Protein AF-A0A1I7VPT2-F1 (afdb_monomer)

Sequence (405 aa):
MDDSMTADGEKNAGNGTNDSLNLETFRFKEILGEDGARKVAFVLLDVNDCNDQAVLIVERTHFPLNEQDWNTIILQSSLKTLSTNDIYSNHILFPPEKFTGIKTTLINPCTEKHIAKYRNQKRYVIHETPDDYKSITLPYLEKHQFTLKWIFNLLEYKAEVDRLIFDDADPQNGFVLAPDIKWDGKNLANLYVLAIIRRKGIKSIRDLTASDLPLLENISQKSYMAIKEKYGIGKHQIRAYFHYQPTFYHLHVHFIHVSYDAPASGVAMAYLLEDVINNIKLVPDYYQRSTLTFTKYMLLFCPECGSSLQVEEGSNCYQFTCHNCPYVQPITKLIKSRYYPKLKDLDEVLGGPGAWENAQITDERCPRCAGDRAYFMQLQTRSADEPMTVFYRCANSECAHRWKE

Solvent-accessible surface area (backbone atoms only — not comparable to full-atom values): 24054 Å² total; per-residue (Å²): 142,74,87,82,90,84,86,84,86,78,80,90,70,87,74,86,72,86,73,76,80,74,65,86,55,50,41,89,69,48,76,36,28,73,37,83,89,74,47,32,39,28,33,36,28,35,40,59,99,48,99,45,33,26,40,40,36,42,30,62,57,81,80,82,91,52,68,70,60,50,53,50,39,68,77,59,38,50,75,46,80,76,49,78,54,94,93,46,72,44,64,50,76,48,59,44,75,91,72,64,58,64,46,70,48,78,39,76,80,43,48,75,61,57,51,40,55,49,31,66,70,70,72,42,84,43,76,41,38,42,63,49,36,65,73,48,49,49,59,48,44,78,73,65,64,74,85,60,61,69,57,51,30,40,78,69,66,73,39,76,62,90,57,51,71,42,78,42,87,46,63,73,49,16,33,38,29,32,66,36,91,90,38,88,86,73,61,65,63,53,35,41,34,35,37,40,54,56,42,80,90,42,40,43,67,60,66,48,36,52,89,44,45,66,29,54,53,43,50,55,56,52,49,42,51,43,45,27,72,77,70,69,47,55,62,92,47,46,47,47,25,30,51,42,83,54,98,57,74,53,43,52,37,41,38,29,23,68,81,36,89,52,88,68,66,45,83,44,24,40,44,46,47,68,57,54,54,50,45,26,74,76,34,46,54,38,46,57,64,42,66,49,55,23,64,45,67,66,87,60,36,30,91,88,72,48,27,57,46,41,83,42,84,46,99,87,42,45,17,35,34,29,91,89,49,94,52,70,45,74,56,85,64,93,86,76,88,82,85,75,84,76,73,77,56,68,55,78,75,60,44,62,90,70,58,56,79,83,43,51,77,43,82,43,65,29,93,87,80,67,41,62,39,17,29,42,48,77,43,79,84,65,61,90,93,51,83,60,38,38,36,36,29,32,61,50,81,91,68,53,50,70,52,74,95

Radius of gyration: 31.32 Å; Cα contacts (8 Å, |Δi|>4): 613; chains: 1; bounding box: 82×102×67 Å

Structure (mmCIF, N/CA/C/O backbone):
data_AF-A0A1I7VPT2-F1
#
_entry.id   AF-A0A1I7VPT2-F1
#
loop_
_atom_site.group_PDB
_atom_site.id
_atom_site.type_symbol
_atom_site.label_atom_id
_atom_site.label_alt_id
_atom_site.label_comp_id
_atom_site.label_asym_id
_atom_site.label_entity_id
_atom_site.label_seq_id
_atom_site.pdbx_PDB_ins_code
_atom_site.Cartn_x
_atom_site.Cartn_y
_atom_site.Cartn_z
_atom_site.occupancy
_atom_site.B_iso_or_equiv
_atom_site.auth_seq_id
_atom_site.auth_comp_id
_atom_site.auth_asym_id
_atom_site.auth_atom_id
_atom_site.pdbx_PDB_model_num
ATOM 1 N N . MET A 1 1 ? -26.424 -59.508 13.218 1.00 33.59 1 MET A N 1
ATOM 2 C CA . MET A 1 1 ? -25.076 -59.524 12.629 1.00 33.59 1 MET A CA 1
ATOM 3 C C . MET A 1 1 ? -24.790 -58.169 12.021 1.00 33.59 1 MET A C 1
ATOM 5 O O . MET A 1 1 ? -25.151 -57.933 10.881 1.00 33.59 1 MET A O 1
ATOM 9 N N . ASP A 1 2 ? -24.162 -57.226 12.680 1.00 25.92 2 ASP A N 1
ATOM 10 C CA . ASP A 1 2 ? -23.924 -56.953 14.091 1.00 25.92 2 ASP A CA 1
ATOM 11 C C . ASP A 1 2 ? -23.267 -55.576 14.074 1.00 25.92 2 ASP A C 1
ATOM 13 O O . ASP A 1 2 ? -22.418 -55.304 13.230 1.00 25.92 2 ASP A O 1
ATOM 17 N N . ASP A 1 3 ? -23.738 -54.743 14.987 1.00 25.55 3 ASP A N 1
ATOM 18 C CA . ASP A 1 3 ? -22.987 -53.756 15.748 1.00 25.55 3 ASP A CA 1
ATOM 19 C C . ASP A 1 3 ? -22.195 -52.614 15.083 1.00 25.55 3 ASP A C 1
ATOM 21 O O . ASP A 1 3 ? -21.145 -52.769 14.465 1.00 25.55 3 ASP A O 1
ATOM 25 N N . SER A 1 4 ? -22.634 -51.425 15.524 1.00 26.91 4 SER A N 1
ATOM 26 C CA . SER A 1 4 ? -21.841 -50.325 1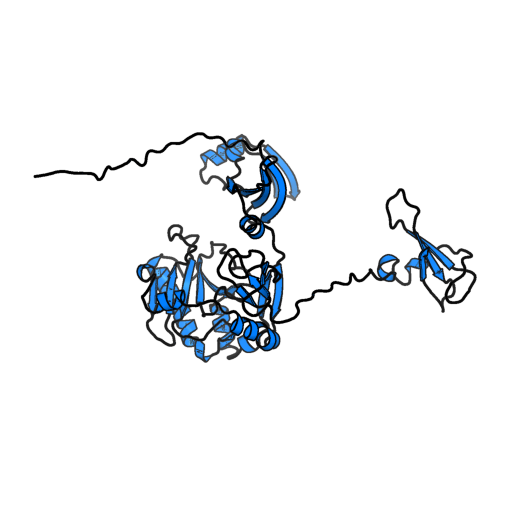6.105 1.00 26.91 4 SER A CA 1
ATOM 27 C C . SER A 1 4 ? -21.516 -49.149 15.172 1.00 26.91 4 SER A C 1
ATOM 29 O O . SER A 1 4 ? -20.881 -49.302 14.139 1.00 26.91 4 SER A O 1
ATOM 31 N N . MET A 1 5 ? -22.170 -47.996 15.400 1.00 27.80 5 MET A N 1
ATOM 32 C CA . MET A 1 5 ? -21.719 -46.847 16.230 1.00 27.80 5 MET A CA 1
ATOM 33 C C . MET A 1 5 ? -20.826 -45.902 15.404 1.00 27.80 5 MET A C 1
ATOM 35 O O . MET A 1 5 ? -19.936 -46.366 14.714 1.00 27.80 5 MET A O 1
ATOM 39 N N . THR A 1 6 ? -20.918 -44.575 15.376 1.00 27.02 6 THR A N 1
ATOM 40 C CA . THR A 1 6 ? -21.721 -43.505 15.998 1.00 27.02 6 THR A CA 1
ATOM 41 C C . THR A 1 6 ? -21.311 -42.245 15.217 1.00 27.02 6 THR A C 1
ATOM 43 O O . THR A 1 6 ? -20.117 -42.040 15.005 1.00 27.02 6 THR A O 1
ATOM 46 N N . ALA A 1 7 ? -22.244 -41.391 14.801 1.00 28.17 7 ALA A N 1
ATOM 47 C CA . ALA A 1 7 ? -21.933 -40.025 14.369 1.00 28.17 7 ALA A CA 1
ATOM 48 C C . ALA A 1 7 ? -22.925 -39.093 15.066 1.00 28.17 7 ALA A C 1
ATOM 50 O O . ALA A 1 7 ? -23.952 -38.712 14.505 1.00 28.17 7 ALA A O 1
ATOM 51 N N . ASP A 1 8 ? -22.639 -38.833 16.341 1.00 26.05 8 ASP A N 1
ATOM 52 C CA . ASP A 1 8 ? -23.383 -37.886 17.155 1.00 26.05 8 ASP A CA 1
ATOM 53 C C . ASP A 1 8 ? -23.165 -36.471 16.625 1.00 26.05 8 ASP A C 1
ATOM 55 O O . ASP A 1 8 ? -22.042 -35.995 16.449 1.00 26.05 8 ASP A O 1
ATOM 59 N N . GLY A 1 9 ? -24.286 -35.804 16.364 1.00 30.78 9 GLY A N 1
ATOM 60 C CA . GLY A 1 9 ? -24.331 -34.367 16.207 1.00 30.78 9 GLY A CA 1
ATOM 61 C C . GLY A 1 9 ? -24.240 -33.702 17.575 1.00 30.78 9 GLY A C 1
ATOM 62 O O . GLY A 1 9 ? -25.118 -33.875 18.417 1.00 30.78 9 GLY A O 1
ATOM 63 N N . GLU A 1 10 ? -23.229 -32.863 17.759 1.00 27.72 10 GLU A N 1
ATOM 64 C CA . GLU A 1 10 ? -23.181 -31.881 18.840 1.00 27.72 10 GLU A CA 1
ATOM 65 C C . GLU A 1 10 ? -23.189 -30.486 18.208 1.00 27.72 10 GLU A C 1
ATOM 67 O O . GLU A 1 10 ? -22.284 -30.079 17.487 1.00 27.72 10 GLU A O 1
ATOM 72 N N . LYS A 1 11 ? -24.351 -29.827 18.222 1.00 29.28 11 LYS A N 1
ATOM 73 C CA . LYS A 1 11 ? -24.686 -28.766 19.186 1.00 29.28 11 LYS A CA 1
ATOM 74 C C . LYS A 1 11 ? -23.630 -27.660 19.225 1.00 29.28 11 LYS A C 1
ATOM 76 O O . LYS A 1 11 ? -22.826 -27.574 20.144 1.00 29.28 11 LYS A O 1
ATOM 81 N N . ASN A 1 12 ? -23.742 -26.726 18.283 1.00 30.12 12 ASN A N 1
ATOM 82 C CA . ASN A 1 12 ? -23.179 -25.389 18.439 1.00 30.12 12 ASN A CA 1
ATOM 83 C C . ASN A 1 12 ? -24.073 -24.612 19.427 1.00 30.12 12 ASN A C 1
ATOM 85 O O . ASN A 1 12 ? -24.933 -23.819 19.045 1.00 30.12 12 ASN A O 1
ATOM 89 N N . ALA A 1 13 ? -23.959 -24.962 20.709 1.00 32.50 13 ALA A N 1
ATOM 90 C CA . ALA A 1 13 ? -24.597 -24.255 21.803 1.00 32.50 13 ALA A CA 1
ATOM 91 C C . ALA A 1 13 ? -23.758 -23.015 22.118 1.00 32.50 13 ALA A C 1
ATOM 93 O O . ALA A 1 13 ? -22.604 -23.116 22.532 1.00 32.50 13 ALA A O 1
ATOM 94 N N . GLY A 1 14 ? -24.353 -21.841 21.915 1.00 39.38 14 GLY A N 1
ATOM 95 C CA . GLY A 1 14 ? -23.837 -20.608 22.481 1.00 39.38 14 GLY A CA 1
ATOM 96 C C . GLY A 1 14 ? -23.774 -20.736 23.999 1.00 39.38 14 GLY A C 1
ATOM 97 O O . GLY A 1 14 ? -24.807 -20.798 24.658 1.00 39.38 14 GLY A O 1
ATOM 98 N N . ASN A 1 15 ? -22.560 -20.748 24.536 1.00 30.67 15 ASN A N 1
ATOM 99 C CA . ASN A 1 15 ? -22.297 -20.447 25.932 1.00 30.67 15 ASN A CA 1
ATOM 100 C C . ASN A 1 15 ? -21.626 -19.077 25.975 1.00 30.67 15 ASN A C 1
ATOM 102 O O . ASN A 1 15 ? -20.415 -18.949 25.824 1.00 30.67 15 ASN A O 1
ATOM 106 N N . GLY A 1 16 ? -22.447 -18.042 26.153 1.00 35.53 16 GLY A N 1
ATOM 107 C CA . GLY A 1 16 ? -21.978 -16.770 26.677 1.00 35.53 16 GLY A CA 1
ATOM 108 C C . GLY A 1 16 ? -21.632 -16.964 28.147 1.00 35.53 16 GLY A C 1
ATOM 109 O O . GLY A 1 16 ? -22.485 -16.778 29.011 1.00 35.53 16 GLY A O 1
ATOM 110 N N . THR A 1 17 ? -20.397 -17.371 28.434 1.00 36.84 17 THR A N 1
ATOM 111 C CA . THR A 1 17 ? -19.821 -17.155 29.757 1.00 36.84 17 THR A CA 1
ATOM 112 C C . THR A 1 17 ? -19.476 -15.676 29.849 1.00 36.84 17 THR A C 1
ATOM 114 O O . THR A 1 17 ? -18.666 -15.145 29.091 1.00 36.84 17 THR A O 1
ATOM 117 N N . ASN A 1 18 ? -20.153 -14.982 30.758 1.00 43.72 18 ASN A N 1
ATOM 118 C CA . ASN A 1 18 ? -19.864 -13.601 31.120 1.00 43.72 18 ASN A CA 1
ATOM 119 C C . ASN A 1 18 ? -18.606 -13.582 32.015 1.00 43.72 18 ASN A C 1
ATOM 121 O O . ASN A 1 18 ? -18.649 -13.114 33.149 1.00 43.72 18 ASN A O 1
ATOM 125 N N . ASP A 1 19 ? -17.505 -14.166 31.533 1.00 49.22 19 ASP A N 1
ATOM 126 C CA . ASP A 1 19 ? -16.205 -14.108 32.197 1.00 49.22 19 ASP A CA 1
ATOM 127 C C . ASP A 1 19 ? -15.631 -12.715 31.945 1.00 49.22 19 ASP A C 1
ATOM 129 O O . ASP A 1 19 ? -14.931 -12.457 30.963 1.00 49.22 19 ASP A O 1
ATOM 133 N N . SER A 1 20 ? -15.986 -11.768 32.813 1.00 66.81 20 SER A N 1
ATOM 134 C CA . SER A 1 20 ? -15.356 -10.455 32.819 1.00 66.81 20 SER A CA 1
ATOM 135 C C . SER A 1 20 ? -13.883 -10.633 33.182 1.00 66.81 20 SER A C 1
ATOM 137 O O . SER A 1 20 ? -13.544 -10.903 34.336 1.00 66.81 20 SER A O 1
ATOM 139 N N . LEU A 1 21 ? -13.003 -10.499 32.194 1.00 79.12 21 LEU A N 1
ATOM 140 C CA . LEU A 1 21 ? -11.565 -10.502 32.413 1.00 79.12 21 LEU A CA 1
ATOM 141 C C . LEU A 1 21 ? -11.184 -9.343 33.353 1.00 79.12 21 LEU A C 1
ATOM 143 O O . LEU A 1 21 ? -11.421 -8.179 33.030 1.00 79.12 21 LEU A O 1
ATOM 147 N N . ASN A 1 22 ? -10.573 -9.658 34.497 1.00 82.69 22 ASN A N 1
ATOM 148 C CA . ASN A 1 22 ? -10.093 -8.652 35.443 1.00 82.69 22 ASN A CA 1
ATOM 149 C C . ASN A 1 22 ? -8.709 -8.127 35.013 1.00 82.69 22 ASN A C 1
ATOM 151 O O . ASN A 1 22 ? -7.766 -8.902 34.863 1.00 82.69 22 ASN A O 1
ATOM 155 N N . LEU A 1 23 ? -8.580 -6.809 34.823 1.00 83.69 23 LEU A N 1
ATOM 156 C CA . LEU A 1 23 ? -7.318 -6.163 34.445 1.00 83.69 23 LEU A CA 1
ATOM 157 C C . LEU A 1 23 ? -6.379 -5.880 35.634 1.00 83.69 23 LEU A C 1
ATOM 159 O O . LEU A 1 23 ? -5.237 -5.481 35.417 1.00 83.69 23 LEU A O 1
ATOM 163 N N . GLU A 1 24 ? -6.808 -6.100 36.880 1.00 86.56 24 GLU A N 1
ATOM 164 C CA . GLU A 1 24 ? -6.000 -5.843 38.085 1.00 86.56 24 GLU A CA 1
ATOM 165 C C . GLU A 1 24 ? -4.700 -6.661 38.141 1.00 86.56 24 GLU A C 1
ATOM 167 O O . GLU A 1 24 ? -3.724 -6.218 38.755 1.00 86.56 24 GLU A O 1
ATOM 172 N N . THR A 1 25 ? -4.671 -7.816 37.467 1.00 88.00 25 THR A N 1
ATOM 173 C CA . THR A 1 25 ? -3.512 -8.718 37.344 1.00 88.00 25 THR A CA 1
ATOM 174 C C . THR A 1 25 ? -2.462 -8.235 36.343 1.00 88.00 25 THR A C 1
ATOM 176 O O . THR A 1 25 ? -1.400 -8.840 36.217 1.00 88.00 25 THR A O 1
ATOM 179 N N . PHE A 1 26 ? -2.740 -7.159 35.605 1.00 92.50 26 PHE A N 1
ATOM 180 C CA . PHE A 1 26 ? -1.826 -6.611 34.612 1.00 92.50 26 PHE A CA 1
ATOM 181 C C . PHE A 1 26 ? -1.141 -5.350 35.140 1.00 92.50 26 PHE A C 1
ATOM 183 O O . PHE A 1 26 ? -1.711 -4.549 35.893 1.00 92.50 26 PHE A O 1
ATOM 190 N N . ARG A 1 27 ? 0.106 -5.146 34.724 1.00 92.94 27 ARG A N 1
ATOM 191 C CA . ARG A 1 27 ? 0.864 -3.921 34.985 1.00 92.94 27 ARG A CA 1
ATOM 192 C C . ARG A 1 27 ? 1.349 -3.339 33.673 1.00 92.94 27 ARG A C 1
ATOM 194 O O . ARG A 1 27 ? 1.806 -4.058 32.794 1.00 92.94 27 ARG A O 1
ATOM 201 N N . PHE A 1 28 ? 1.215 -2.027 33.525 1.00 94.50 28 PHE A N 1
ATOM 202 C CA . PHE A 1 28 ? 1.749 -1.328 32.364 1.00 94.50 28 PHE A CA 1
ATOM 203 C C . PHE A 1 28 ? 3.268 -1.508 32.300 1.00 94.50 28 PHE A C 1
ATOM 205 O O . PHE A 1 28 ? 3.948 -1.254 33.293 1.00 94.50 28 PHE A O 1
ATOM 212 N N . LYS A 1 29 ? 3.783 -1.880 31.124 1.00 93.38 29 LYS A N 1
ATOM 213 C CA . LYS A 1 29 ? 5.222 -1.946 30.865 1.00 93.38 29 LYS A CA 1
ATOM 214 C C . LYS A 1 29 ? 5.681 -0.837 29.930 1.00 93.38 29 LYS A C 1
ATOM 216 O O . LYS A 1 29 ? 6.579 -0.071 30.264 1.00 93.38 29 LYS A O 1
ATOM 221 N N . GLU A 1 30 ? 5.074 -0.746 28.749 1.00 93.94 30 GLU A N 1
ATOM 222 C CA . GLU A 1 30 ? 5.439 0.252 27.739 1.00 93.94 30 GLU A CA 1
ATOM 223 C C . GLU A 1 30 ? 4.334 0.459 26.695 1.00 93.94 30 GLU A C 1
ATOM 225 O O . GLU A 1 30 ? 3.465 -0.388 26.487 1.00 93.94 30 GLU A O 1
ATOM 230 N N . ILE A 1 31 ? 4.406 1.580 25.977 1.00 94.56 31 ILE A N 1
ATOM 231 C CA . ILE A 1 31 ? 3.627 1.794 24.755 1.00 94.56 31 ILE A CA 1
ATOM 232 C C . ILE A 1 31 ? 4.448 1.251 23.587 1.00 94.56 31 ILE A C 1
ATOM 234 O O . ILE A 1 31 ? 5.534 1.752 23.294 1.00 94.56 31 ILE A O 1
ATOM 238 N N . LEU A 1 32 ? 3.920 0.238 22.903 1.00 88.25 32 LEU A N 1
ATOM 239 C CA . LEU A 1 32 ? 4.542 -0.320 21.708 1.00 88.25 32 LEU A CA 1
ATOM 240 C C . LEU A 1 32 ? 4.403 0.647 20.537 1.00 88.25 32 LEU A C 1
ATOM 242 O O . LEU A 1 32 ? 5.387 0.918 19.853 1.00 88.25 32 LEU A O 1
ATOM 246 N N . GLY A 1 33 ? 3.221 1.221 20.333 1.00 88.00 33 GLY A N 1
ATOM 247 C CA . GLY A 1 33 ? 2.988 2.179 19.261 1.00 88.00 33 GLY A CA 1
ATOM 248 C C . GLY A 1 33 ? 1.594 2.783 19.283 1.00 88.00 33 GLY A C 1
ATOM 249 O O . GLY A 1 33 ? 0.738 2.386 20.072 1.00 88.00 33 GLY A O 1
ATOM 250 N N . GLU A 1 34 ? 1.373 3.738 18.387 1.00 89.38 34 GLU A N 1
ATOM 251 C CA . GLU A 1 34 ? 0.098 4.422 18.196 1.00 89.38 34 GLU A CA 1
ATOM 252 C C . GLU A 1 34 ? -0.095 4.725 16.705 1.00 89.38 34 GLU A C 1
ATOM 254 O O . GLU A 1 34 ? 0.866 5.011 15.987 1.00 89.38 34 GLU A O 1
ATOM 259 N N . ASP A 1 35 ? -1.334 4.585 16.242 1.00 81.00 35 ASP A N 1
ATOM 260 C CA . ASP A 1 35 ? -1.792 5.001 14.923 1.00 81.00 35 ASP A CA 1
ATOM 261 C C . ASP A 1 35 ? -2.887 6.053 15.111 1.00 81.00 35 ASP A C 1
ATOM 263 O O . ASP A 1 35 ? -4.076 5.741 15.255 1.00 81.00 35 ASP A O 1
ATOM 267 N N . GLY A 1 36 ? -2.473 7.320 15.111 1.00 79.88 36 GLY A N 1
ATOM 268 C CA . GLY A 1 36 ? -3.374 8.451 15.300 1.00 79.88 36 GLY A CA 1
ATOM 269 C C . GLY A 1 36 ? -4.377 8.666 14.172 1.00 79.88 36 GLY A C 1
ATOM 270 O O . GLY A 1 36 ? -5.372 9.362 14.388 1.00 79.88 36 GLY A O 1
ATOM 271 N N . ALA A 1 37 ? -4.183 8.070 12.991 1.00 75.25 37 ALA A N 1
ATOM 272 C CA . ALA A 1 37 ? -5.178 8.113 11.922 1.00 75.25 37 ALA A CA 1
ATOM 273 C C . ALA A 1 37 ? -6.315 7.127 12.212 1.00 75.25 37 ALA A C 1
ATOM 275 O O . ALA A 1 37 ? -7.487 7.499 12.153 1.00 75.25 37 ALA A O 1
ATOM 276 N N . ARG A 1 38 ? -5.970 5.899 12.617 1.00 78.88 38 ARG A N 1
ATOM 277 C CA . ARG A 1 38 ? -6.940 4.850 12.976 1.00 78.88 38 ARG A CA 1
ATOM 278 C C . ARG A 1 38 ? -7.456 4.950 14.410 1.00 78.88 38 ARG A C 1
ATOM 280 O O . ARG A 1 38 ? -8.393 4.245 14.763 1.00 78.88 38 ARG A O 1
ATOM 287 N N . LYS A 1 39 ? -6.875 5.837 15.225 1.00 88.38 39 LYS A N 1
ATOM 288 C CA . LYS A 1 39 ? -7.183 5.998 16.655 1.00 88.38 39 LYS A CA 1
ATOM 289 C C . LYS A 1 39 ? -6.966 4.690 17.429 1.00 88.38 39 LYS A C 1
ATOM 291 O O . LYS A 1 39 ? -7.814 4.290 18.231 1.00 88.38 39 LYS A O 1
ATOM 296 N N . VAL A 1 40 ? -5.833 4.035 17.165 1.00 90.06 40 VAL A N 1
ATOM 297 C CA . VAL A 1 40 ? -5.434 2.762 17.785 1.00 90.06 40 VAL A CA 1
ATOM 298 C C . VAL A 1 40 ? -4.146 2.944 18.577 1.00 90.06 40 VAL A C 1
ATOM 300 O O . VAL A 1 40 ? -3.217 3.582 18.089 1.00 90.06 40 VAL A O 1
ATOM 303 N N . ALA A 1 41 ? -4.055 2.340 19.760 1.00 94.38 41 ALA A N 1
ATOM 304 C CA . ALA A 1 41 ? -2.807 2.219 20.508 1.00 94.38 41 ALA A CA 1
ATOM 305 C C . ALA A 1 41 ? -2.488 0.755 20.830 1.00 94.38 41 ALA A C 1
ATOM 307 O O . ALA A 1 41 ? -3.380 -0.078 21.004 1.00 94.38 41 ALA A O 1
ATOM 308 N N . PHE A 1 42 ? -1.194 0.460 20.918 1.00 93.81 42 PHE A N 1
ATOM 309 C CA . PHE A 1 42 ? -0.654 -0.851 21.247 1.00 93.81 42 PHE A CA 1
ATOM 310 C C . PHE A 1 42 ? 0.172 -0.730 22.524 1.00 93.81 42 PHE A C 1
ATOM 312 O O . PHE A 1 42 ? 1.146 0.024 22.570 1.00 93.81 42 PHE A O 1
ATOM 319 N N . VAL A 1 43 ? -0.209 -1.464 23.561 1.00 96.50 43 VAL A N 1
ATOM 320 C CA . VAL A 1 43 ? 0.377 -1.370 24.899 1.00 96.50 43 VAL A CA 1
ATOM 321 C C . VAL A 1 43 ? 0.890 -2.741 25.312 1.00 96.50 43 VAL A C 1
ATOM 323 O O . VAL A 1 43 ? 0.196 -3.740 25.143 1.00 96.50 43 VAL A O 1
ATOM 326 N N . LEU A 1 44 ? 2.106 -2.794 25.844 1.00 95.81 44 LEU A N 1
ATOM 327 C CA . LEU A 1 44 ? 2.662 -3.992 26.456 1.00 95.81 44 LEU A CA 1
ATOM 328 C C . LEU A 1 44 ? 2.402 -3.961 27.958 1.00 95.81 44 LEU A C 1
ATOM 330 O O . LEU A 1 44 ? 2.633 -2.947 28.626 1.00 95.81 44 LEU A O 1
ATOM 334 N N . LEU A 1 45 ? 1.942 -5.091 28.469 1.00 95.62 45 LEU A N 1
ATOM 335 C CA . LEU A 1 45 ? 1.625 -5.323 29.865 1.00 95.62 45 LEU A CA 1
ATOM 336 C C . LEU A 1 45 ? 2.479 -6.478 30.394 1.00 95.62 45 LEU A C 1
ATOM 338 O O . LEU A 1 45 ? 2.720 -7.442 29.669 1.00 95.62 45 LEU A O 1
ATOM 342 N N . ASP A 1 46 ? 2.891 -6.396 31.652 1.00 92.50 46 ASP A N 1
ATOM 343 C CA . ASP A 1 46 ? 3.379 -7.539 32.425 1.00 92.50 46 ASP A CA 1
ATOM 344 C C . ASP A 1 46 ? 2.184 -8.223 33.117 1.00 92.50 46 ASP A C 1
ATOM 346 O O . ASP A 1 46 ? 1.238 -7.546 33.543 1.00 92.50 46 ASP A O 1
ATOM 350 N N . VAL A 1 47 ? 2.194 -9.557 33.177 1.00 90.31 47 VAL A N 1
ATOM 351 C CA . VAL A 1 47 ? 1.099 -10.387 33.709 1.00 90.31 47 VAL A CA 1
ATOM 352 C C . VAL A 1 47 ? 1.541 -11.017 35.033 1.00 90.31 47 VAL A C 1
ATOM 354 O O . VAL A 1 47 ? 2.262 -12.010 35.034 1.00 90.31 47 VAL A O 1
ATOM 357 N N . ASN A 1 48 ? 1.064 -10.482 36.164 1.00 79.38 48 ASN A N 1
ATOM 358 C CA . ASN A 1 48 ? 1.495 -10.860 37.523 1.00 79.38 48 ASN A CA 1
ATOM 359 C C . ASN A 1 48 ? 3.029 -10.763 37.748 1.00 79.38 48 ASN A C 1
ATOM 361 O O . ASN A 1 48 ? 3.760 -10.225 36.925 1.00 79.38 48 ASN A O 1
ATOM 365 N N . ASP A 1 4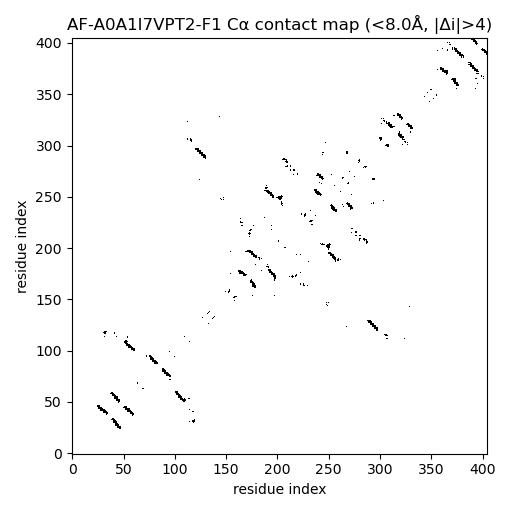9 ? 3.522 -11.296 38.876 1.00 66.12 49 ASP A N 1
ATOM 366 C CA . ASP A 1 49 ? 4.960 -11.497 39.162 1.00 66.12 49 ASP A CA 1
ATOM 367 C C . ASP A 1 49 ? 5.576 -12.660 38.349 1.00 66.12 49 ASP A C 1
ATOM 369 O O . ASP A 1 49 ? 6.718 -13.073 38.563 1.00 66.12 49 ASP A O 1
ATOM 373 N N . CYS A 1 50 ? 4.798 -13.244 37.438 1.00 60.22 50 CYS A N 1
ATOM 374 C CA . CYS A 1 50 ? 5.251 -14.243 36.489 1.00 60.22 50 CYS A CA 1
ATOM 375 C C . CYS A 1 50 ? 5.876 -13.486 35.311 1.00 60.22 50 CYS A C 1
ATOM 377 O O . CYS A 1 50 ? 5.328 -12.487 34.867 1.00 60.22 50 CYS A O 1
ATOM 379 N N . ASN A 1 51 ? 7.008 -13.939 34.774 1.00 70.75 51 ASN A N 1
ATOM 380 C CA . ASN A 1 51 ? 7.722 -13.286 33.659 1.00 70.75 51 ASN A CA 1
ATOM 381 C C . ASN A 1 51 ? 6.934 -13.236 32.319 1.00 70.75 51 ASN A C 1
ATOM 383 O O . ASN A 1 51 ? 7.526 -13.022 31.259 1.00 70.75 51 ASN A O 1
ATOM 387 N N . ASP A 1 52 ? 5.621 -13.457 32.349 1.00 87.75 52 ASP A N 1
ATOM 388 C CA . ASP A 1 52 ? 4.731 -13.458 31.202 1.00 87.75 52 ASP A CA 1
ATOM 389 C C . ASP A 1 52 ? 4.275 -12.037 30.858 1.00 87.75 52 ASP A C 1
ATOM 391 O O . ASP A 1 52 ? 4.139 -11.152 31.706 1.00 87.75 52 ASP A O 1
ATOM 395 N N . GLN A 1 53 ? 4.016 -11.814 29.574 1.00 93.00 53 GLN A N 1
ATOM 396 C CA . GLN A 1 53 ? 3.640 -10.507 29.045 1.00 93.00 53 GLN A CA 1
ATOM 397 C C . GLN A 1 53 ? 2.372 -10.606 28.210 1.00 93.00 53 GLN A C 1
ATOM 399 O O . GLN A 1 53 ? 2.089 -11.653 27.631 1.00 93.00 53 GLN A O 1
ATOM 404 N N . ALA A 1 54 ? 1.652 -9.501 28.053 1.00 94.69 54 ALA A N 1
ATOM 405 C CA . ALA A 1 54 ? 0.485 -9.415 27.186 1.00 94.69 54 ALA A CA 1
ATOM 406 C C . ALA A 1 54 ? 0.496 -8.143 26.332 1.00 94.69 54 ALA A C 1
ATOM 408 O O . ALA A 1 54 ? 0.911 -7.081 26.787 1.00 94.69 54 ALA A O 1
ATOM 409 N N . VAL A 1 55 ? -0.009 -8.228 25.100 1.00 94.25 55 VAL A N 1
ATOM 410 C CA . VAL A 1 55 ? -0.232 -7.044 24.255 1.00 94.25 55 VAL A CA 1
ATOM 411 C C . VAL A 1 55 ? -1.704 -6.670 24.305 1.00 94.25 55 VAL A C 1
ATOM 413 O O . VAL A 1 55 ? -2.565 -7.463 23.924 1.00 94.25 55 VAL A O 1
ATOM 416 N N . LEU A 1 56 ? -1.979 -5.446 24.737 1.00 95.75 56 LEU A N 1
ATOM 417 C CA . LEU A 1 56 ? -3.292 -4.824 24.729 1.00 95.75 56 LEU A CA 1
ATOM 418 C C . LEU A 1 56 ? -3.393 -3.872 23.535 1.00 95.75 56 LEU A C 1
ATOM 420 O O . LEU A 1 56 ? -2.632 -2.913 23.415 1.00 95.75 56 LEU A O 1
ATOM 424 N N . ILE A 1 57 ? -4.344 -4.136 22.650 1.00 94.00 57 ILE A N 1
ATOM 425 C CA . ILE A 1 57 ? -4.650 -3.299 21.491 1.00 94.00 57 ILE A CA 1
ATOM 426 C C . ILE A 1 57 ? -5.962 -2.589 21.782 1.00 94.00 57 ILE A C 1
ATOM 428 O O . ILE A 1 57 ? -6.977 -3.252 21.992 1.00 94.00 57 ILE A O 1
ATOM 432 N N . VAL A 1 58 ? -5.949 -1.261 21.780 1.00 93.38 58 VAL A N 1
ATOM 433 C CA . VAL A 1 58 ? -7.127 -0.435 22.064 1.00 93.38 58 VAL A CA 1
ATOM 434 C C . VAL A 1 58 ? -7.461 0.432 20.859 1.00 93.38 58 VAL A C 1
ATOM 436 O O . VAL A 1 58 ? -6.613 1.163 20.358 1.00 93.38 58 VAL A O 1
ATOM 439 N N . GLU A 1 59 ? -8.695 0.337 20.380 1.00 91.25 59 GLU A N 1
ATOM 440 C CA . GLU A 1 59 ? -9.199 0.980 19.166 1.00 91.25 59 GLU A CA 1
ATOM 441 C C . GLU A 1 59 ? -10.500 1.726 19.483 1.00 91.25 59 GLU A C 1
ATOM 443 O O . GLU A 1 59 ? -11.414 1.181 20.111 1.00 91.25 59 GLU A O 1
ATOM 448 N N . ARG A 1 60 ? -10.608 2.988 19.053 1.00 89.69 60 ARG A N 1
ATOM 449 C CA . ARG A 1 60 ? -11.870 3.733 19.177 1.00 89.69 60 ARG A CA 1
ATOM 450 C C . ARG A 1 60 ? -12.967 3.053 18.358 1.00 89.69 60 ARG A C 1
ATOM 452 O O . ARG A 1 60 ? -12.759 2.694 17.204 1.00 89.69 60 ARG A O 1
ATOM 459 N N . THR A 1 61 ? -14.152 2.908 18.943 1.00 87.69 61 THR A N 1
ATOM 460 C CA . THR A 1 61 ? -15.313 2.364 18.233 1.00 87.69 61 THR A CA 1
ATOM 461 C C . THR A 1 61 ? -15.831 3.341 17.181 1.00 87.69 61 THR A C 1
ATOM 463 O O . THR A 1 61 ? -15.711 4.559 17.325 1.00 87.69 61 THR A O 1
ATOM 466 N N . HIS A 1 62 ? -16.449 2.804 16.128 1.00 86.31 62 HIS A N 1
ATOM 467 C CA . HIS A 1 62 ? -17.128 3.613 15.118 1.00 86.31 62 HIS A CA 1
ATOM 468 C C . HIS A 1 62 ? -18.332 4.353 15.712 1.00 86.31 62 HIS A C 1
ATOM 470 O O . HIS A 1 62 ? -18.976 3.868 16.644 1.00 86.31 62 HIS A O 1
ATOM 476 N N . PHE A 1 63 ? -18.655 5.514 15.141 1.00 89.81 63 PHE A N 1
ATOM 477 C CA . PHE A 1 63 ? -19.878 6.232 15.483 1.00 89.81 63 PHE A CA 1
ATOM 478 C C . PHE A 1 63 ? -21.124 5.477 14.994 1.00 89.81 63 PHE A C 1
ATOM 480 O O . PHE A 1 63 ? -21.067 4.808 13.956 1.00 89.81 63 PHE A O 1
ATOM 487 N N . PRO A 1 64 ? -22.258 5.597 15.709 1.00 91.25 64 PRO A N 1
ATOM 488 C CA . PRO A 1 64 ? -23.520 5.029 15.261 1.00 91.25 64 PRO A CA 1
ATOM 489 C C . PRO A 1 64 ? -23.996 5.709 13.972 1.00 91.25 64 PRO A C 1
ATOM 491 O O . PRO A 1 64 ? -23.756 6.895 13.743 1.00 91.25 64 PRO A O 1
ATOM 494 N N . LEU A 1 65 ? -24.702 4.946 13.135 1.00 91.06 65 LEU A N 1
ATOM 495 C CA . LEU A 1 65 ? -25.250 5.424 11.858 1.00 91.06 65 LEU A CA 1
ATOM 496 C C . LEU A 1 65 ? -26.756 5.730 11.916 1.00 91.06 65 L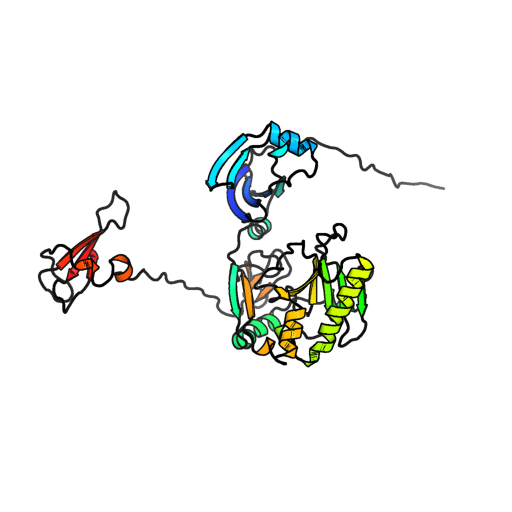EU A C 1
ATOM 498 O O . LEU A 1 65 ? -27.328 6.137 10.910 1.00 91.06 65 LEU A O 1
ATOM 502 N N . ASN A 1 66 ? -27.410 5.516 13.062 1.00 94.56 66 ASN A N 1
ATOM 503 C CA . ASN A 1 66 ? -28.849 5.730 13.221 1.00 94.56 66 ASN A CA 1
ATOM 504 C C . ASN A 1 66 ? -29.157 7.030 13.977 1.00 94.56 66 ASN A C 1
ATOM 506 O O . ASN A 1 66 ? -28.394 7.476 14.833 1.00 94.56 66 ASN A O 1
ATOM 510 N N . GLU A 1 67 ? -30.311 7.615 13.666 1.00 96.00 67 GLU A N 1
ATOM 511 C CA . GLU A 1 67 ? -30.762 8.898 14.212 1.00 96.00 67 GLU A CA 1
ATOM 512 C C . GLU A 1 67 ? -31.015 8.852 15.728 1.00 96.00 67 GLU A C 1
ATOM 514 O O . GLU A 1 67 ? -30.714 9.802 16.445 1.00 96.00 67 GLU A O 1
ATOM 519 N N . GLN A 1 68 ? -31.537 7.736 16.237 1.00 95.50 68 GLN A N 1
ATOM 520 C CA . GLN A 1 68 ? -31.934 7.585 17.641 1.00 95.50 68 GLN A CA 1
ATOM 521 C C . GLN A 1 68 ? -30.731 7.681 18.589 1.00 95.50 68 GLN A C 1
ATOM 523 O O . GLN A 1 68 ? -30.790 8.364 19.617 1.00 95.50 68 GLN A O 1
ATOM 528 N N . ASP A 1 69 ? -29.619 7.044 18.223 1.00 95.12 69 ASP A N 1
ATOM 529 C CA . ASP A 1 69 ? -28.372 7.144 18.972 1.00 95.12 69 ASP A CA 1
ATOM 530 C C . ASP A 1 69 ? -27.806 8.573 18.920 1.00 95.12 69 ASP A C 1
ATOM 532 O O . ASP A 1 69 ? -27.372 9.085 19.950 1.00 95.12 69 ASP A O 1
ATOM 536 N N . TRP A 1 70 ? -27.874 9.262 17.774 1.00 96.19 70 TRP A N 1
ATOM 537 C CA . TRP A 1 70 ? -27.426 10.659 17.672 1.00 96.19 70 TRP A CA 1
ATOM 538 C C . TRP A 1 70 ? -28.285 11.626 18.485 1.00 96.19 70 TRP A C 1
ATOM 540 O O . TRP A 1 70 ? -27.732 12.492 19.159 1.00 96.19 70 TRP A O 1
ATOM 550 N N . ASN A 1 71 ? -29.606 11.444 18.510 1.00 96.12 71 ASN A N 1
ATOM 551 C CA . ASN A 1 71 ? -30.491 12.210 19.392 1.00 96.12 71 ASN A CA 1
ATOM 552 C C . ASN A 1 71 ? -30.103 12.022 20.865 1.00 96.12 71 ASN A C 1
ATOM 554 O O . ASN A 1 71 ? -30.041 12.988 21.625 1.00 96.12 71 ASN A O 1
ATOM 558 N N . THR A 1 72 ? -29.766 10.792 21.257 1.00 95.25 72 THR A N 1
ATOM 559 C CA . THR A 1 72 ? -29.290 10.495 22.615 1.00 95.25 72 THR A CA 1
ATOM 560 C C . THR A 1 72 ? -27.960 11.193 22.906 1.00 95.25 72 THR A C 1
ATOM 562 O O . THR A 1 72 ? -27.827 11.845 23.940 1.00 95.25 72 THR A O 1
ATOM 565 N N . ILE A 1 73 ? -26.990 11.110 21.988 1.00 95.38 73 ILE A N 1
ATOM 566 C CA . ILE A 1 73 ? -25.686 11.776 22.121 1.00 95.38 73 ILE A CA 1
ATOM 567 C C . ILE A 1 73 ? -25.879 13.287 22.266 1.00 95.38 73 ILE A C 1
ATOM 569 O O . ILE A 1 73 ? -25.344 13.871 23.200 1.00 95.38 73 ILE A O 1
ATOM 573 N N . ILE A 1 74 ? -26.660 13.931 21.400 1.00 95.06 74 ILE A N 1
ATOM 574 C CA . ILE A 1 74 ? -26.836 15.390 21.414 1.00 95.06 74 ILE A CA 1
ATOM 575 C C . ILE A 1 74 ? -27.471 15.868 22.726 1.00 95.06 74 ILE A C 1
ATOM 577 O O . ILE A 1 74 ? -27.015 16.855 23.297 1.00 95.06 74 ILE A O 1
ATOM 581 N N . LEU A 1 75 ? -28.494 15.166 23.222 1.00 95.31 75 LEU A N 1
ATOM 582 C CA . LEU A 1 75 ? -29.234 15.579 24.419 1.00 95.31 75 LEU A CA 1
ATOM 583 C C . LEU A 1 75 ? -28.478 15.336 25.729 1.00 95.31 75 LEU A C 1
ATOM 585 O O . LEU A 1 75 ? -28.748 16.011 26.719 1.00 95.31 75 LEU A O 1
ATOM 589 N N . GLN A 1 76 ? -27.579 14.352 25.754 1.00 95.69 76 GLN A N 1
ATOM 590 C CA . GLN A 1 76 ? -26.955 13.868 26.989 1.00 95.69 76 GLN A CA 1
ATOM 591 C C . GLN A 1 76 ? -25.432 14.062 27.028 1.00 95.69 76 GLN A C 1
ATOM 593 O O . GLN A 1 76 ? -24.786 13.618 27.976 1.00 95.69 76 GLN A O 1
ATOM 598 N N . SER A 1 77 ? -24.839 14.704 26.018 1.00 95.56 77 SER A N 1
ATOM 599 C CA . SER A 1 77 ? -23.407 15.021 26.012 1.00 95.56 77 SER A CA 1
ATOM 600 C C . SER A 1 77 ? -23.115 16.386 26.624 1.00 95.56 77 SER A C 1
ATOM 602 O O . SER A 1 77 ? -23.966 17.270 26.687 1.00 95.56 77 SER A O 1
ATOM 604 N N . SER A 1 78 ? -21.853 16.589 26.992 1.00 95.19 78 SER A N 1
ATOM 605 C CA . SER A 1 78 ? -21.306 17.917 27.279 1.00 95.19 78 SER A CA 1
ATOM 606 C C . SER A 1 78 ? -20.180 18.263 26.307 1.00 95.19 78 SER A C 1
ATOM 608 O O . SER A 1 78 ? -19.510 17.378 25.767 1.00 95.19 78 SER A O 1
ATOM 610 N N . LEU A 1 79 ? -19.981 19.561 26.072 1.00 96.19 79 LEU A N 1
ATOM 611 C CA . LEU A 1 79 ? -18.918 20.087 25.220 1.00 96.19 79 LEU A CA 1
ATOM 612 C C . LEU A 1 79 ? -17.931 20.898 26.057 1.00 96.19 79 LEU A C 1
ATOM 614 O O . LEU A 1 79 ? -18.327 21.755 26.846 1.00 96.19 79 LEU A O 1
ATOM 618 N N . LYS A 1 80 ? -16.636 20.664 25.840 1.00 96.75 80 LYS A N 1
ATOM 619 C CA . LYS A 1 80 ? -15.564 21.552 26.295 1.00 96.75 80 LYS A CA 1
ATOM 620 C C . LYS A 1 80 ? -14.957 22.261 25.093 1.00 96.75 80 LYS A C 1
ATOM 622 O O . LYS A 1 80 ? -14.279 21.625 24.285 1.00 96.75 80 LYS A O 1
ATOM 627 N N . THR A 1 81 ? -15.158 23.569 25.009 1.00 96.19 81 THR A N 1
ATOM 628 C CA . THR A 1 81 ? -14.593 24.406 23.948 1.00 96.19 81 THR A CA 1
ATOM 629 C C . THR A 1 81 ? -13.067 24.414 23.994 1.00 96.19 81 THR A C 1
ATOM 631 O O . THR A 1 81 ? -12.468 24.634 25.046 1.00 96.19 81 THR A O 1
ATOM 634 N N . LEU A 1 82 ? -12.444 24.182 22.840 1.00 95.62 82 LEU A N 1
ATOM 635 C CA . LEU A 1 82 ? -11.000 24.281 22.622 1.00 95.62 82 LEU A CA 1
ATOM 636 C C . LEU A 1 82 ? -10.628 25.598 21.946 1.00 95.62 82 LEU A C 1
ATOM 638 O O . LEU A 1 82 ? -9.698 26.273 22.376 1.00 95.62 82 LEU A O 1
ATOM 642 N N . SER A 1 83 ? -11.343 25.958 20.882 1.00 95.06 83 SER A N 1
ATOM 643 C CA . SER A 1 83 ? -11.124 27.205 20.154 1.00 95.06 83 SER A CA 1
ATOM 644 C C . SER A 1 83 ? -12.372 27.625 19.391 1.00 95.06 83 SER A C 1
ATOM 646 O O . SER A 1 83 ? -13.239 26.808 19.082 1.00 95.06 83 SER A O 1
ATOM 648 N N . THR A 1 84 ? -12.455 28.913 19.081 1.00 94.44 84 THR A N 1
ATOM 649 C CA . THR A 1 84 ? -13.559 29.522 18.337 1.00 94.44 84 THR A CA 1
ATOM 650 C C . THR A 1 84 ? -12.997 30.542 17.358 1.00 94.44 84 THR A C 1
ATOM 652 O O . THR A 1 84 ? -12.091 31.294 17.716 1.00 94.44 84 THR A O 1
ATOM 655 N N . ASN A 1 85 ? -13.534 30.579 16.146 1.00 92.06 85 ASN A N 1
ATOM 656 C CA . ASN A 1 85 ? -13.203 31.545 15.111 1.00 92.06 85 ASN A CA 1
ATOM 657 C C . ASN A 1 85 ? -14.433 31.805 14.232 1.00 92.06 85 ASN A C 1
ATOM 659 O O . ASN A 1 85 ? -14.819 30.931 13.457 1.00 92.06 85 ASN A O 1
ATOM 663 N N . ASP A 1 86 ? -15.006 33.005 14.339 1.00 93.94 86 ASP A N 1
ATOM 664 C CA . ASP A 1 86 ? -16.235 33.406 13.645 1.00 93.94 86 ASP A CA 1
ATOM 665 C C . ASP A 1 86 ? -17.352 32.355 13.815 1.00 93.94 86 ASP A C 1
ATOM 667 O O . ASP A 1 86 ? -17.814 32.131 14.935 1.00 93.94 86 ASP A O 1
ATOM 671 N N . ILE A 1 87 ? -17.733 31.649 12.746 1.00 94.00 87 ILE A N 1
ATOM 672 C CA . ILE A 1 87 ? -18.754 30.590 12.776 1.00 94.00 87 ILE A CA 1
ATOM 673 C C . ILE A 1 87 ? -18.211 29.196 13.141 1.00 94.00 87 ILE A C 1
ATOM 675 O O . ILE A 1 87 ? -18.986 28.256 13.315 1.00 94.00 87 ILE A O 1
ATOM 679 N N . TYR A 1 88 ? -16.892 29.027 13.253 1.00 94.31 88 TYR A N 1
ATOM 680 C CA . TYR A 1 88 ? -16.252 27.745 13.547 1.00 94.31 88 TYR A CA 1
ATOM 681 C C . TYR A 1 88 ? -15.906 27.634 15.029 1.00 94.31 88 TYR A C 1
ATOM 683 O O . TYR A 1 88 ? -15.287 28.520 15.611 1.00 94.31 88 TYR A O 1
ATOM 691 N N . SER A 1 89 ? -16.243 26.508 15.652 1.00 95.25 89 SER A N 1
ATOM 692 C CA . SER A 1 89 ? -15.819 26.208 17.019 1.00 95.25 89 SER A CA 1
ATOM 693 C C . SER A 1 89 ? -15.402 24.747 17.148 1.00 95.25 89 SER A C 1
ATOM 695 O O . SER A 1 89 ? -16.072 23.847 16.648 1.00 95.25 89 SER A O 1
ATOM 697 N N . ASN A 1 90 ? -14.256 24.521 17.787 1.00 95.81 90 ASN A N 1
ATOM 698 C CA . ASN A 1 90 ? -13.693 23.202 18.039 1.00 95.81 90 ASN A CA 1
ATOM 699 C C . ASN A 1 90 ? -13.962 22.831 19.493 1.00 95.81 90 ASN A C 1
ATOM 701 O O . ASN A 1 90 ? -13.640 23.604 20.396 1.00 95.81 90 ASN A O 1
ATOM 705 N N . HIS A 1 91 ? -14.507 21.640 19.723 1.00 96.50 91 HIS A N 1
ATOM 706 C CA . HIS A 1 91 ? -14.909 21.164 21.047 1.00 96.50 91 HIS A CA 1
ATOM 707 C C . HIS A 1 91 ? -14.429 19.735 21.284 1.00 96.50 91 HIS A C 1
ATOM 709 O O . HIS A 1 91 ? -14.285 18.959 20.342 1.00 96.50 91 HIS A O 1
ATOM 715 N N . ILE A 1 92 ? -14.247 19.368 22.550 1.00 95.62 92 ILE A N 1
ATOM 716 C CA . ILE A 1 92 ? -14.218 17.968 22.982 1.00 95.62 92 ILE A CA 1
ATOM 717 C C . ILE A 1 92 ? -15.628 17.598 23.431 1.00 95.62 92 ILE A C 1
ATOM 719 O O . ILE A 1 92 ? -16.167 18.235 24.336 1.00 95.62 92 ILE A O 1
ATOM 723 N N . LEU A 1 93 ? -16.206 16.573 22.805 1.00 95.06 93 LEU A N 1
ATOM 724 C CA . LEU A 1 93 ? -17.504 16.015 23.173 1.00 95.06 93 LEU A CA 1
ATOM 725 C C . LEU A 1 93 ? -17.319 14.865 24.167 1.00 95.06 93 LEU A C 1
ATOM 727 O O . LEU A 1 93 ? -16.544 13.943 23.912 1.00 95.06 93 LEU A O 1
ATOM 731 N N . PHE A 1 94 ? -18.045 14.918 25.283 1.00 95.56 94 PHE A N 1
ATOM 732 C CA . PHE A 1 94 ? -18.110 13.856 26.288 1.00 95.56 94 PHE A CA 1
ATOM 733 C C . PHE A 1 94 ? -19.479 13.175 26.192 1.00 95.56 94 PHE A C 1
ATOM 735 O O . PHE A 1 94 ? -20.458 13.757 26.669 1.00 95.56 94 PHE A O 1
ATOM 742 N N . PRO A 1 95 ? -19.571 12.000 25.539 1.00 94.50 95 PRO A N 1
ATOM 743 C CA . PRO A 1 95 ? -20.843 11.334 25.316 1.00 94.50 95 PRO A CA 1
ATOM 744 C C . PRO A 1 95 ? -21.275 10.492 26.526 1.00 94.50 95 PRO A C 1
ATOM 746 O O . PRO A 1 95 ? -20.454 10.212 27.403 1.00 94.50 95 PRO A O 1
ATOM 749 N N . PRO A 1 96 ? -22.541 10.035 26.560 1.00 93.94 96 PRO A N 1
ATOM 750 C CA . PRO A 1 96 ? -23.011 9.060 27.543 1.00 93.94 96 PRO A CA 1
ATOM 751 C C . PRO A 1 96 ? -22.180 7.772 27.540 1.00 93.94 96 PRO A C 1
ATOM 753 O O . PRO A 1 96 ? -21.682 7.358 26.492 1.00 93.94 96 PRO A O 1
ATOM 756 N N . GLU A 1 97 ? -22.116 7.089 28.688 1.00 92.62 97 GLU A N 1
ATOM 757 C CA . GLU A 1 97 ? -21.290 5.889 28.925 1.00 92.62 97 GLU A CA 1
ATOM 758 C C . GLU A 1 97 ? -21.483 4.783 27.869 1.00 92.62 97 GLU A C 1
ATOM 760 O O . GLU A 1 97 ? -20.527 4.142 27.433 1.00 92.62 97 GLU A O 1
ATOM 765 N N . LYS A 1 98 ? -22.711 4.626 27.358 1.00 90.25 98 LYS A N 1
ATOM 766 C CA . LYS A 1 98 ? -23.036 3.694 26.262 1.00 90.25 98 LYS A CA 1
ATOM 767 C C . LYS A 1 98 ? -22.121 3.866 25.037 1.00 90.25 98 LYS A C 1
ATOM 769 O O . LYS A 1 98 ? -21.844 2.894 24.340 1.00 90.25 98 LYS A O 1
ATOM 774 N N . PHE A 1 99 ? -21.663 5.086 24.761 1.00 90.94 99 PHE A N 1
ATOM 775 C CA . PHE A 1 99 ? -20.875 5.437 23.577 1.00 90.94 99 PHE A CA 1
ATOM 776 C C . PHE A 1 99 ? -19.390 5.681 23.883 1.00 90.94 99 PHE A C 1
ATOM 778 O O . PHE A 1 99 ? -18.629 6.016 22.976 1.00 90.94 99 PHE A O 1
ATOM 785 N N . THR A 1 100 ? -18.953 5.522 25.137 1.00 91.25 100 THR A N 1
ATOM 786 C CA . THR A 1 100 ? -17.543 5.701 25.531 1.00 91.25 100 THR A CA 1
ATOM 787 C C . THR A 1 100 ? -16.712 4.423 25.416 1.00 91.25 100 THR A C 1
ATOM 789 O O . THR A 1 100 ? -15.523 4.443 25.733 1.00 91.25 100 THR A O 1
ATOM 792 N N . GLY A 1 101 ? -17.315 3.317 24.971 1.00 90.56 101 GLY A N 1
ATOM 793 C CA . GLY A 1 101 ? -16.640 2.033 24.804 1.00 90.56 101 GLY A CA 1
ATOM 794 C C . GLY A 1 101 ? -15.405 2.121 23.903 1.00 90.56 101 GLY A C 1
ATOM 795 O O . GLY A 1 101 ? -15.390 2.812 22.886 1.00 90.56 101 GLY A O 1
ATOM 796 N N . ILE A 1 102 ? -14.354 1.393 24.275 1.00 92.69 102 ILE A N 1
ATOM 797 C CA . ILE A 1 102 ? -13.135 1.245 23.477 1.00 92.69 102 ILE A CA 1
ATOM 798 C C . ILE A 1 102 ? -13.004 -0.230 23.127 1.00 92.69 102 ILE A C 1
ATOM 800 O O . ILE A 1 102 ? -12.961 -1.094 24.008 1.00 92.69 102 ILE A O 1
ATOM 804 N N . LYS A 1 103 ? -12.942 -0.530 21.830 1.00 92.19 103 LYS A N 1
ATOM 805 C CA . LYS A 1 103 ? -12.744 -1.895 21.360 1.00 92.19 103 LYS A CA 1
ATOM 806 C C . LYS A 1 103 ? -11.347 -2.336 21.773 1.00 92.19 103 LYS A C 1
ATOM 808 O O . LYS A 1 103 ? -10.360 -1.685 21.441 1.00 92.19 103 LYS A O 1
ATOM 813 N N . THR A 1 104 ? -11.276 -3.450 22.486 1.00 92.31 104 THR A N 1
ATOM 814 C CA . THR A 1 104 ? -10.030 -3.943 23.068 1.00 92.31 104 THR A CA 1
ATOM 815 C C . THR A 1 104 ? -9.757 -5.362 22.588 1.00 92.31 104 THR A C 1
ATOM 817 O O . THR A 1 104 ? -10.649 -6.204 22.596 1.00 92.31 104 THR A O 1
ATOM 820 N N . THR A 1 105 ? -8.530 -5.632 22.149 1.00 92.62 105 THR A N 1
ATOM 821 C CA . THR A 1 105 ? -8.029 -6.983 21.860 1.00 92.62 105 THR A CA 1
ATOM 822 C C . THR A 1 105 ? -6.854 -7.265 22.782 1.00 92.62 105 THR A C 1
ATOM 824 O O . THR A 1 105 ? -5.910 -6.479 22.823 1.00 92.62 105 THR A O 1
ATOM 827 N N . LEU A 1 106 ? -6.900 -8.381 23.506 1.00 93.69 106 LEU A N 1
ATOM 828 C CA . LEU A 1 106 ? -5.819 -8.814 24.385 1.00 93.69 106 LEU A CA 1
ATOM 829 C C . LEU A 1 106 ? -5.148 -10.064 23.814 1.00 93.69 106 LEU A C 1
ATOM 831 O O . LEU A 1 106 ? -5.814 -11.055 23.525 1.00 93.69 106 LEU A O 1
ATOM 835 N N . ILE A 1 107 ? -3.826 -10.020 23.684 1.00 90.38 107 ILE A N 1
ATOM 836 C CA . ILE A 1 107 ? -2.990 -11.170 23.340 1.00 90.38 107 ILE A CA 1
ATOM 837 C C . ILE A 1 107 ? -2.248 -11.576 24.612 1.00 90.38 107 ILE A C 1
ATOM 839 O O . ILE A 1 107 ? -1.312 -10.882 25.006 1.00 90.38 107 ILE A O 1
ATOM 843 N N . ASN A 1 108 ? -2.675 -12.664 25.255 1.00 89.94 108 ASN A N 1
ATOM 844 C CA . ASN A 1 108 ? -2.119 -13.149 26.518 1.00 89.94 108 ASN A CA 1
ATOM 845 C C . ASN A 1 108 ? -2.057 -14.698 26.543 1.00 89.94 108 ASN A C 1
ATOM 847 O O . ASN A 1 108 ? -3.113 -15.317 26.404 1.00 89.94 108 ASN A O 1
ATOM 851 N N . PRO A 1 109 ? -0.875 -15.322 26.725 1.00 89.38 109 PRO A N 1
ATOM 852 C CA . PRO A 1 109 ? 0.441 -14.685 26.755 1.00 89.38 109 PRO A CA 1
ATOM 853 C C . PRO A 1 109 ? 0.834 -14.170 25.365 1.00 89.38 109 PRO A C 1
ATOM 855 O O . PRO A 1 109 ? 0.498 -14.745 24.326 1.00 89.38 109 PRO A O 1
ATOM 858 N N . CYS A 1 110 ? 1.552 -13.056 25.331 1.00 84.75 110 CYS A N 1
ATOM 859 C CA . CYS A 1 110 ? 2.192 -12.560 24.126 1.00 84.75 110 CYS A CA 1
ATOM 860 C C . CYS A 1 110 ? 3.628 -13.090 24.028 1.00 84.75 110 CYS A C 1
ATOM 862 O O . CYS A 1 110 ? 4.221 -13.556 24.993 1.00 84.75 110 CYS A O 1
ATOM 864 N N . THR A 1 111 ? 4.182 -13.040 22.823 1.00 83.25 111 THR A N 1
ATOM 865 C CA . THR A 1 111 ? 5.558 -13.456 22.546 1.00 83.25 111 THR A CA 1
ATOM 866 C C . THR A 1 111 ? 6.319 -12.234 22.054 1.00 83.25 111 THR A C 1
ATOM 868 O O . THR A 1 111 ? 5.699 -11.290 21.555 1.00 83.25 111 THR A O 1
ATOM 871 N N . GLU A 1 112 ? 7.650 -12.271 22.068 1.00 79.06 112 GLU A N 1
ATOM 872 C CA . GLU A 1 112 ? 8.491 -11.221 21.459 1.00 79.06 112 GLU A CA 1
ATOM 873 C C . GLU A 1 112 ? 8.092 -10.896 20.010 1.00 79.06 112 GLU A C 1
ATOM 875 O O . GLU A 1 112 ? 8.182 -9.764 19.536 1.00 79.06 112 GLU A O 1
ATOM 880 N N . LYS A 1 113 ? 7.545 -11.891 19.309 1.00 61.22 113 LYS A N 1
ATOM 881 C CA . LYS A 1 113 ? 6.980 -11.760 17.967 1.00 61.22 113 LYS A CA 1
ATOM 882 C C . LYS A 1 113 ? 5.796 -10.797 17.912 1.00 61.22 113 LYS A C 1
ATOM 884 O O . LYS A 1 113 ? 5.717 -9.964 17.009 1.00 61.22 113 LYS A O 1
ATOM 889 N N . HIS A 1 114 ? 4.863 -10.939 18.853 1.00 80.62 114 HIS A N 1
ATOM 890 C CA . HIS A 1 114 ? 3.709 -10.056 18.987 1.00 80.62 114 HIS A CA 1
ATOM 891 C C . HIS A 1 114 ? 4.171 -8.643 19.355 1.00 80.62 114 HIS A C 1
ATOM 893 O O . HIS A 1 114 ? 3.748 -7.684 18.716 1.00 80.62 114 HIS A O 1
ATOM 899 N N . ILE A 1 115 ? 5.102 -8.527 20.303 1.00 82.44 115 ILE A N 1
ATOM 900 C CA . ILE A 1 115 ? 5.682 -7.251 20.741 1.00 82.44 115 ILE A CA 1
ATOM 901 C C . ILE A 1 115 ? 6.300 -6.504 19.554 1.00 82.44 115 ILE A C 1
ATOM 903 O O . ILE A 1 115 ? 5.913 -5.375 19.258 1.00 82.44 115 ILE A O 1
ATOM 907 N N . ALA A 1 116 ? 7.204 -7.150 18.813 1.00 73.62 116 ALA A N 1
ATOM 908 C CA . ALA A 1 116 ? 7.879 -6.546 17.666 1.00 73.62 116 ALA A CA 1
ATOM 909 C C . ALA A 1 116 ? 6.914 -6.142 16.537 1.00 73.62 116 ALA A C 1
ATOM 911 O O . ALA A 1 116 ? 7.135 -5.122 15.885 1.00 73.62 116 ALA A O 1
ATOM 912 N N . LYS A 1 117 ? 5.838 -6.914 16.317 1.00 73.00 117 LYS A N 1
ATOM 913 C CA . LYS A 1 117 ? 4.808 -6.621 15.304 1.00 73.00 117 LYS A CA 1
ATOM 914 C C . LYS A 1 117 ? 4.068 -5.312 15.588 1.00 73.00 117 LYS A C 1
ATOM 916 O O . LYS A 1 117 ? 3.761 -4.581 14.650 1.00 73.00 117 LYS A O 1
ATOM 921 N N . TYR A 1 118 ? 3.743 -5.048 16.852 1.00 80.44 118 TYR A N 1
ATOM 922 C CA . TYR A 1 118 ? 2.964 -3.872 17.253 1.00 80.44 118 TYR A CA 1
ATOM 923 C C . TYR A 1 118 ? 3.828 -2.692 17.710 1.00 80.44 118 TYR A C 1
ATOM 925 O O . TYR A 1 118 ? 3.318 -1.583 17.880 1.00 80.44 118 TYR A O 1
ATOM 933 N N . ARG A 1 119 ? 5.137 -2.904 17.888 1.00 85.81 119 ARG A N 1
ATOM 934 C CA . ARG A 1 119 ? 6.080 -1.833 18.197 1.00 85.81 119 ARG A CA 1
ATOM 935 C C . ARG A 1 119 ? 6.234 -0.891 17.008 1.00 85.81 119 ARG A C 1
ATOM 937 O O . ARG A 1 119 ? 6.456 -1.326 15.881 1.00 85.81 119 ARG A O 1
ATOM 944 N N . ASN A 1 120 ? 6.158 0.408 17.273 1.00 78.06 120 ASN A N 1
ATOM 945 C CA . ASN A 1 120 ? 6.307 1.445 16.272 1.00 78.06 120 ASN A CA 1
ATOM 946 C C . ASN A 1 120 ? 7.702 1.369 15.644 1.00 78.06 120 ASN A C 1
ATOM 948 O O . ASN A 1 120 ? 8.722 1.339 16.336 1.00 78.06 120 ASN A O 1
ATOM 952 N N . GLN A 1 121 ? 7.739 1.350 14.317 1.00 68.44 121 GLN A N 1
ATOM 953 C CA . GLN A 1 121 ? 8.969 1.205 13.554 1.00 68.44 121 GLN A CA 1
ATOM 954 C C . GLN A 1 121 ? 9.267 2.519 12.843 1.00 68.44 121 GLN A C 1
ATOM 956 O O . GLN A 1 121 ? 8.426 3.051 12.116 1.00 68.44 121 GLN A O 1
ATOM 961 N N . LYS A 1 122 ? 10.488 3.037 13.014 1.00 70.44 122 LYS A N 1
ATOM 962 C CA . LYS A 1 122 ? 10.925 4.228 12.279 1.00 70.44 122 LYS A CA 1
ATOM 963 C C . LYS A 1 122 ? 10.934 3.920 10.782 1.00 70.44 122 LYS A C 1
ATOM 965 O O . LYS A 1 122 ? 11.586 2.971 10.340 1.00 70.44 122 LYS A O 1
ATOM 970 N N . ARG A 1 123 ? 10.207 4.734 10.019 1.00 70.75 123 ARG A N 1
ATOM 971 C CA . ARG A 1 123 ? 10.167 4.691 8.557 1.00 70.75 123 ARG A CA 1
ATOM 972 C C . ARG A 1 123 ? 11.062 5.785 7.998 1.00 70.75 123 ARG A C 1
ATOM 974 O O . ARG A 1 123 ? 11.063 6.903 8.505 1.00 70.75 123 ARG A O 1
ATOM 981 N N . TYR A 1 124 ? 11.790 5.452 6.944 1.00 75.81 124 TYR A N 1
ATOM 982 C CA . TYR A 1 124 ? 12.655 6.376 6.226 1.00 75.81 124 TYR A CA 1
ATOM 983 C C . TYR A 1 124 ? 12.171 6.501 4.790 1.00 75.81 124 TYR A C 1
ATOM 985 O O . TYR A 1 124 ? 11.766 5.505 4.189 1.00 75.81 124 TYR A O 1
ATOM 993 N N . VAL A 1 125 ? 12.226 7.717 4.255 1.00 82.69 125 VAL A N 1
ATOM 994 C CA . VAL A 1 125 ? 12.065 7.966 2.822 1.00 82.69 125 VAL A CA 1
ATOM 995 C C . VAL A 1 125 ? 13.421 7.742 2.165 1.00 82.69 125 VAL A C 1
ATOM 997 O O . VAL A 1 125 ? 14.432 8.271 2.622 1.00 82.69 125 VAL A O 1
ATOM 1000 N N . ILE A 1 126 ? 13.436 6.931 1.115 1.00 85.88 126 ILE A N 1
ATOM 1001 C CA . ILE A 1 126 ? 14.620 6.600 0.331 1.00 85.88 126 ILE A CA 1
ATOM 1002 C C . ILE A 1 126 ? 14.380 7.086 -1.092 1.00 85.88 126 ILE A C 1
ATOM 1004 O O . ILE A 1 126 ? 13.314 6.846 -1.658 1.00 85.88 126 ILE A O 1
ATOM 1008 N N . HIS A 1 127 ? 15.385 7.743 -1.665 1.00 92.19 127 HIS A N 1
ATOM 1009 C CA . HIS A 1 127 ? 15.413 8.162 -3.062 1.00 92.19 127 HIS A CA 1
ATOM 1010 C C . HIS A 1 127 ? 16.464 7.323 -3.784 1.00 92.19 127 HIS A C 1
ATOM 1012 O O . HIS A 1 127 ? 17.650 7.626 -3.726 1.00 92.19 127 HIS A O 1
ATOM 1018 N N . GLU A 1 128 ? 16.037 6.232 -4.408 1.00 93.19 128 GLU A N 1
ATOM 1019 C CA . GLU A 1 128 ? 16.940 5.283 -5.049 1.00 93.19 128 GLU A CA 1
ATOM 1020 C C . GLU A 1 128 ? 17.195 5.692 -6.500 1.00 93.19 128 GLU A C 1
ATOM 1022 O O . GLU A 1 128 ? 16.291 5.675 -7.347 1.00 93.19 128 GLU A O 1
ATOM 1027 N N . THR A 1 129 ? 18.439 6.056 -6.798 1.00 96.81 129 THR A N 1
ATOM 1028 C CA . THR A 1 129 ? 18.871 6.354 -8.165 1.00 96.81 129 THR A CA 1
ATOM 1029 C C . THR A 1 129 ? 18.958 5.070 -9.004 1.00 96.81 129 THR A C 1
ATOM 1031 O O . THR A 1 129 ? 18.987 3.961 -8.461 1.00 96.81 129 THR A O 1
ATOM 1034 N N . PRO A 1 130 ? 19.014 5.169 -10.342 1.00 96.00 130 PRO A N 1
ATOM 1035 C CA . PRO A 1 130 ? 19.307 4.012 -11.187 1.00 96.00 130 PRO A CA 1
ATOM 1036 C C . PRO A 1 130 ? 20.589 3.266 -10.804 1.00 96.00 130 PRO A C 1
ATOM 1038 O O . PRO A 1 130 ? 20.634 2.038 -10.886 1.00 96.00 130 PRO A O 1
ATOM 1041 N N . ASP A 1 131 ? 21.618 3.997 -10.375 1.00 95.31 131 ASP A N 1
ATOM 1042 C CA . ASP A 1 131 ? 22.900 3.413 -9.989 1.00 95.31 131 ASP A CA 1
ATOM 1043 C C . ASP A 1 131 ? 22.799 2.701 -8.639 1.00 95.31 131 ASP A C 1
ATOM 1045 O O . ASP A 1 131 ? 23.317 1.591 -8.504 1.00 95.31 131 ASP A O 1
ATOM 1049 N N . ASP A 1 132 ? 22.055 3.256 -7.675 1.00 91.25 132 ASP A N 1
ATOM 1050 C CA . ASP A 1 132 ? 21.747 2.570 -6.412 1.00 91.25 132 ASP A CA 1
ATOM 1051 C C . ASP A 1 132 ? 20.976 1.274 -6.671 1.00 91.25 132 ASP A C 1
ATOM 1053 O O . ASP A 1 132 ? 21.303 0.226 -6.111 1.00 91.25 132 ASP A O 1
ATOM 1057 N N . TYR A 1 133 ? 19.986 1.309 -7.571 1.00 93.62 133 TYR A N 1
ATOM 1058 C CA . TYR A 1 133 ? 19.245 0.108 -7.940 1.00 93.62 133 TYR A CA 1
ATOM 1059 C C . TYR A 1 133 ? 20.181 -0.967 -8.499 1.00 93.62 133 TYR A C 1
ATOM 1061 O O . TYR A 1 133 ? 20.163 -2.100 -8.027 1.00 93.62 133 TYR A O 1
ATOM 1069 N N . LYS A 1 134 ? 21.037 -0.621 -9.466 1.00 94.00 134 LYS A N 1
ATOM 1070 C CA . LYS A 1 134 ? 21.948 -1.578 -10.114 1.00 94.00 134 LYS A CA 1
ATOM 1071 C C . LYS A 1 134 ? 23.039 -2.099 -9.180 1.00 94.00 134 LYS A C 1
ATOM 1073 O O . LYS A 1 134 ? 23.404 -3.266 -9.269 1.00 94.00 134 LYS A O 1
ATOM 1078 N N . SER A 1 135 ? 23.585 -1.245 -8.317 1.00 91.44 135 SER A N 1
ATOM 1079 C CA . SER A 1 135 ? 24.751 -1.579 -7.487 1.00 91.44 135 SER A CA 1
ATOM 1080 C C . SER A 1 135 ? 24.394 -2.135 -6.106 1.00 91.44 135 SER A C 1
ATOM 1082 O O . SER A 1 135 ? 25.203 -2.855 -5.517 1.00 91.44 135 SER A O 1
ATOM 1084 N N . ILE A 1 136 ? 23.195 -1.841 -5.592 1.00 88.81 136 ILE A N 1
ATOM 1085 C CA . ILE A 1 136 ? 22.769 -2.203 -4.233 1.00 88.81 136 ILE A CA 1
ATOM 1086 C C . ILE A 1 136 ? 21.521 -3.079 -4.272 1.00 88.81 136 ILE A C 1
ATOM 1088 O O . ILE A 1 136 ? 21.557 -4.222 -3.809 1.00 88.81 136 ILE A O 1
ATOM 1092 N N . THR A 1 137 ? 20.418 -2.557 -4.809 1.00 86.88 137 THR A N 1
ATOM 1093 C CA . THR A 1 137 ? 19.107 -3.205 -4.684 1.00 86.88 137 THR A CA 1
ATOM 1094 C C . THR A 1 137 ? 19.031 -4.480 -5.510 1.00 86.88 137 THR A C 1
ATOM 1096 O O . THR A 1 137 ? 18.775 -5.539 -4.953 1.00 86.88 137 THR A O 1
ATOM 1099 N N . LEU A 1 138 ? 19.301 -4.425 -6.812 1.00 88.25 138 LEU A N 1
ATOM 1100 C CA . LEU A 1 138 ? 19.211 -5.576 -7.709 1.00 88.25 138 LEU A CA 1
ATOM 1101 C C . LEU A 1 138 ? 20.091 -6.756 -7.244 1.00 88.25 138 LEU A C 1
ATOM 1103 O O . LEU A 1 138 ? 19.536 -7.845 -7.092 1.00 88.25 138 LEU A O 1
ATOM 1107 N N . PRO A 1 139 ? 21.381 -6.575 -6.882 1.00 87.25 139 PRO A N 1
ATOM 1108 C CA . PRO A 1 139 ? 22.188 -7.665 -6.326 1.00 87.25 139 PRO A CA 1
ATOM 1109 C C . PRO A 1 139 ? 21.620 -8.235 -5.021 1.00 87.25 139 PRO A C 1
ATOM 1111 O O . PRO A 1 139 ? 21.704 -9.437 -4.761 1.00 87.25 139 PRO A O 1
ATOM 1114 N N . TYR A 1 140 ? 21.033 -7.383 -4.172 1.00 81.50 140 TYR A N 1
ATOM 1115 C CA . TYR A 1 140 ? 20.361 -7.837 -2.959 1.00 81.50 140 TYR A CA 1
ATOM 1116 C C . TYR A 1 140 ? 19.125 -8.681 -3.290 1.00 81.50 140 TYR A C 1
ATOM 1118 O O . TYR A 1 140 ? 18.923 -9.719 -2.661 1.00 81.50 140 TYR A O 1
ATOM 1126 N N . LEU A 1 141 ? 18.329 -8.264 -4.276 1.00 80.50 141 LEU A N 1
ATOM 1127 C CA . LEU A 1 141 ? 17.130 -8.975 -4.710 1.00 80.50 141 LEU A CA 1
ATOM 1128 C C . LEU A 1 141 ? 17.465 -10.337 -5.299 1.00 80.50 141 LEU A C 1
ATOM 1130 O O . LEU A 1 141 ? 16.891 -11.327 -4.867 1.00 80.50 141 LEU A O 1
ATOM 1134 N N . GLU A 1 142 ? 18.429 -10.406 -6.212 1.00 79.81 142 GLU A N 1
ATOM 1135 C CA . GLU A 1 142 ? 18.851 -11.665 -6.837 1.00 79.81 142 GLU A CA 1
ATOM 1136 C C . GLU A 1 142 ? 19.337 -12.689 -5.804 1.00 79.81 142 GLU A C 1
ATOM 1138 O O . GLU A 1 142 ? 19.126 -13.889 -5.968 1.00 79.81 142 GLU A O 1
ATOM 1143 N N . LYS A 1 143 ? 19.933 -12.219 -4.703 1.00 77.69 143 LYS A N 1
ATOM 1144 C CA . LYS A 1 143 ? 20.408 -13.081 -3.618 1.00 77.69 143 LYS A CA 1
ATOM 1145 C C . LYS A 1 143 ? 19.314 -13.497 -2.623 1.00 77.69 143 LYS A C 1
ATOM 1147 O O . LYS A 1 143 ? 19.427 -14.569 -2.035 1.00 77.69 143 LYS A O 1
ATOM 1152 N N . HIS A 1 144 ? 18.297 -12.666 -2.390 1.00 71.44 144 HIS A N 1
ATOM 1153 C CA . HIS A 1 144 ? 17.323 -12.859 -1.299 1.00 71.44 144 HIS A CA 1
ATOM 1154 C C . HIS A 1 144 ? 15.868 -12.932 -1.781 1.00 71.44 144 HIS A C 1
ATOM 1156 O O . HIS A 1 144 ? 14.945 -12.684 -1.006 1.00 71.44 144 HIS A O 1
ATOM 1162 N N . GLN A 1 145 ? 15.640 -13.248 -3.057 1.00 66.31 145 GLN A N 1
ATOM 1163 C CA . GLN A 1 145 ? 14.294 -13.354 -3.604 1.00 66.31 145 GLN A CA 1
ATOM 1164 C C . GLN A 1 145 ? 13.533 -14.526 -2.972 1.00 66.31 145 GLN A C 1
ATOM 1166 O O . GLN A 1 145 ? 13.972 -15.676 -3.006 1.00 66.31 145 GLN A O 1
ATOM 1171 N N . PHE A 1 146 ? 12.353 -14.231 -2.430 1.00 67.31 146 PHE A N 1
ATOM 1172 C CA . PHE A 1 146 ? 11.433 -15.247 -1.932 1.00 67.31 146 PHE A CA 1
ATOM 1173 C C . PHE A 1 146 ? 10.908 -16.144 -3.046 1.00 67.31 146 PHE A C 1
ATOM 1175 O O . PHE A 1 146 ? 10.834 -15.764 -4.217 1.00 67.31 146 PHE A O 1
ATOM 1182 N N . THR A 1 147 ? 10.477 -17.343 -2.661 1.00 77.38 147 THR A N 1
ATOM 1183 C CA . THR A 1 147 ? 9.869 -18.275 -3.603 1.00 77.38 147 THR A CA 1
ATOM 1184 C C . THR A 1 147 ? 8.583 -17.703 -4.203 1.00 77.38 147 THR A C 1
ATOM 1186 O O . THR A 1 147 ? 7.647 -17.328 -3.501 1.00 77.38 147 THR A O 1
ATOM 1189 N N . LEU A 1 148 ? 8.516 -17.695 -5.534 1.00 84.69 148 LEU A N 1
ATOM 1190 C CA . LEU A 1 148 ? 7.325 -17.312 -6.297 1.00 84.69 148 LEU A CA 1
ATOM 1191 C C . LEU A 1 148 ? 6.418 -18.520 -6.593 1.00 84.69 148 LEU A C 1
ATOM 1193 O O . LEU A 1 148 ? 5.568 -18.465 -7.477 1.00 84.69 148 LEU A O 1
ATOM 1197 N N . LYS A 1 149 ? 6.601 -19.643 -5.881 1.00 85.56 149 LYS A N 1
ATOM 1198 C CA . LYS A 1 149 ? 5.891 -20.903 -6.155 1.00 85.56 149 LYS A CA 1
ATOM 1199 C C . LYS A 1 149 ? 4.371 -20.743 -6.120 1.00 85.56 149 LYS A C 1
ATOM 1201 O O . LYS A 1 149 ? 3.691 -21.314 -6.963 1.00 85.56 149 LYS A O 1
ATOM 1206 N N . TRP A 1 150 ? 3.845 -19.967 -5.174 1.00 82.94 150 TRP A N 1
ATOM 1207 C CA . TRP A 1 150 ? 2.404 -19.732 -5.064 1.00 82.94 150 TRP A CA 1
ATOM 1208 C C . TRP A 1 150 ? 1.845 -19.006 -6.302 1.00 82.94 150 TRP A C 1
ATOM 1210 O O . TRP A 1 150 ? 0.787 -19.382 -6.794 1.00 82.94 150 TRP A O 1
ATOM 1220 N N . ILE A 1 151 ? 2.603 -18.058 -6.869 1.00 86.12 151 ILE A N 1
ATOM 1221 C CA . ILE A 1 151 ? 2.239 -17.341 -8.100 1.00 86.12 151 ILE A CA 1
ATOM 1222 C C . ILE A 1 151 ? 2.159 -18.316 -9.265 1.00 86.12 151 ILE A C 1
ATOM 1224 O O . ILE A 1 151 ? 1.176 -18.339 -9.996 1.00 86.12 151 ILE A O 1
ATOM 1228 N N . PHE A 1 152 ? 3.183 -19.152 -9.435 1.00 87.94 152 PHE A N 1
ATOM 1229 C CA . PHE A 1 152 ? 3.186 -20.119 -10.529 1.00 87.94 152 PHE A CA 1
ATOM 1230 C C . PHE A 1 152 ? 2.111 -21.189 -10.351 1.00 87.94 152 PHE A C 1
ATOM 1232 O O . PHE A 1 152 ? 1.504 -21.585 -11.336 1.00 87.94 152 PHE A O 1
ATOM 1239 N N . ASN A 1 153 ? 1.794 -21.590 -9.117 1.00 88.88 153 ASN A N 1
ATOM 1240 C CA . ASN A 1 153 ? 0.660 -22.474 -8.862 1.00 88.88 153 ASN A CA 1
ATOM 1241 C C . ASN A 1 153 ? -0.669 -21.844 -9.305 1.00 88.88 153 ASN A C 1
ATOM 1243 O O . ASN A 1 153 ? -1.476 -22.543 -9.908 1.00 88.88 153 ASN A O 1
ATOM 1247 N N . LEU A 1 154 ? -0.887 -20.551 -9.049 1.00 87.19 154 LEU A N 1
ATOM 1248 C CA . LEU A 1 154 ? -2.067 -19.833 -9.539 1.00 87.19 154 LEU A CA 1
ATOM 1249 C C . LEU A 1 154 ? -2.091 -19.789 -11.076 1.00 87.19 154 LEU A C 1
ATOM 1251 O O . LEU A 1 154 ? -3.072 -20.191 -11.695 1.00 87.19 154 LEU A O 1
ATOM 1255 N N . LEU A 1 155 ? -0.991 -19.355 -11.701 1.00 88.94 155 LEU A N 1
ATOM 1256 C CA . LEU A 1 155 ? -0.896 -19.191 -13.159 1.00 88.94 155 LEU A CA 1
ATOM 1257 C C . LEU A 1 155 ? -0.988 -20.517 -13.940 1.00 88.94 155 LEU A C 1
ATOM 1259 O O . LEU A 1 155 ? -1.377 -20.506 -15.109 1.00 88.94 155 LEU A O 1
ATOM 1263 N N . GLU A 1 156 ? -0.614 -21.635 -13.310 1.00 89.94 156 GLU A N 1
ATOM 1264 C CA . GLU A 1 156 ? -0.674 -23.004 -13.847 1.00 89.94 156 GLU A CA 1
ATOM 1265 C C . GLU A 1 156 ? -1.941 -23.766 -13.417 1.00 89.94 156 GLU A C 1
ATOM 1267 O O . GLU A 1 156 ? -2.018 -24.980 -13.606 1.00 89.94 156 GLU A O 1
ATOM 1272 N N . TYR A 1 157 ? -2.928 -23.079 -12.834 1.00 90.06 157 TYR A N 1
ATOM 1273 C CA . TYR A 1 157 ? -4.211 -23.649 -12.404 1.00 90.06 157 TYR A CA 1
ATOM 1274 C C . TYR A 1 157 ? -4.120 -24.746 -11.331 1.00 90.06 157 TYR A C 1
ATOM 1276 O O . TYR A 1 157 ? -4.990 -25.607 -11.219 1.00 90.06 157 TYR A O 1
ATOM 1284 N N . LYS A 1 158 ? -3.062 -24.727 -10.520 1.00 85.62 158 LYS A N 1
ATOM 1285 C CA . LYS A 1 158 ? -2.835 -25.685 -9.427 1.00 85.62 158 LYS A CA 1
ATOM 1286 C C . LYS A 1 158 ? -3.433 -25.230 -8.095 1.00 85.62 158 LYS A C 1
ATOM 1288 O O . LYS A 1 158 ? -3.577 -26.056 -7.199 1.00 85.62 158 LYS A O 1
ATOM 1293 N N . ALA A 1 159 ? -3.730 -23.940 -7.934 1.00 79.69 159 ALA A N 1
ATOM 1294 C CA . ALA A 1 159 ? -4.296 -23.372 -6.711 1.00 79.69 159 ALA A CA 1
ATOM 1295 C C . ALA A 1 159 ? -5.132 -22.115 -7.004 1.00 79.69 159 ALA A C 1
ATOM 1297 O O . ALA A 1 159 ? -4.841 -21.402 -7.958 1.00 79.69 159 ALA A O 1
ATOM 1298 N N . GLU A 1 160 ? -6.135 -21.844 -6.159 1.00 79.88 160 GLU A N 1
ATOM 1299 C CA . GLU A 1 160 ? -6.933 -20.597 -6.130 1.00 79.88 160 GLU A CA 1
ATOM 1300 C C . GLU A 1 160 ? -7.661 -20.227 -7.441 1.00 79.88 160 GLU A C 1
ATOM 1302 O O . GLU A 1 160 ? -8.020 -19.072 -7.672 1.00 79.88 160 GLU A O 1
ATOM 1307 N N . VAL A 1 161 ? -7.912 -21.216 -8.301 1.00 81.69 161 VAL A N 1
ATOM 1308 C CA . VAL A 1 161 ? -8.542 -21.031 -9.621 1.00 81.69 161 VAL A CA 1
ATOM 1309 C C . VAL A 1 161 ? -10.000 -20.585 -9.506 1.00 81.69 161 VAL A C 1
ATOM 1311 O O . VAL A 1 161 ? -10.484 -19.793 -10.308 1.00 81.69 161 VAL A O 1
ATOM 1314 N N . ASP A 1 162 ? -10.694 -21.053 -8.474 1.00 87.44 162 ASP A N 1
ATOM 1315 C CA . ASP A 1 162 ? -12.081 -20.713 -8.152 1.00 87.44 162 ASP A CA 1
ATOM 1316 C C . ASP A 1 162 ? -12.273 -19.229 -7.803 1.00 87.44 162 ASP A C 1
ATOM 1318 O O . ASP A 1 162 ? -13.372 -18.687 -7.932 1.00 87.44 162 ASP A O 1
ATOM 1322 N N . ARG A 1 163 ? -11.195 -18.547 -7.399 1.00 87.19 163 ARG A N 1
ATOM 1323 C CA . ARG A 1 163 ? -11.223 -17.135 -7.004 1.00 87.19 163 ARG A CA 1
ATOM 1324 C C . ARG A 1 163 ? -11.049 -16.181 -8.184 1.00 87.19 163 ARG A C 1
ATOM 1326 O O . ARG A 1 163 ? -11.260 -14.978 -8.011 1.00 87.19 163 ARG A O 1
ATOM 1333 N N . LEU A 1 164 ? -10.677 -16.676 -9.366 1.00 92.81 164 LEU A N 1
ATOM 1334 C CA . LEU A 1 164 ? -10.396 -15.834 -10.527 1.00 92.81 164 LEU A CA 1
ATOM 1335 C C . LEU A 1 164 ? -11.620 -14.990 -10.927 1.00 92.81 164 LEU A C 1
ATOM 1337 O O . LEU A 1 164 ? -12.776 -15.415 -10.910 1.00 92.81 164 LEU A O 1
ATOM 1341 N N . ILE A 1 165 ? -11.354 -13.730 -11.250 1.00 95.88 165 ILE A N 1
ATOM 1342 C CA . ILE A 1 165 ? -12.327 -12.768 -11.780 1.00 95.88 165 ILE A CA 1
ATOM 1343 C C . ILE A 1 165 ? -12.217 -12.723 -13.298 1.00 95.88 165 ILE A C 1
ATOM 1345 O O . ILE A 1 165 ? -13.227 -12.647 -13.987 1.00 95.88 165 ILE A O 1
ATOM 1349 N N . PHE A 1 166 ? -10.986 -12.751 -13.799 1.00 97.44 166 PHE A N 1
ATOM 1350 C CA . PHE A 1 166 ? -10.676 -12.688 -15.213 1.00 97.44 166 PHE A CA 1
ATOM 1351 C C . PHE A 1 166 ? -9.368 -13.430 -15.481 1.00 97.44 166 PHE A C 1
ATOM 1353 O O . PHE A 1 166 ? -8.478 -13.457 -14.626 1.00 97.44 166 PHE A O 1
ATOM 1360 N N . ASP A 1 167 ? -9.262 -14.015 -16.669 1.00 96.62 167 ASP A N 1
ATOM 1361 C CA . ASP A 1 167 ? -8.092 -14.761 -17.098 1.00 96.62 167 ASP A CA 1
ATOM 1362 C C . ASP A 1 167 ? -7.814 -14.548 -18.594 1.00 96.62 167 ASP A C 1
ATOM 1364 O O . ASP A 1 167 ? -8.627 -14.894 -19.452 1.00 96.62 167 ASP A O 1
ATOM 1368 N N . ASP A 1 168 ? -6.649 -13.974 -18.895 1.00 97.25 168 ASP A N 1
ATOM 1369 C CA . ASP A 1 168 ? -6.086 -13.884 -20.236 1.00 97.25 168 ASP A CA 1
ATOM 1370 C C . ASP A 1 168 ? -4.898 -14.839 -20.362 1.00 97.25 168 ASP A C 1
ATOM 1372 O O . ASP A 1 168 ? -3.850 -14.627 -19.746 1.00 97.25 168 ASP A O 1
ATOM 1376 N N . ALA A 1 169 ? -5.064 -15.886 -21.173 1.00 95.44 169 ALA A N 1
ATOM 1377 C CA . ALA A 1 169 ? -4.093 -16.960 -21.350 1.00 95.44 169 ALA A CA 1
ATOM 1378 C C . ALA A 1 169 ? -2.854 -16.576 -22.186 1.00 95.44 169 ALA A C 1
ATOM 1380 O O . ALA A 1 169 ? -1.941 -17.397 -22.303 1.00 95.44 169 ALA A O 1
ATOM 1381 N N . ASP A 1 170 ? -2.790 -15.368 -22.763 1.00 97.44 170 ASP A N 1
ATOM 1382 C CA . ASP A 1 170 ? -1.644 -14.957 -23.577 1.00 97.44 170 ASP A CA 1
ATOM 1383 C C . ASP A 1 170 ? -0.328 -14.976 -22.758 1.00 97.44 170 ASP A C 1
ATOM 1385 O O . ASP A 1 170 ? -0.244 -14.383 -21.678 1.00 97.44 170 ASP A O 1
ATOM 1389 N N . PRO A 1 171 ? 0.735 -15.652 -23.230 1.00 95.00 171 PRO A N 1
ATOM 1390 C CA . PRO A 1 171 ? 1.956 -15.830 -22.445 1.00 95.00 171 PRO A CA 1
ATOM 1391 C C . PRO A 1 171 ? 2.810 -14.559 -22.307 1.00 95.00 171 PRO A C 1
ATOM 1393 O O . PRO A 1 171 ? 3.686 -14.522 -21.441 1.00 95.00 171 PRO A O 1
ATOM 1396 N N . GLN A 1 172 ? 2.602 -13.542 -23.149 1.00 96.00 172 GLN A N 1
ATOM 1397 C CA . GLN A 1 172 ? 3.416 -12.321 -23.185 1.00 96.00 172 GLN A CA 1
ATOM 1398 C C . GLN A 1 172 ? 2.691 -11.111 -22.595 1.00 96.00 172 GLN A C 1
ATOM 1400 O O . GLN A 1 172 ? 3.264 -10.376 -21.792 1.00 96.00 172 GLN A O 1
ATOM 1405 N N . ASN A 1 173 ? 1.435 -10.922 -22.982 1.00 97.81 173 ASN A N 1
ATOM 1406 C CA . ASN A 1 173 ? 0.595 -9.784 -22.635 1.00 97.81 173 ASN A CA 1
ATOM 1407 C C . ASN A 1 173 ? -0.613 -10.182 -21.774 1.00 97.81 173 ASN A C 1
ATOM 1409 O O . ASN A 1 173 ? -1.381 -9.308 -21.378 1.00 97.81 173 ASN A O 1
ATOM 1413 N N . GLY A 1 174 ? -0.792 -11.473 -21.479 1.00 97.88 174 GLY A N 1
ATOM 1414 C CA . GLY A 1 174 ? -1.870 -11.977 -20.633 1.00 97.88 174 GLY A CA 1
ATOM 1415 C C . GLY A 1 174 ? -1.562 -11.902 -19.137 1.00 97.88 174 GLY A C 1
ATOM 1416 O O . GLY A 1 174 ? -0.414 -11.775 -18.690 1.00 97.88 174 GLY A O 1
ATOM 1417 N N . PHE A 1 175 ? -2.625 -11.972 -18.344 1.00 98.44 175 PHE A N 1
ATOM 1418 C CA . PHE A 1 175 ? -2.606 -11.849 -16.893 1.00 98.44 175 PHE A CA 1
ATOM 1419 C C . PHE A 1 175 ? -3.845 -12.518 -16.289 1.00 98.44 175 PHE A C 1
ATOM 1421 O O . PHE A 1 175 ? -4.850 -12.725 -16.968 1.00 98.44 175 PHE A O 1
ATOM 1428 N N . VAL A 1 176 ? -3.780 -12.812 -14.995 1.00 97.94 176 VAL A N 1
ATOM 1429 C CA . VAL A 1 176 ? -4.932 -13.242 -14.194 1.00 97.94 176 VAL A CA 1
ATOM 1430 C C . VAL A 1 176 ? -5.356 -12.117 -13.261 1.00 97.94 176 VAL A C 1
ATOM 1432 O O . VAL A 1 176 ? -4.509 -11.382 -12.756 1.00 97.94 176 VAL A O 1
ATOM 1435 N N . LEU A 1 177 ? -6.655 -11.989 -13.013 1.00 98.06 177 LEU A N 1
ATOM 1436 C CA . LEU A 1 177 ? -7.229 -11.037 -12.066 1.00 98.06 177 LEU A CA 1
ATOM 1437 C C . LEU A 1 177 ? -7.920 -11.807 -10.940 1.00 98.06 177 LEU A C 1
ATOM 1439 O O . LEU A 1 177 ? -8.810 -12.613 -11.213 1.00 98.06 177 LEU A O 1
ATOM 1443 N N . ALA A 1 178 ? -7.552 -11.553 -9.685 1.00 95.00 178 ALA A N 1
ATOM 1444 C CA . ALA A 1 178 ? -8.090 -12.273 -8.529 1.00 95.00 178 ALA A CA 1
ATOM 1445 C C . ALA A 1 178 ? -8.241 -11.364 -7.295 1.00 95.00 178 ALA A C 1
ATOM 1447 O O . ALA A 1 178 ? -7.478 -10.408 -7.151 1.00 95.00 178 ALA A O 1
ATOM 1448 N N . PRO A 1 179 ? -9.192 -11.634 -6.382 1.00 92.12 179 PRO A N 1
ATOM 1449 C CA . PRO A 1 179 ? -9.286 -10.939 -5.100 1.00 92.12 179 PRO A CA 1
ATOM 1450 C C . PRO A 1 179 ? -7.998 -11.083 -4.278 1.00 92.12 179 PRO A C 1
ATOM 1452 O O . PRO A 1 179 ? -7.446 -12.181 -4.184 1.00 92.12 179 PRO A O 1
ATOM 1455 N N . ASP A 1 180 ? -7.555 -10.005 -3.626 1.00 89.06 180 ASP A N 1
ATOM 1456 C CA . ASP A 1 180 ? -6.463 -10.090 -2.648 1.00 89.06 180 ASP A CA 1
ATOM 1457 C C . ASP A 1 180 ? -6.879 -10.980 -1.465 1.00 89.06 180 ASP A C 1
ATOM 1459 O O . ASP A 1 180 ? -8.049 -11.042 -1.085 1.00 89.06 180 ASP A O 1
ATOM 1463 N N . ILE A 1 181 ? -5.922 -11.666 -0.840 1.00 78.62 181 ILE A N 1
ATOM 1464 C CA . ILE A 1 181 ? -6.179 -12.494 0.348 1.00 78.62 181 ILE A CA 1
ATOM 1465 C C . ILE A 1 181 ? -6.667 -11.680 1.559 1.00 78.62 181 ILE A C 1
ATOM 1467 O O . ILE A 1 181 ? -7.317 -12.219 2.449 1.00 78.62 181 ILE A O 1
ATOM 1471 N N . LYS A 1 182 ? -6.371 -10.377 1.603 1.00 75.44 182 LYS A N 1
ATOM 1472 C CA . LYS A 1 182 ? -6.795 -9.463 2.669 1.00 75.44 182 LYS A CA 1
ATOM 1473 C C . LYS A 1 182 ? -8.260 -9.044 2.552 1.00 75.44 182 LYS A C 1
ATOM 1475 O O . LYS A 1 182 ? -8.774 -8.446 3.495 1.00 75.44 182 LYS A O 1
ATOM 1480 N N . TRP A 1 183 ? -8.917 -9.304 1.422 1.00 82.44 183 TRP A N 1
ATOM 1481 C CA . TRP A 1 183 ? -10.305 -8.914 1.206 1.00 82.44 183 TRP A CA 1
ATOM 1482 C C . TRP A 1 183 ? -11.248 -10.109 1.342 1.00 82.44 183 TRP A C 1
ATOM 1484 O O . TRP A 1 183 ? -11.057 -11.152 0.723 1.00 82.44 183 TRP A O 1
ATOM 1494 N N . ASP A 1 184 ? -12.296 -9.937 2.149 1.00 79.50 184 ASP A N 1
ATOM 1495 C CA . ASP A 1 184 ? -13.291 -10.974 2.444 1.00 79.50 184 ASP A CA 1
ATOM 1496 C C . ASP A 1 184 ? -14.344 -11.157 1.337 1.00 79.50 184 ASP A C 1
ATOM 1498 O O . ASP A 1 184 ? -15.186 -12.051 1.426 1.00 79.50 184 ASP A O 1
ATOM 1502 N N . GLY A 1 185 ? -14.320 -10.300 0.311 1.00 85.75 185 GLY A N 1
ATOM 1503 C CA . GLY A 1 185 ? -15.263 -10.323 -0.804 1.00 85.75 185 GLY A CA 1
ATOM 1504 C C . GLY A 1 185 ? -16.669 -9.818 -0.467 1.00 85.75 185 GLY A C 1
ATOM 1505 O O . GLY A 1 185 ? -17.548 -9.912 -1.320 1.00 85.75 185 GLY A O 1
ATOM 1506 N N . LYS A 1 186 ? -16.912 -9.297 0.745 1.00 85.44 186 LYS A N 1
ATOM 1507 C CA . LYS A 1 186 ? -18.254 -8.891 1.199 1.00 85.44 186 LYS A CA 1
ATOM 1508 C C . LYS A 1 186 ? -18.485 -7.398 1.037 1.00 85.44 186 LYS A C 1
ATOM 1510 O O . LYS A 1 186 ? -19.447 -6.982 0.397 1.00 85.44 186 LYS A O 1
ATOM 1515 N N . ASN A 1 187 ? -17.613 -6.580 1.622 1.00 88.44 187 ASN A N 1
ATOM 1516 C CA . ASN A 1 187 ? -17.771 -5.130 1.573 1.00 88.44 187 ASN A CA 1
ATOM 1517 C C . ASN A 1 187 ? -17.072 -4.550 0.338 1.00 88.44 187 ASN A C 1
ATOM 1519 O O . ASN A 1 187 ? -15.842 -4.466 0.295 1.00 88.44 187 ASN A O 1
ATOM 1523 N N . LEU A 1 188 ? -17.861 -4.104 -0.642 1.00 91.88 188 LEU A N 1
ATOM 1524 C CA . LEU A 1 188 ? -17.362 -3.475 -1.869 1.00 91.88 188 LEU A CA 1
ATOM 1525 C C . LEU A 1 188 ? -16.650 -2.138 -1.621 1.00 91.88 188 LEU A C 1
ATOM 1527 O O . LEU A 1 188 ? -15.773 -1.769 -2.399 1.00 91.88 188 LEU A O 1
ATOM 1531 N N . ALA A 1 189 ? -16.955 -1.438 -0.521 1.00 89.12 189 ALA A N 1
ATOM 1532 C CA . ALA A 1 189 ? -16.230 -0.221 -0.152 1.00 89.12 189 ALA A CA 1
ATOM 1533 C C . ALA A 1 189 ? -14.752 -0.497 0.172 1.00 89.12 189 ALA A C 1
ATOM 1535 O O . ALA A 1 189 ? -13.943 0.421 0.076 1.00 89.12 189 ALA A O 1
ATOM 1536 N N . ASN A 1 190 ? -14.419 -1.757 0.490 1.00 89.88 190 ASN A N 1
ATOM 1537 C CA . ASN A 1 190 ? -13.070 -2.256 0.748 1.00 89.88 190 ASN A CA 1
ATOM 1538 C C . ASN A 1 190 ? -12.562 -3.172 -0.381 1.00 89.88 190 ASN A C 1
ATOM 1540 O O . ASN A 1 190 ? -11.677 -3.990 -0.134 1.00 89.88 190 ASN A O 1
ATOM 1544 N N . LEU A 1 191 ? -13.142 -3.088 -1.590 1.00 94.88 191 LEU A N 1
ATOM 1545 C CA . LEU A 1 191 ? -12.733 -3.932 -2.715 1.00 94.88 191 LEU A CA 1
ATOM 1546 C C . LEU A 1 191 ? -11.220 -3.857 -2.919 1.00 94.88 191 LEU A C 1
ATOM 1548 O O . LEU A 1 191 ? -10.657 -2.762 -2.994 1.00 94.88 191 LEU A O 1
ATOM 1552 N N . TYR A 1 192 ? -10.597 -5.032 -3.038 1.00 94.94 192 TYR A N 1
ATOM 1553 C CA . TYR A 1 192 ? -9.172 -5.186 -3.297 1.00 94.94 192 TYR A CA 1
ATOM 1554 C C . TYR A 1 192 ? -8.929 -6.395 -4.209 1.00 94.94 192 TYR A C 1
ATOM 1556 O O . TYR A 1 192 ? -9.162 -7.547 -3.838 1.00 94.94 192 TYR A O 1
ATOM 1564 N N . VAL A 1 193 ? -8.466 -6.116 -5.423 1.00 96.25 193 VAL A N 1
ATOM 1565 C CA . VAL A 1 193 ? -8.204 -7.089 -6.483 1.00 96.25 193 VAL A CA 1
ATOM 1566 C C . VAL A 1 193 ? -6.782 -6.896 -7.019 1.00 96.25 193 VAL A C 1
ATOM 1568 O O . VAL A 1 193 ? -6.301 -5.768 -7.105 1.00 96.25 193 VAL A O 1
ATOM 1571 N N . LEU A 1 194 ? -6.100 -7.983 -7.384 1.00 96.19 194 LEU A N 1
ATOM 1572 C CA . LEU A 1 194 ? -4.765 -7.974 -7.982 1.00 96.19 194 LEU A CA 1
ATOM 1573 C C . LEU A 1 194 ? -4.789 -8.542 -9.401 1.00 96.19 194 LEU A C 1
ATOM 1575 O O . LEU A 1 194 ? -5.354 -9.609 -9.636 1.00 96.19 194 LEU A O 1
ATOM 1579 N N . ALA A 1 195 ? -4.105 -7.862 -10.321 1.00 98.25 195 ALA A N 1
ATOM 1580 C CA . ALA A 1 195 ? -3.717 -8.406 -11.618 1.00 98.25 195 ALA A CA 1
ATOM 1581 C C . ALA A 1 195 ? -2.282 -8.940 -11.547 1.00 98.25 195 ALA A C 1
ATOM 1583 O O . ALA A 1 195 ? -1.380 -8.206 -11.146 1.00 98.25 195 ALA A O 1
ATOM 1584 N N . ILE A 1 196 ? -2.057 -10.189 -11.951 1.00 97.44 196 ILE A N 1
ATOM 1585 C CA . ILE A 1 196 ? -0.745 -10.851 -11.933 1.00 97.44 196 ILE A CA 1
ATOM 1586 C C . ILE A 1 196 ? -0.411 -11.321 -13.348 1.00 97.44 196 ILE A C 1
ATOM 1588 O O . ILE A 1 196 ? -1.168 -12.080 -13.953 1.00 97.44 196 ILE A O 1
ATOM 1592 N N . ILE A 1 197 ? 0.723 -10.869 -13.886 1.00 97.81 197 ILE A N 1
ATOM 1593 C CA . ILE A 1 197 ? 1.088 -11.132 -15.286 1.00 97.81 197 ILE A CA 1
ATOM 1594 C C . ILE A 1 197 ? 1.508 -12.588 -15.507 1.00 97.81 197 ILE A C 1
ATOM 1596 O O . ILE A 1 197 ? 2.059 -13.223 -14.607 1.00 97.81 197 ILE A O 1
ATOM 1600 N N . ARG A 1 198 ? 1.317 -13.114 -16.721 1.00 95.81 198 ARG A N 1
ATOM 1601 C CA . ARG A 1 198 ? 1.821 -14.449 -17.098 1.00 95.81 198 ARG A CA 1
ATOM 1602 C C . ARG A 1 198 ? 3.300 -14.437 -17.459 1.00 95.81 198 ARG A C 1
ATOM 1604 O O . ARG A 1 198 ? 4.031 -15.375 -17.126 1.00 95.81 198 ARG A O 1
ATOM 1611 N N . ARG A 1 199 ? 3.740 -13.367 -18.123 1.00 96.12 199 ARG A N 1
ATOM 1612 C CA . ARG A 1 199 ? 5.125 -13.193 -18.559 1.00 96.12 199 ARG A CA 1
ATOM 1613 C C . ARG A 1 199 ? 6.070 -13.230 -17.358 1.00 96.12 199 ARG A C 1
ATOM 1615 O O . ARG A 1 199 ? 5.892 -12.520 -16.373 1.00 96.12 199 ARG A O 1
ATOM 1622 N N . LYS A 1 200 ? 7.090 -14.083 -17.435 1.00 93.25 200 LYS A N 1
ATOM 1623 C CA . LYS A 1 200 ? 8.092 -14.252 -16.374 1.00 93.25 200 LYS A CA 1
ATOM 1624 C C . LYS A 1 200 ? 9.216 -13.223 -16.521 1.00 93.25 200 LYS A C 1
ATOM 1626 O O . LYS A 1 200 ? 9.496 -12.749 -17.618 1.00 93.25 200 LYS A O 1
ATOM 1631 N N . GLY A 1 201 ? 9.899 -12.929 -15.416 1.00 90.38 201 GLY A N 1
ATOM 1632 C CA . GLY A 1 201 ? 11.153 -12.165 -15.412 1.00 90.38 201 GLY A CA 1
ATOM 1633 C C . GLY A 1 201 ? 11.023 -10.660 -15.168 1.00 90.38 201 GLY A C 1
ATOM 1634 O O . GLY A 1 201 ? 12.041 -10.037 -14.869 1.00 90.38 201 GLY A O 1
ATOM 1635 N N . ILE A 1 202 ? 9.806 -10.101 -15.209 1.00 96.38 202 ILE A N 1
ATOM 1636 C CA . ILE A 1 202 ? 9.539 -8.697 -14.862 1.00 96.38 202 ILE A CA 1
ATOM 1637 C C . ILE A 1 202 ? 9.310 -8.599 -13.349 1.00 96.38 202 ILE A C 1
ATOM 1639 O O . ILE A 1 202 ? 8.289 -9.058 -12.833 1.00 96.38 202 ILE A O 1
ATOM 1643 N N . LYS A 1 203 ? 10.276 -8.033 -12.622 1.00 93.75 203 LYS A N 1
ATOM 1644 C CA . LYS A 1 203 ? 10.318 -8.021 -11.150 1.00 93.75 203 LYS A CA 1
ATOM 1645 C C . LYS A 1 203 ? 9.521 -6.869 -10.552 1.00 93.75 203 LYS A C 1
ATOM 1647 O O . LYS A 1 203 ? 8.911 -7.023 -9.499 1.00 93.75 203 LYS A O 1
ATOM 1652 N N . SER A 1 204 ? 9.576 -5.698 -11.184 1.00 96.00 204 SER A N 1
ATOM 1653 C CA . SER A 1 204 ? 8.927 -4.466 -10.722 1.00 96.00 204 SER A CA 1
ATOM 1654 C C . SER A 1 204 ? 8.842 -3.439 -11.855 1.00 96.00 204 SER A C 1
ATOM 1656 O O . SER A 1 204 ? 9.282 -3.712 -12.970 1.00 96.00 204 SER A O 1
ATOM 1658 N N . ILE A 1 205 ? 8.360 -2.229 -11.553 1.00 97.75 205 ILE A N 1
ATOM 1659 C CA . ILE A 1 205 ? 8.332 -1.115 -12.512 1.00 97.75 205 ILE A CA 1
ATOM 1660 C C . ILE A 1 205 ? 9.716 -0.750 -13.079 1.00 97.75 205 ILE A C 1
ATOM 1662 O O . ILE A 1 205 ? 9.779 -0.246 -14.192 1.00 97.75 205 ILE A O 1
ATOM 1666 N N . ARG A 1 206 ? 10.825 -1.067 -12.384 1.00 97.88 206 ARG A N 1
ATOM 1667 C CA . ARG A 1 206 ? 12.206 -0.888 -12.893 1.00 97.88 206 ARG A CA 1
ATOM 1668 C C . ARG A 1 206 ? 12.498 -1.644 -14.188 1.00 97.88 206 ARG A C 1
ATOM 1670 O O . ARG A 1 206 ? 13.359 -1.212 -14.949 1.00 97.88 206 ARG A O 1
ATOM 1677 N N . ASP A 1 207 ? 11.802 -2.751 -14.425 1.00 97.88 207 ASP A N 1
ATOM 1678 C CA . ASP A 1 207 ? 12.012 -3.597 -15.602 1.00 97.88 207 ASP A CA 1
ATOM 1679 C C . ASP A 1 207 ? 11.122 -3.182 -16.787 1.00 97.88 207 ASP A C 1
ATOM 1681 O O . ASP A 1 207 ? 11.294 -3.709 -17.881 1.00 97.88 207 ASP A O 1
ATOM 1685 N N . LEU A 1 208 ? 10.178 -2.251 -16.589 1.00 98.44 208 LEU A N 1
ATOM 1686 C CA . LEU A 1 208 ? 9.213 -1.859 -17.616 1.00 98.44 208 LEU A CA 1
ATOM 1687 C C . LEU A 1 208 ? 9.826 -0.936 -18.668 1.00 98.44 208 LEU A C 1
ATOM 1689 O O . LEU A 1 208 ? 10.510 0.034 -18.347 1.00 98.44 208 LEU A O 1
ATOM 1693 N N . THR A 1 209 ? 9.507 -1.214 -19.925 1.00 98.19 209 THR A N 1
ATOM 1694 C CA . THR A 1 209 ? 9.965 -0.496 -21.117 1.00 98.19 209 THR A CA 1
ATOM 1695 C C . THR A 1 209 ? 8.805 -0.248 -22.081 1.00 98.19 209 THR A C 1
ATOM 1697 O O . THR A 1 209 ? 7.703 -0.768 -21.900 1.00 98.19 209 THR A O 1
ATOM 1700 N N . ALA A 1 210 ? 9.054 0.473 -23.178 1.00 98.25 210 ALA A N 1
ATOM 1701 C CA . ALA A 1 210 ? 8.070 0.629 -24.255 1.00 98.25 210 ALA A CA 1
ATOM 1702 C C . ALA A 1 210 ? 7.558 -0.700 -24.840 1.00 98.25 210 ALA A C 1
ATOM 1704 O O . ALA A 1 210 ? 6.423 -0.753 -25.310 1.00 98.25 210 ALA A O 1
ATOM 1705 N N . SER A 1 211 ? 8.349 -1.780 -24.784 1.00 97.88 211 SER A N 1
ATOM 1706 C CA . SER A 1 211 ? 7.913 -3.100 -25.267 1.00 97.88 211 SER A CA 1
ATOM 1707 C C . SER A 1 211 ? 6.801 -3.722 -24.415 1.00 97.88 211 SER A C 1
ATOM 1709 O O . SER A 1 211 ? 6.094 -4.611 -24.883 1.00 97.88 211 SER A O 1
ATOM 1711 N N . ASP A 1 212 ? 6.612 -3.225 -23.192 1.00 98.19 212 ASP A N 1
ATOM 1712 C CA . ASP A 1 212 ? 5.636 -3.731 -22.230 1.00 98.19 212 ASP A CA 1
ATOM 1713 C C . ASP A 1 212 ? 4.308 -2.957 -22.276 1.00 98.19 212 ASP A C 1
ATOM 1715 O O . ASP A 1 212 ? 3.352 -3.333 -21.599 1.00 98.19 212 ASP A O 1
ATOM 1719 N N . LEU A 1 213 ? 4.203 -1.900 -23.095 1.00 98.50 213 LEU A N 1
ATOM 1720 C CA . LEU A 1 213 ? 2.969 -1.119 -23.243 1.00 98.50 213 LEU A CA 1
ATOM 1721 C C . LEU A 1 213 ? 1.739 -1.977 -23.599 1.00 98.50 213 LEU A C 1
ATOM 1723 O O . LEU A 1 213 ? 0.716 -1.783 -22.942 1.00 98.50 213 LEU A O 1
ATOM 1727 N N . PRO A 1 214 ? 1.802 -2.952 -24.533 1.00 98.56 214 PRO A N 1
ATOM 1728 C CA . PRO A 1 214 ? 0.647 -3.801 -24.835 1.00 98.56 214 PRO A CA 1
ATOM 1729 C C . PRO A 1 214 ? 0.142 -4.589 -23.618 1.00 98.56 214 PRO A C 1
ATOM 1731 O O . PRO A 1 214 ? -1.064 -4.676 -23.403 1.00 98.56 214 PRO A O 1
ATOM 1734 N N . LEU A 1 215 ? 1.049 -5.114 -22.787 1.00 98.62 215 LEU A N 1
ATOM 1735 C CA . LEU A 1 215 ? 0.714 -5.790 -21.530 1.00 98.62 215 LEU A CA 1
ATOM 1736 C C . LEU A 1 215 ? 0.036 -4.824 -20.547 1.00 98.62 215 LEU A C 1
ATOM 1738 O O . LEU A 1 215 ? -1.006 -5.149 -19.983 1.00 98.62 215 LEU A O 1
ATOM 1742 N N . LEU A 1 216 ? 0.601 -3.630 -20.348 1.00 98.75 216 LEU A N 1
ATOM 1743 C CA . LEU A 1 216 ? 0.078 -2.643 -19.396 1.00 98.75 216 LEU A CA 1
ATOM 1744 C C . LEU A 1 216 ? -1.303 -2.109 -19.805 1.00 98.75 216 LEU A C 1
ATOM 1746 O O . LEU A 1 216 ? -2.198 -1.986 -18.966 1.00 98.75 216 LEU A O 1
ATOM 1750 N N . GLU A 1 217 ? -1.494 -1.822 -21.092 1.00 98.56 217 GLU A N 1
ATOM 1751 C CA . GLU A 1 217 ? -2.778 -1.383 -21.640 1.00 98.56 217 GLU A CA 1
ATOM 1752 C C . GLU A 1 217 ? -3.830 -2.495 -21.560 1.00 98.56 217 GLU A C 1
ATOM 1754 O O . GLU A 1 217 ? -4.976 -2.219 -21.199 1.00 98.56 217 GLU A O 1
ATOM 1759 N N . ASN A 1 218 ? -3.433 -3.751 -21.803 1.00 98.56 218 ASN A N 1
ATOM 1760 C CA . ASN A 1 218 ? -4.302 -4.913 -21.633 1.00 98.56 218 ASN A CA 1
ATOM 1761 C C . ASN A 1 218 ? -4.760 -5.068 -20.174 1.00 98.56 218 ASN A C 1
ATOM 1763 O O . ASN A 1 218 ? -5.958 -5.206 -19.918 1.00 98.56 218 ASN A O 1
ATOM 1767 N N . ILE A 1 219 ? -3.829 -4.971 -19.213 1.00 98.69 219 ILE A N 1
ATOM 1768 C CA . ILE A 1 219 ? -4.143 -4.997 -17.776 1.00 98.69 219 ILE A CA 1
ATOM 1769 C C . ILE A 1 219 ? -5.130 -3.887 -17.424 1.00 98.69 219 ILE A C 1
ATOM 1771 O O . ILE A 1 219 ? -6.144 -4.172 -16.789 1.00 98.69 219 ILE A O 1
ATOM 1775 N N . SER A 1 220 ? -4.872 -2.645 -17.847 1.00 98.38 220 SER A N 1
ATOM 1776 C CA . SER A 1 220 ? -5.753 -1.506 -17.559 1.00 98.38 220 SER A CA 1
ATOM 1777 C C . SER A 1 220 ? -7.166 -1.752 -18.101 1.00 98.38 220 SER A C 1
ATOM 1779 O O . SER A 1 220 ? -8.134 -1.791 -17.339 1.00 98.38 220 SER A O 1
ATOM 1781 N N . GLN A 1 221 ? -7.298 -2.006 -19.405 1.00 98.12 221 GLN A N 1
ATOM 1782 C CA . GLN A 1 221 ? -8.601 -2.124 -20.060 1.00 98.12 221 GLN A CA 1
ATOM 1783 C C . GLN A 1 221 ? -9.412 -3.313 -19.535 1.00 98.12 221 GLN A C 1
ATOM 1785 O O . GLN A 1 221 ? -10.558 -3.139 -19.105 1.00 98.12 221 GLN A O 1
ATOM 1790 N N . LYS A 1 222 ? -8.822 -4.515 -19.533 1.00 98.56 222 LYS A N 1
ATOM 1791 C CA . LYS A 1 222 ? -9.552 -5.737 -19.182 1.00 98.56 222 LYS A CA 1
ATOM 1792 C C . LYS A 1 222 ? -9.865 -5.819 -17.691 1.00 98.56 222 LYS A C 1
ATOM 1794 O O . LYS A 1 222 ? -10.945 -6.288 -17.340 1.00 98.56 222 LYS A O 1
ATOM 1799 N N . SER A 1 223 ? -9.005 -5.289 -16.815 1.00 98.56 223 SER A N 1
ATOM 1800 C CA . SER A 1 223 ? -9.297 -5.274 -15.374 1.00 98.56 223 SER A CA 1
ATOM 1801 C C . SER A 1 223 ? -10.480 -4.368 -15.046 1.00 98.56 223 SER A C 1
ATOM 1803 O O . SER A 1 223 ? -11.376 -4.782 -14.314 1.00 98.56 223 SER A O 1
ATOM 1805 N N . TYR A 1 224 ? -10.547 -3.162 -15.622 1.00 98.44 224 TYR A N 1
ATOM 1806 C CA . TYR A 1 224 ? -11.694 -2.276 -15.402 1.00 98.44 224 TYR A CA 1
ATOM 1807 C C . TYR A 1 224 ? -13.002 -2.862 -15.935 1.00 98.44 224 TYR A C 1
ATOM 1809 O O . TYR A 1 224 ? -14.041 -2.711 -15.290 1.00 98.44 224 TYR A O 1
ATOM 1817 N N . MET A 1 225 ? -12.965 -3.536 -17.087 1.00 98.38 225 MET A N 1
ATOM 1818 C CA . MET A 1 225 ? -14.136 -4.229 -17.628 1.00 98.38 225 MET A CA 1
ATOM 1819 C C . MET A 1 225 ? -14.594 -5.356 -16.699 1.00 98.38 225 MET A C 1
ATOM 1821 O O . MET A 1 225 ? -15.758 -5.374 -16.308 1.00 98.38 225 MET A O 1
ATOM 1825 N N . ALA A 1 226 ? -13.674 -6.226 -16.280 1.00 98.31 226 ALA A N 1
ATOM 1826 C CA . ALA A 1 226 ? -13.985 -7.365 -15.425 1.00 98.31 226 ALA A CA 1
ATOM 1827 C C . ALA A 1 226 ? -14.488 -6.947 -14.030 1.00 98.31 226 ALA A C 1
ATOM 1829 O O . ALA A 1 226 ? -15.443 -7.523 -13.510 1.00 98.31 226 ALA A O 1
ATOM 1830 N N . ILE A 1 227 ? -13.897 -5.905 -13.430 1.00 98.19 227 ILE A N 1
ATOM 1831 C CA . ILE A 1 227 ? -14.357 -5.350 -12.146 1.00 98.19 227 ILE A CA 1
ATOM 1832 C C . ILE A 1 227 ? -15.768 -4.768 -12.283 1.00 98.19 227 ILE A C 1
ATOM 1834 O O . ILE A 1 227 ? -16.616 -5.005 -11.420 1.00 98.19 227 ILE A O 1
ATOM 1838 N N . LYS A 1 228 ? -16.044 -4.036 -13.370 1.00 98.12 228 LYS A N 1
ATOM 1839 C CA . LYS A 1 228 ? -17.372 -3.472 -13.629 1.00 98.12 228 LYS A CA 1
ATOM 1840 C C . LYS A 1 228 ? -18.418 -4.563 -13.843 1.00 98.12 228 LYS A C 1
ATOM 1842 O O . LYS A 1 228 ? -19.514 -4.448 -13.308 1.00 98.12 228 LYS A O 1
ATOM 1847 N N . GLU A 1 229 ? -18.087 -5.601 -14.602 1.00 98.06 229 GLU A N 1
ATOM 1848 C CA . GLU A 1 229 ? -18.988 -6.720 -14.881 1.00 98.06 229 GLU A CA 1
ATOM 1849 C C . GLU A 1 229 ? -19.319 -7.516 -13.613 1.00 98.06 229 GLU A C 1
ATOM 1851 O O . GLU A 1 229 ? -20.487 -7.779 -13.343 1.00 98.06 229 GLU A O 1
ATOM 1856 N N . LYS A 1 230 ? -18.310 -7.841 -12.795 1.00 96.75 230 LYS A N 1
ATOM 1857 C CA . LYS A 1 230 ? -18.502 -8.677 -11.602 1.00 96.75 230 LYS A CA 1
ATOM 1858 C C . LYS A 1 230 ? -19.081 -7.924 -10.404 1.00 96.75 230 LYS A C 1
ATOM 1860 O O . LYS A 1 230 ? -19.856 -8.502 -9.647 1.00 96.75 230 LYS A O 1
ATOM 1865 N N . TYR A 1 231 ? -18.693 -6.664 -10.203 1.00 96.56 231 TYR A N 1
ATOM 1866 C CA . TYR A 1 231 ? -19.005 -5.913 -8.978 1.00 96.56 231 TYR A CA 1
ATOM 1867 C C . TYR A 1 231 ? -19.818 -4.635 -9.210 1.00 96.56 231 TYR A C 1
ATOM 1869 O O . TYR A 1 231 ? -20.171 -3.959 -8.247 1.00 96.56 231 TYR A O 1
ATOM 1877 N N . GLY A 1 232 ? -20.096 -4.258 -10.462 1.00 96.94 232 GLY A N 1
ATOM 1878 C CA . GLY A 1 232 ? -20.823 -3.026 -10.785 1.00 96.94 232 GLY A CA 1
ATOM 1879 C C . GLY A 1 232 ? -20.038 -1.734 -10.524 1.00 96.94 232 GLY A C 1
ATOM 1880 O O . GLY A 1 232 ? -20.607 -0.649 -10.623 1.00 96.94 232 GLY A O 1
ATOM 1881 N N . ILE A 1 233 ? -18.741 -1.819 -10.203 1.00 97.12 233 ILE A N 1
ATOM 1882 C CA . ILE A 1 233 ? -17.913 -0.656 -9.857 1.00 97.12 233 ILE A CA 1
ATOM 1883 C C . ILE A 1 233 ? -17.281 -0.061 -11.118 1.00 97.12 233 ILE A C 1
ATOM 1885 O O . ILE A 1 233 ? -16.595 -0.744 -11.877 1.00 97.12 233 ILE A O 1
ATOM 1889 N N . GLY A 1 234 ? -17.502 1.235 -11.349 1.00 96.50 234 GLY A N 1
ATOM 1890 C CA . GLY A 1 234 ? -16.940 1.937 -12.500 1.00 96.50 234 GLY A CA 1
ATOM 1891 C C . GLY A 1 234 ? -15.445 2.242 -12.349 1.00 96.50 234 GLY A C 1
ATOM 1892 O O . GLY A 1 234 ? -14.947 2.429 -11.243 1.00 96.50 234 GLY A O 1
ATOM 1893 N N . LYS A 1 235 ? -14.732 2.402 -13.474 1.00 96.75 235 LYS A N 1
ATOM 1894 C CA . LYS A 1 235 ? -13.285 2.714 -13.487 1.00 96.75 235 LYS A CA 1
ATOM 1895 C C . LYS A 1 235 ? -12.894 3.941 -12.650 1.00 96.75 235 LYS A C 1
ATOM 1897 O O . LYS A 1 235 ? -11.835 3.956 -12.045 1.00 96.75 235 LYS A O 1
ATOM 1902 N N . HIS A 1 236 ? -13.765 4.950 -12.574 1.00 96.44 236 HIS A N 1
ATOM 1903 C CA . HIS A 1 236 ? -13.523 6.187 -11.816 1.00 96.44 236 HIS A CA 1
ATOM 1904 C C . HIS A 1 236 ? -13.647 6.014 -10.295 1.00 96.44 236 HIS A C 1
ATOM 1906 O O . HIS A 1 236 ? -13.296 6.917 -9.545 1.00 96.44 236 HIS A O 1
ATOM 1912 N N . GLN A 1 237 ? -14.140 4.861 -9.843 1.00 97.00 237 GLN A N 1
ATOM 1913 C CA . GLN A 1 237 ? -14.212 4.481 -8.434 1.00 97.00 237 GLN A CA 1
ATOM 1914 C C . GLN A 1 237 ? -13.074 3.532 -8.040 1.00 97.00 237 GLN A C 1
ATOM 1916 O O . GLN A 1 237 ? -13.072 3.015 -6.924 1.00 97.00 237 GLN A O 1
ATOM 1921 N N . ILE A 1 238 ? -12.108 3.298 -8.933 1.00 97.56 238 ILE A N 1
ATOM 1922 C CA . ILE A 1 238 ? -10.994 2.380 -8.714 1.00 97.56 238 ILE A CA 1
ATOM 1923 C C . ILE A 1 238 ? -9.667 3.133 -8.799 1.00 97.56 238 ILE A C 1
ATOM 1925 O O . ILE A 1 238 ? -9.405 3.853 -9.761 1.00 97.56 238 ILE A O 1
ATOM 1929 N N . ARG A 1 239 ? -8.799 2.916 -7.810 1.00 97.00 239 ARG A N 1
ATOM 1930 C CA . ARG A 1 239 ? -7.388 3.308 -7.846 1.00 97.00 239 ARG A CA 1
ATOM 1931 C C . ARG A 1 239 ? -6.565 2.094 -8.278 1.00 97.00 239 ARG A C 1
ATOM 1933 O O . ARG A 1 239 ? -6.548 1.093 -7.563 1.00 97.00 239 ARG A O 1
ATOM 1940 N N . ALA A 1 240 ? -5.903 2.192 -9.432 1.00 98.06 240 ALA A N 1
ATOM 1941 C CA . ALA A 1 240 ? -5.026 1.155 -9.975 1.00 98.06 240 ALA A CA 1
ATOM 1942 C C . ALA A 1 240 ? -3.553 1.564 -9.832 1.00 98.06 240 ALA A C 1
ATOM 1944 O O . ALA A 1 240 ? -3.187 2.673 -10.221 1.00 98.06 240 ALA A O 1
ATOM 1945 N N . TYR A 1 241 ? -2.703 0.717 -9.248 1.00 98.12 241 TYR A N 1
ATOM 1946 C CA . TYR A 1 241 ? -1.312 1.088 -8.965 1.00 98.12 241 TYR A CA 1
ATOM 1947 C C . TYR A 1 241 ? -0.363 -0.101 -8.775 1.00 98.12 241 TYR A C 1
ATOM 1949 O O . TYR A 1 241 ? -0.763 -1.212 -8.433 1.00 98.12 241 TYR A O 1
ATOM 1957 N N . PHE A 1 242 ? 0.929 0.160 -8.950 1.00 97.81 242 PHE A N 1
ATOM 1958 C CA . PHE A 1 242 ? 2.031 -0.728 -8.595 1.00 97.81 242 PHE A CA 1
ATOM 1959 C C . PHE A 1 242 ? 2.600 -0.359 -7.230 1.00 97.81 242 PHE A C 1
ATOM 1961 O O . PHE A 1 242 ? 2.634 0.817 -6.868 1.00 97.81 242 PHE A O 1
ATOM 1968 N N . HIS A 1 243 ? 3.138 -1.346 -6.517 1.00 94.25 243 HIS A N 1
ATOM 1969 C CA . HIS A 1 243 ? 4.031 -1.079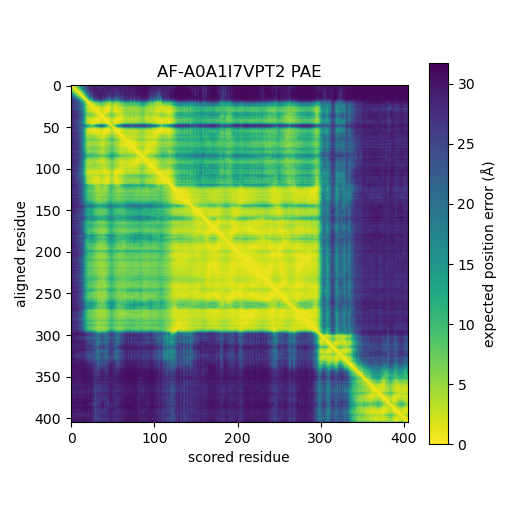 -5.395 1.00 94.25 243 HIS A CA 1
ATOM 1970 C C . HIS A 1 243 ? 5.483 -0.927 -5.859 1.00 94.25 243 HIS A C 1
ATOM 1972 O O . HIS A 1 243 ? 5.968 -1.709 -6.680 1.00 94.25 243 HIS A O 1
ATOM 1978 N N . TYR A 1 244 ? 6.205 0.017 -5.254 1.00 92.56 244 TYR A N 1
ATOM 1979 C CA . TYR A 1 244 ? 7.664 0.063 -5.295 1.00 92.56 244 TYR A CA 1
ATOM 1980 C C . TYR A 1 244 ? 8.220 0.464 -3.919 1.00 92.56 244 TYR A C 1
ATOM 1982 O O . TYR A 1 244 ? 7.938 1.557 -3.441 1.00 92.56 244 TYR A O 1
ATOM 1990 N N . GLN A 1 245 ? 9.007 -0.365 -3.230 1.00 88.31 245 GLN A N 1
ATOM 1991 C CA . GLN A 1 245 ? 9.345 -1.758 -3.561 1.00 88.31 245 GLN A CA 1
ATOM 1992 C C . GLN A 1 245 ? 8.120 -2.690 -3.408 1.00 88.31 245 GLN A C 1
ATOM 1994 O O . GLN A 1 245 ? 7.344 -2.509 -2.466 1.00 88.31 245 GLN A O 1
ATOM 1999 N N . PRO A 1 246 ? 7.921 -3.684 -4.295 1.00 88.88 246 PRO A N 1
ATOM 2000 C CA . PRO A 1 246 ? 6.814 -4.629 -4.173 1.00 88.88 246 PRO A CA 1
ATOM 2001 C C . PRO A 1 246 ? 7.039 -5.643 -3.040 1.00 88.88 246 PRO A C 1
ATOM 2003 O O . PRO A 1 246 ? 8.169 -5.892 -2.626 1.00 88.88 246 PRO A O 1
ATOM 2006 N N . THR A 1 247 ? 5.958 -6.267 -2.559 1.00 79.06 247 THR A N 1
ATOM 2007 C CA . THR A 1 247 ? 6.037 -7.355 -1.561 1.00 79.06 247 THR A CA 1
ATOM 2008 C C . THR A 1 247 ? 6.630 -8.635 -2.153 1.00 79.06 247 THR A C 1
ATOM 2010 O O . THR A 1 247 ? 7.307 -9.380 -1.461 1.00 79.06 247 THR A O 1
ATOM 2013 N N . PHE A 1 248 ? 6.427 -8.878 -3.448 1.00 84.06 248 PHE A N 1
ATOM 2014 C CA . PHE A 1 248 ? 7.059 -9.967 -4.185 1.00 84.06 248 PHE A CA 1
ATOM 2015 C C . PHE A 1 248 ? 7.476 -9.486 -5.577 1.00 84.06 248 PHE A C 1
ATOM 2017 O O . PHE A 1 248 ? 6.789 -8.677 -6.201 1.00 84.06 248 PHE A O 1
ATOM 2024 N N . TYR A 1 249 ? 8.606 -9.994 -6.069 1.00 89.12 249 TYR A N 1
ATOM 2025 C CA . TYR A 1 249 ? 9.236 -9.536 -7.311 1.00 89.12 249 TYR A CA 1
ATOM 2026 C C . TYR A 1 249 ? 8.767 -10.327 -8.534 1.00 89.12 249 TYR A C 1
ATOM 2028 O O . TYR A 1 249 ? 9.539 -11.009 -9.206 1.00 89.12 249 TYR A O 1
ATOM 2036 N N . HIS A 1 250 ? 7.469 -10.223 -8.791 1.00 93.19 250 HIS A N 1
ATOM 2037 C CA . HIS A 1 250 ? 6.802 -10.609 -10.030 1.00 93.19 250 HIS A CA 1
ATOM 2038 C C . HIS A 1 250 ? 5.730 -9.556 -10.278 1.00 93.19 250 HIS A C 1
ATOM 2040 O O . HIS A 1 250 ? 4.919 -9.304 -9.384 1.00 93.19 250 HIS A O 1
ATOM 2046 N N . LEU A 1 251 ? 5.772 -8.891 -11.431 1.00 97.56 251 LEU A N 1
ATOM 2047 C CA . LEU A 1 251 ? 4.958 -7.705 -11.679 1.00 97.56 251 LEU A CA 1
ATOM 2048 C C . LEU A 1 251 ? 3.467 -7.991 -11.445 1.00 97.56 251 LEU A C 1
ATOM 2050 O O . LEU A 1 251 ? 2.901 -8.962 -11.951 1.00 97.56 251 LEU A O 1
ATOM 2054 N N . HIS A 1 252 ? 2.837 -7.113 -10.677 1.00 97.62 252 HIS A N 1
ATOM 2055 C CA . HIS A 1 252 ? 1.421 -7.179 -10.364 1.00 97.62 252 HIS A CA 1
ATOM 2056 C C . HIS A 1 252 ? 0.866 -5.772 -10.138 1.00 97.62 252 HIS A C 1
ATOM 2058 O O . HIS A 1 252 ? 1.602 -4.860 -9.751 1.00 97.62 252 HIS A O 1
ATOM 2064 N N . VAL A 1 253 ? -0.433 -5.610 -10.375 1.00 98.38 253 VAL A N 1
ATOM 2065 C CA . VAL A 1 253 ? -1.152 -4.339 -10.237 1.00 98.38 253 VAL A CA 1
ATOM 2066 C C . VAL A 1 253 ? -2.263 -4.494 -9.215 1.00 98.38 253 VAL A C 1
ATOM 2068 O O . VAL A 1 253 ? -3.033 -5.449 -9.268 1.00 98.38 253 VAL A O 1
ATOM 2071 N N . HIS A 1 254 ? -2.348 -3.543 -8.296 1.00 97.69 254 HIS A N 1
ATOM 2072 C CA . HIS A 1 254 ? -3.386 -3.451 -7.278 1.00 97.69 254 HIS A CA 1
ATOM 2073 C C . HIS A 1 254 ? -4.542 -2.614 -7.812 1.00 97.69 254 HIS A C 1
ATOM 2075 O O . HIS A 1 254 ? -4.311 -1.528 -8.333 1.00 97.69 254 HIS A O 1
ATOM 2081 N N . PHE A 1 255 ? -5.771 -3.092 -7.644 1.00 98.12 255 PHE A N 1
ATOM 2082 C CA . PHE A 1 255 ? -7.010 -2.378 -7.935 1.00 98.12 255 PHE A CA 1
ATOM 2083 C C . PHE A 1 255 ? -7.836 -2.310 -6.652 1.00 98.12 255 PHE A C 1
ATOM 2085 O O . PHE A 1 255 ? -8.316 -3.335 -6.164 1.00 98.12 255 PHE A O 1
ATOM 2092 N N . ILE A 1 256 ? -7.999 -1.106 -6.104 1.00 96.56 256 ILE A N 1
ATOM 2093 C CA . ILE A 1 256 ? -8.781 -0.879 -4.882 1.00 96.56 256 ILE A CA 1
ATOM 2094 C C . ILE A 1 256 ? -9.915 0.108 -5.126 1.00 96.56 256 ILE A C 1
ATOM 2096 O O . ILE A 1 256 ? -9.788 1.003 -5.964 1.00 96.56 256 ILE A O 1
ATOM 2100 N N . HIS A 1 257 ? -11.006 -0.008 -4.370 1.00 96.56 257 HIS A N 1
ATOM 2101 C CA . HIS A 1 257 ? -12.024 1.042 -4.357 1.00 96.56 257 HIS A CA 1
ATOM 2102 C C . HIS A 1 257 ? -11.441 2.350 -3.796 1.00 96.56 257 HIS A C 1
ATOM 2104 O O . HIS A 1 257 ? -10.692 2.333 -2.824 1.00 96.56 257 HIS A O 1
ATOM 2110 N N . VAL A 1 258 ? -11.798 3.502 -4.370 1.00 94.62 258 VAL A N 1
ATOM 2111 C CA . VAL A 1 258 ? -11.242 4.814 -3.969 1.00 94.62 258 VAL A CA 1
ATOM 2112 C C . VAL A 1 258 ? -11.532 5.198 -2.516 1.00 94.62 258 VAL A C 1
ATOM 2114 O O . VAL A 1 258 ? -10.779 5.976 -1.936 1.00 94.62 258 VAL A O 1
ATOM 2117 N N . SER A 1 259 ? -12.602 4.655 -1.929 1.00 90.62 259 SER A N 1
ATOM 2118 C CA . SER A 1 259 ? -12.943 4.847 -0.510 1.00 90.62 259 SER A CA 1
ATOM 2119 C C . SER A 1 259 ? -12.133 3.962 0.439 1.00 90.62 259 SER A C 1
ATOM 2121 O O . SER A 1 259 ? -12.199 4.175 1.647 1.00 90.62 259 SER A O 1
ATOM 2123 N N . TYR A 1 260 ? -11.398 2.974 -0.077 1.00 87.94 260 TYR A N 1
ATOM 2124 C CA . TYR A 1 260 ? -10.597 2.079 0.744 1.00 87.94 260 TYR A CA 1
ATOM 2125 C C . TYR A 1 260 ? -9.197 2.654 0.960 1.00 87.94 260 TYR A C 1
ATOM 2127 O O . TYR A 1 260 ? -8.409 2.772 0.021 1.00 87.94 260 TYR A O 1
ATOM 2135 N N . ASP A 1 261 ? -8.856 2.967 2.211 1.00 82.12 261 ASP A N 1
ATOM 2136 C CA . ASP A 1 261 ? -7.489 3.333 2.595 1.00 82.12 261 ASP A CA 1
ATOM 2137 C C . ASP A 1 261 ? -6.639 2.070 2.817 1.00 82.12 261 ASP A C 1
ATOM 2139 O O . ASP A 1 261 ? -6.332 1.653 3.942 1.00 82.12 261 ASP A O 1
ATOM 2143 N N . ALA A 1 262 ? -6.336 1.390 1.708 1.00 80.06 262 ALA A N 1
ATOM 2144 C CA . ALA A 1 262 ? -5.586 0.144 1.724 1.00 80.06 262 ALA A CA 1
ATOM 2145 C C . ALA A 1 262 ? -4.151 0.369 2.242 1.00 80.06 262 ALA A C 1
ATOM 2147 O O . ALA A 1 262 ? -3.521 1.385 1.914 1.00 80.06 262 ALA A O 1
ATOM 2148 N N . PRO A 1 263 ? -3.572 -0.589 2.992 1.00 73.06 263 PRO A N 1
ATOM 2149 C CA . PRO A 1 263 ? -2.165 -0.526 3.371 1.00 73.06 263 PRO A CA 1
ATOM 2150 C C . PRO A 1 263 ? -1.259 -0.346 2.145 1.00 73.06 263 PRO A C 1
ATOM 2152 O O . PRO A 1 263 ? -1.458 -1.004 1.129 1.00 73.06 263 PRO A O 1
ATOM 2155 N N . ALA A 1 264 ? -0.246 0.518 2.262 1.00 74.19 264 ALA A N 1
ATOM 2156 C CA . ALA A 1 264 ? 0.721 0.825 1.198 1.00 74.19 264 ALA A CA 1
ATOM 2157 C C . ALA A 1 264 ? 0.135 1.453 -0.090 1.00 74.19 264 ALA A C 1
ATOM 2159 O O . ALA A 1 264 ? 0.832 1.540 -1.096 1.00 74.19 264 ALA A O 1
ATOM 2160 N N . SER A 1 265 ? -1.090 1.992 -0.044 1.00 80.44 265 SER A N 1
ATOM 2161 C CA . SER A 1 265 ? -1.709 2.722 -1.168 1.00 80.44 265 SER A CA 1
ATOM 2162 C C . SER A 1 265 ? -1.350 4.218 -1.248 1.00 80.44 265 SER A C 1
ATOM 2164 O O . SER A 1 265 ? -1.889 4.943 -2.088 1.00 80.44 265 SER A O 1
ATOM 2166 N N . GLY A 1 266 ? -0.466 4.688 -0.361 1.00 81.00 266 GLY A N 1
ATOM 2167 C CA . GLY A 1 266 ? -0.037 6.084 -0.259 1.00 81.00 266 GLY A CA 1
ATOM 2168 C C . GLY A 1 266 ? 1.179 6.437 -1.122 1.00 81.00 266 GLY A C 1
ATOM 2169 O O . GLY A 1 266 ? 1.815 5.579 -1.741 1.00 81.00 266 GLY A O 1
ATOM 2170 N N . VAL A 1 267 ? 1.525 7.729 -1.129 1.00 83.81 267 VAL A N 1
ATOM 2171 C CA . VAL A 1 267 ? 2.710 8.248 -1.830 1.00 83.81 267 VAL A CA 1
ATOM 2172 C C . VAL A 1 267 ? 3.991 7.593 -1.303 1.00 83.81 267 VAL A C 1
ATOM 2174 O O . VAL A 1 267 ? 4.058 7.198 -0.138 1.00 83.81 267 VAL A O 1
ATOM 2177 N N . ALA A 1 268 ? 5.010 7.482 -2.160 1.00 81.19 268 ALA A N 1
ATOM 2178 C CA . ALA A 1 268 ? 6.255 6.767 -1.857 1.00 81.19 268 ALA A CA 1
ATOM 2179 C C . ALA A 1 268 ? 6.048 5.273 -1.513 1.00 81.19 268 ALA A C 1
ATOM 2181 O O . ALA A 1 26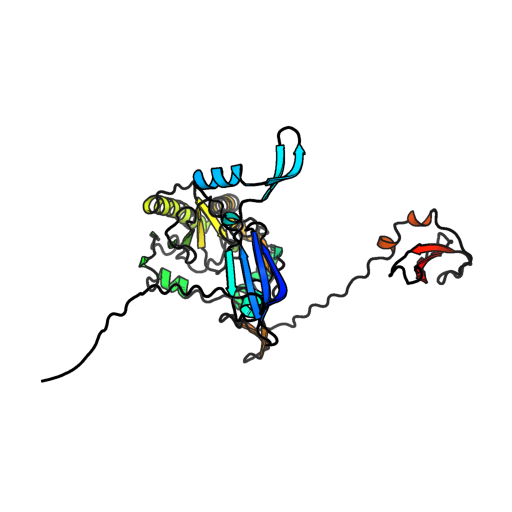8 ? 6.852 4.677 -0.799 1.00 81.19 268 ALA A O 1
ATOM 2182 N N . MET A 1 269 ? 4.971 4.673 -2.026 1.00 84.25 269 MET A N 1
ATOM 2183 C CA . MET A 1 269 ? 4.754 3.222 -2.091 1.00 84.25 269 MET A CA 1
ATOM 2184 C C . MET A 1 269 ? 3.969 2.853 -3.353 1.00 84.25 269 MET A C 1
ATOM 2186 O O . MET A 1 269 ? 4.327 1.887 -4.020 1.00 84.25 269 MET A O 1
ATOM 2190 N N . ALA A 1 270 ? 2.939 3.634 -3.695 1.00 93.62 270 ALA A N 1
ATOM 2191 C CA . ALA A 1 270 ? 2.081 3.418 -4.855 1.00 93.62 270 ALA A CA 1
ATOM 2192 C C . ALA A 1 270 ? 2.482 4.276 -6.070 1.00 93.62 270 ALA A C 1
ATOM 2194 O O . ALA A 1 270 ? 2.713 5.478 -5.940 1.00 93.62 270 ALA A O 1
ATOM 2195 N N . TYR A 1 271 ? 2.504 3.660 -7.254 1.00 97.00 271 TYR A N 1
ATOM 2196 C CA . TYR A 1 271 ? 2.711 4.301 -8.559 1.00 97.00 271 TYR A CA 1
ATOM 2197 C C . TYR A 1 271 ? 1.513 3.983 -9.455 1.00 97.00 271 TYR A C 1
ATOM 2199 O O . TYR A 1 271 ? 1.282 2.810 -9.748 1.00 97.00 271 TYR A O 1
ATOM 2207 N N . LEU A 1 272 ? 0.730 4.990 -9.856 1.00 98.00 272 LEU A N 1
ATOM 2208 C CA . LEU A 1 272 ? -0.520 4.767 -10.594 1.00 98.00 272 LEU A CA 1
ATOM 2209 C C . LEU A 1 272 ? -0.264 4.084 -11.944 1.00 98.00 272 LEU A C 1
ATOM 2211 O O . LEU A 1 272 ? 0.702 4.409 -12.635 1.00 98.00 272 LEU A O 1
ATOM 2215 N N . LEU A 1 273 ? -1.132 3.139 -12.317 1.00 98.44 273 LEU A N 1
ATOM 2216 C CA . LEU A 1 273 ? -1.001 2.370 -13.559 1.00 98.44 273 LEU A CA 1
ATOM 2217 C C . LEU A 1 273 ? -0.991 3.291 -14.785 1.00 98.44 273 LEU A C 1
ATOM 2219 O O . LEU A 1 273 ? -0.140 3.161 -15.663 1.00 98.44 273 LEU A O 1
ATOM 2223 N N . GLU A 1 274 ? -1.914 4.244 -14.818 1.00 97.94 274 GLU A N 1
ATOM 2224 C CA . GLU A 1 274 ? -2.081 5.199 -15.909 1.00 97.94 274 GLU A CA 1
ATOM 2225 C C . GLU A 1 274 ? -0.860 6.116 -16.042 1.00 97.94 274 GLU A C 1
ATOM 2227 O O . GLU A 1 274 ? -0.398 6.362 -17.158 1.00 97.94 274 GLU A O 1
ATOM 2232 N N . ASP A 1 275 ? -0.286 6.551 -14.917 1.00 98.19 275 ASP A N 1
ATOM 2233 C CA . ASP A 1 275 ? 0.935 7.360 -14.905 1.00 98.19 275 ASP A CA 1
ATOM 2234 C C . ASP A 1 275 ? 2.138 6.549 -15.393 1.00 98.19 275 ASP A C 1
ATOM 2236 O O . ASP A 1 275 ? 2.943 7.056 -16.169 1.00 98.19 275 ASP A O 1
ATOM 2240 N N . VAL A 1 276 ? 2.248 5.274 -14.999 1.00 98.56 276 VAL A N 1
ATOM 2241 C CA . VAL A 1 276 ? 3.304 4.367 -15.480 1.00 98.56 276 VAL A CA 1
ATOM 2242 C C . VAL A 1 276 ? 3.234 4.191 -16.992 1.00 98.56 276 VAL A C 1
ATOM 2244 O O . VAL A 1 276 ? 4.250 4.338 -17.674 1.00 98.56 276 VAL A O 1
ATOM 2247 N N . ILE A 1 277 ? 2.037 3.945 -17.529 1.00 98.75 277 ILE A N 1
ATOM 2248 C CA . ILE A 1 277 ? 1.808 3.850 -18.975 1.00 98.75 277 ILE A CA 1
ATOM 2249 C C . ILE A 1 277 ? 2.196 5.163 -19.662 1.00 98.75 277 ILE A C 1
ATOM 2251 O O . ILE A 1 277 ? 2.920 5.149 -20.659 1.00 98.75 277 ILE A O 1
ATOM 2255 N N . ASN A 1 278 ? 1.742 6.302 -19.134 1.00 98.62 278 ASN A N 1
ATOM 2256 C CA . ASN A 1 278 ? 2.037 7.613 -19.703 1.00 98.62 278 ASN A CA 1
ATOM 2257 C C . ASN A 1 278 ? 3.543 7.923 -19.695 1.00 98.62 278 ASN A C 1
ATOM 2259 O O . ASN A 1 278 ? 4.091 8.351 -20.709 1.00 98.62 278 ASN A O 1
ATOM 2263 N N . ASN A 1 279 ? 4.231 7.646 -18.589 1.00 98.56 279 ASN A N 1
ATOM 2264 C CA . ASN A 1 279 ? 5.669 7.867 -18.457 1.00 98.56 279 ASN A CA 1
ATOM 2265 C C . ASN A 1 279 ? 6.4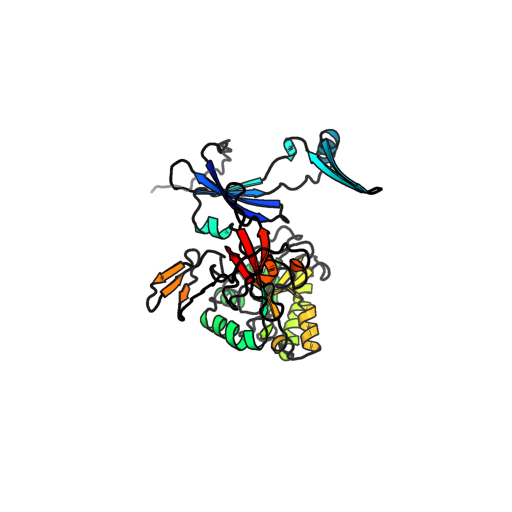63 7.073 -19.499 1.00 98.56 279 ASN A C 1
ATOM 2267 O O . ASN A 1 279 ? 7.358 7.631 -20.129 1.00 98.56 279 ASN A O 1
ATOM 2271 N N . ILE A 1 280 ? 6.103 5.807 -19.730 1.00 98.56 280 ILE A N 1
ATOM 2272 C CA . ILE A 1 280 ? 6.759 4.951 -20.730 1.00 98.56 280 ILE A CA 1
ATOM 2273 C C . ILE A 1 280 ? 6.470 5.433 -22.159 1.00 98.56 280 ILE A C 1
ATOM 2275 O O . ILE A 1 280 ? 7.355 5.393 -23.013 1.00 98.56 280 ILE A O 1
ATOM 2279 N N . LYS A 1 281 ? 5.254 5.928 -22.433 1.00 98.31 281 LYS A N 1
ATOM 2280 C CA . LYS A 1 281 ? 4.916 6.537 -23.733 1.00 98.31 281 LYS A CA 1
ATOM 2281 C C . LYS A 1 281 ? 5.745 7.787 -24.021 1.00 98.31 281 LYS A C 1
ATOM 2283 O O . LYS A 1 281 ? 6.115 8.013 -25.169 1.00 98.31 281 LYS A O 1
ATOM 2288 N N . LEU A 1 282 ? 6.023 8.592 -22.995 1.00 98.12 282 LEU A N 1
ATOM 2289 C CA . LEU A 1 282 ? 6.842 9.798 -23.115 1.00 98.12 282 LEU A CA 1
ATOM 2290 C C . LEU A 1 282 ? 8.335 9.472 -23.225 1.00 98.12 282 LEU A C 1
ATOM 2292 O O . LEU A 1 282 ? 9.044 10.077 -24.027 1.00 98.12 282 LEU A O 1
ATOM 2296 N N . VAL A 1 283 ? 8.816 8.531 -22.414 1.00 98.19 283 VAL A N 1
ATOM 2297 C CA . VAL A 1 283 ? 10.219 8.114 -22.360 1.00 98.19 283 VAL A CA 1
ATOM 2298 C C . VAL A 1 283 ? 10.270 6.580 -22.298 1.00 98.19 283 VAL A C 1
ATOM 2300 O O . VAL A 1 283 ? 10.000 6.010 -21.240 1.00 98.19 283 VAL A O 1
ATOM 2303 N N . PRO A 1 284 ? 10.646 5.896 -23.397 1.00 97.62 284 PRO A N 1
ATOM 2304 C CA . PRO A 1 284 ? 10.609 4.432 -23.504 1.00 97.62 284 PRO A CA 1
ATOM 2305 C C . PRO A 1 284 ? 11.339 3.650 -22.406 1.00 97.62 284 PRO A C 1
ATOM 2307 O O . PRO A 1 284 ? 10.985 2.501 -22.145 1.00 97.62 284 PRO A O 1
ATOM 2310 N N . ASP A 1 285 ? 12.355 4.259 -21.791 1.00 97.38 285 ASP A N 1
ATOM 2311 C CA . ASP A 1 285 ? 13.203 3.708 -20.733 1.00 97.38 285 ASP A CA 1
ATOM 2312 C C . ASP A 1 285 ? 13.126 4.523 -19.423 1.00 97.38 285 ASP A C 1
ATOM 2314 O O . ASP A 1 285 ? 14.091 4.618 -18.656 1.00 97.38 285 ASP A O 1
ATOM 2318 N N . TYR A 1 286 ? 11.973 5.161 -19.171 1.00 98.38 286 TYR A N 1
ATOM 2319 C CA . TYR A 1 286 ? 11.766 6.070 -18.039 1.00 98.38 286 TYR A CA 1
ATOM 2320 C C . TYR A 1 286 ? 12.231 5.468 -16.706 1.00 98.38 286 TYR A C 1
ATOM 2322 O O . TYR A 1 286 ? 13.012 6.080 -15.975 1.00 98.38 286 TYR A O 1
ATOM 2330 N N . TYR A 1 287 ? 11.785 4.247 -16.399 1.00 98.06 287 TYR A N 1
ATOM 2331 C CA . TYR A 1 287 ? 11.990 3.621 -15.091 1.00 98.06 287 TYR A CA 1
ATOM 2332 C C . TYR A 1 287 ? 13.421 3.127 -14.858 1.00 98.06 287 TYR A C 1
ATOM 2334 O O . TYR A 1 287 ? 13.850 2.981 -13.708 1.00 98.06 287 TYR A O 1
ATOM 2342 N N . GLN A 1 288 ? 14.200 2.950 -15.923 1.00 98.06 288 GLN A N 1
ATOM 2343 C CA . GLN A 1 288 ? 15.629 2.659 -15.837 1.00 98.06 288 GLN A CA 1
ATOM 2344 C C . GLN A 1 288 ? 16.457 3.920 -15.561 1.00 98.06 288 GLN A C 1
ATOM 2346 O O . GLN A 1 288 ? 17.626 3.806 -15.199 1.00 98.06 288 GLN A O 1
ATOM 2351 N N . ARG A 1 289 ? 15.871 5.115 -15.715 1.00 97.19 289 ARG A N 1
ATOM 2352 C CA . ARG A 1 289 ? 16.553 6.414 -15.590 1.00 97.19 289 ARG A CA 1
ATOM 2353 C C . ARG A 1 289 ? 16.061 7.252 -14.417 1.00 97.19 289 ARG A C 1
ATOM 2355 O O . ARG A 1 289 ? 16.804 8.085 -13.906 1.00 97.19 289 ARG A O 1
ATOM 2362 N N . SER A 1 290 ? 14.824 7.048 -13.983 1.00 96.19 290 SER A N 1
ATOM 2363 C CA . SER A 1 290 ? 14.219 7.817 -12.901 1.00 96.19 290 SER A CA 1
ATOM 2364 C C . SER A 1 290 ? 14.787 7.435 -11.534 1.00 96.19 290 SER A C 1
ATOM 2366 O O . SER A 1 290 ? 14.991 6.254 -11.247 1.00 96.19 290 SER A O 1
ATOM 2368 N N . THR A 1 291 ? 14.942 8.409 -10.642 1.00 96.75 291 THR A N 1
ATOM 2369 C CA . THR A 1 291 ? 15.075 8.138 -9.205 1.00 96.75 291 THR A CA 1
ATOM 2370 C C . THR A 1 291 ? 13.708 7.756 -8.647 1.00 96.75 291 THR A C 1
ATOM 2372 O O . THR A 1 291 ? 12.754 8.521 -8.780 1.00 96.75 291 THR A O 1
ATOM 2375 N N . LEU A 1 292 ? 13.601 6.580 -8.028 1.00 95.19 292 LEU A N 1
ATOM 2376 C CA . LEU A 1 292 ? 12.350 6.097 -7.448 1.00 95.19 292 LEU A CA 1
ATOM 2377 C C . LEU A 1 292 ? 12.348 6.330 -5.944 1.00 95.19 292 LEU A C 1
ATOM 2379 O O . LEU A 1 292 ? 13.299 5.991 -5.241 1.00 95.19 292 LEU A O 1
ATOM 2383 N N . THR A 1 293 ? 11.265 6.924 -5.455 1.00 92.25 293 THR A N 1
ATOM 2384 C CA . THR A 1 293 ? 11.106 7.240 -4.037 1.00 92.25 293 THR A CA 1
ATOM 2385 C C . THR A 1 293 ? 10.240 6.185 -3.373 1.00 92.25 293 THR A C 1
ATOM 2387 O O . THR A 1 293 ? 9.145 5.892 -3.860 1.00 92.25 293 THR A O 1
ATOM 2390 N N . PHE A 1 294 ? 10.711 5.620 -2.264 1.00 88.06 294 PHE A N 1
ATOM 2391 C CA . PHE A 1 294 ? 9.932 4.671 -1.478 1.00 88.06 294 PHE A CA 1
ATOM 2392 C C . PHE A 1 294 ? 10.190 4.786 0.023 1.00 88.06 294 PHE A C 1
ATOM 2394 O O . PHE A 1 294 ? 11.184 5.373 0.450 1.00 88.06 294 PHE A O 1
ATOM 2401 N N . THR A 1 295 ? 9.302 4.214 0.837 1.00 80.38 295 THR A N 1
ATOM 2402 C CA . THR A 1 295 ? 9.503 4.129 2.291 1.00 80.38 295 THR A CA 1
ATOM 2403 C C . THR A 1 295 ? 9.995 2.748 2.720 1.00 80.38 295 THR A C 1
ATOM 2405 O O . THR A 1 295 ? 9.549 1.723 2.204 1.00 80.38 295 THR A O 1
ATOM 2408 N N . LYS A 1 296 ? 10.931 2.691 3.675 1.00 72.12 296 LYS A N 1
ATOM 2409 C CA . LYS A 1 296 ? 11.416 1.423 4.245 1.00 72.12 296 LYS A CA 1
ATOM 2410 C C . LYS A 1 296 ? 11.679 1.539 5.745 1.00 72.12 296 LYS A C 1
ATOM 2412 O O . LYS A 1 296 ? 12.012 2.608 6.258 1.00 72.12 296 LYS A O 1
ATOM 2417 N N . TYR A 1 297 ? 11.531 0.416 6.440 1.00 64.94 297 TYR A N 1
ATOM 2418 C CA . TYR A 1 297 ? 11.975 0.244 7.820 1.00 64.94 297 TYR A CA 1
ATOM 2419 C C . TYR A 1 297 ? 13.490 0.015 7.868 1.00 64.94 297 TYR A C 1
ATOM 2421 O O . TYR A 1 297 ? 14.071 -0.540 6.933 1.00 64.94 297 TYR A O 1
ATOM 2429 N N . MET A 1 298 ? 14.142 0.416 8.959 1.00 51.00 298 MET A N 1
ATOM 2430 C CA . MET A 1 298 ? 15.554 0.085 9.176 1.00 51.00 298 MET A CA 1
ATOM 2431 C C . MET A 1 298 ? 15.721 -1.446 9.270 1.00 51.00 298 MET A C 1
ATOM 2433 O O . MET A 1 298 ? 14.948 -2.094 9.970 1.00 51.00 298 MET A O 1
ATOM 2437 N N . LEU A 1 299 ? 16.729 -2.000 8.579 1.00 51.91 299 LEU A N 1
ATOM 2438 C CA . LEU A 1 299 ? 17.043 -3.429 8.321 1.00 51.91 299 LEU A CA 1
ATOM 2439 C C . LEU A 1 299 ? 17.167 -4.381 9.537 1.00 51.91 299 LEU A C 1
ATOM 2441 O O . LEU A 1 299 ? 17.579 -5.524 9.380 1.00 51.91 299 LEU A O 1
ATOM 2445 N N . LEU A 1 300 ? 16.804 -3.951 10.741 1.00 53.94 300 LEU A N 1
ATOM 2446 C CA . LEU A 1 300 ? 16.755 -4.796 11.938 1.00 53.94 300 LEU A CA 1
ATOM 2447 C C . LEU A 1 300 ? 15.536 -5.735 11.957 1.00 53.94 300 LEU A C 1
ATOM 2449 O O . LEU A 1 300 ? 15.407 -6.541 12.871 1.00 53.94 300 LEU A O 1
ATOM 2453 N N . PHE A 1 301 ? 14.644 -5.643 10.966 1.00 56.62 301 PHE A N 1
ATOM 2454 C CA . PHE A 1 301 ? 13.354 -6.326 10.957 1.00 56.62 301 PHE A CA 1
ATOM 2455 C C . PHE A 1 301 ? 13.102 -7.058 9.633 1.00 56.62 301 PHE A C 1
ATOM 2457 O O . PHE A 1 301 ? 13.470 -6.598 8.552 1.00 56.62 301 PHE A O 1
ATOM 2464 N N . CYS A 1 302 ? 12.469 -8.222 9.739 1.00 57.59 302 CYS A N 1
ATOM 2465 C CA . CYS A 1 302 ? 12.142 -9.135 8.665 1.00 57.59 302 CYS A CA 1
ATOM 2466 C C . CYS A 1 302 ? 11.251 -8.436 7.634 1.00 57.59 302 CYS A C 1
ATOM 2468 O O . CYS A 1 302 ? 10.226 -7.863 8.011 1.00 57.59 302 CYS A O 1
ATOM 2470 N N . PRO A 1 303 ? 11.595 -8.504 6.339 1.00 54.81 303 PRO A N 1
ATOM 2471 C CA . PRO A 1 303 ? 10.823 -7.840 5.296 1.00 54.81 303 PRO A CA 1
ATOM 2472 C C . PRO A 1 303 ? 9.421 -8.438 5.100 1.00 54.81 303 PRO A C 1
ATOM 2474 O O . PRO A 1 303 ? 8.541 -7.718 4.637 1.00 54.81 303 PRO A O 1
ATOM 2477 N N . GLU A 1 304 ? 9.203 -9.700 5.487 1.00 50.50 304 GLU A N 1
ATOM 2478 C CA . GLU A 1 304 ? 7.924 -10.406 5.302 1.00 50.50 304 GLU A CA 1
ATOM 2479 C C . GLU A 1 304 ? 6.925 -10.134 6.421 1.00 50.50 304 GLU A C 1
ATOM 2481 O O . GLU A 1 304 ? 5.746 -9.891 6.176 1.00 50.50 304 GLU A O 1
ATOM 2486 N N . CYS A 1 305 ? 7.381 -10.187 7.672 1.00 50.78 305 CYS A N 1
ATOM 2487 C CA . CYS A 1 305 ? 6.487 -10.143 8.829 1.00 50.78 305 CYS A CA 1
ATOM 2488 C C . CYS A 1 305 ? 6.799 -9.010 9.811 1.00 50.78 305 CYS A C 1
ATOM 2490 O O . CYS A 1 305 ? 6.133 -8.896 10.839 1.00 50.78 305 CYS A O 1
ATOM 2492 N N . GLY A 1 306 ? 7.817 -8.189 9.531 1.00 51.81 306 GLY A N 1
ATOM 2493 C CA . GLY A 1 306 ? 8.211 -7.054 10.368 1.00 51.81 306 GLY A CA 1
ATOM 2494 C C . GLY A 1 306 ? 8.825 -7.435 11.719 1.00 51.81 306 GLY A C 1
ATOM 2495 O O . GLY A 1 306 ? 9.082 -6.550 12.528 1.00 51.81 306 GLY A O 1
ATOM 2496 N N . SER A 1 307 ? 9.054 -8.725 11.988 1.00 51.50 307 SER A N 1
ATOM 2497 C CA . SER A 1 307 ? 9.661 -9.214 13.236 1.00 51.50 307 SER A CA 1
ATOM 2498 C C . SER A 1 307 ? 11.166 -8.988 13.243 1.00 51.50 307 SER A C 1
ATOM 2500 O O . SER A 1 307 ? 11.786 -9.086 12.194 1.00 51.50 307 SER A O 1
ATOM 2502 N N . SER A 1 308 ? 11.769 -8.719 14.401 1.00 60.41 308 SER A N 1
ATOM 2503 C CA . SER A 1 308 ? 13.221 -8.509 14.484 1.00 60.41 308 SER A CA 1
ATOM 2504 C C . SER A 1 308 ? 13.984 -9.707 13.913 1.00 60.41 308 SER A C 1
ATOM 2506 O O . SER A 1 308 ? 13.622 -10.857 14.178 1.00 60.41 308 SER A O 1
ATOM 2508 N N . LEU A 1 309 ? 15.008 -9.437 13.107 1.00 74.19 309 LEU A N 1
ATOM 2509 C CA . LEU A 1 309 ? 15.900 -10.474 12.604 1.00 74.19 309 LEU A CA 1
ATOM 2510 C C . LEU A 1 309 ? 16.929 -10.813 13.677 1.00 74.19 309 LEU A C 1
ATOM 2512 O O . LEU A 1 309 ? 17.647 -9.934 14.151 1.00 74.19 309 LEU A O 1
ATOM 2516 N N . GLN A 1 310 ? 17.002 -12.087 14.054 1.00 70.94 310 GLN A N 1
ATOM 2517 C CA . GLN A 1 310 ? 17.998 -12.586 14.997 1.00 70.94 310 GLN A CA 1
ATOM 2518 C C . GLN A 1 310 ? 19.234 -13.069 14.257 1.00 70.94 310 GLN A C 1
ATOM 2520 O O . GLN A 1 310 ? 19.134 -13.505 13.121 1.00 70.94 310 GLN A O 1
ATOM 2525 N N . VAL A 1 311 ? 20.402 -12.981 14.887 1.00 80.12 311 VAL A N 1
ATOM 2526 C CA . VAL A 1 311 ? 21.629 -13.555 14.333 1.00 80.12 311 VAL A CA 1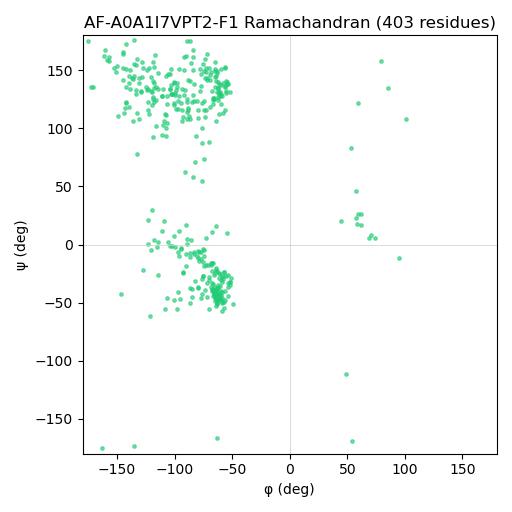
ATOM 2527 C C . VAL A 1 311 ? 21.796 -14.955 14.906 1.00 80.12 311 VAL A C 1
ATOM 2529 O O . VAL A 1 311 ? 22.001 -15.103 16.105 1.00 80.12 311 VAL A O 1
ATOM 2532 N N . GLU A 1 312 ? 21.733 -15.964 14.048 1.00 76.94 312 GLU A N 1
ATOM 2533 C CA . GLU A 1 312 ? 21.972 -17.364 14.395 1.00 76.94 312 GLU A CA 1
ATOM 2534 C C . GLU A 1 312 ? 23.158 -17.915 13.601 1.00 76.94 312 GLU A C 1
ATOM 2536 O O . GLU A 1 312 ? 23.519 -17.394 12.543 1.00 76.94 312 GLU A O 1
ATOM 2541 N N . GLU A 1 313 ? 23.784 -18.974 14.107 1.00 78.75 313 GLU A N 1
ATOM 2542 C CA . GLU A 1 313 ? 24.840 -19.689 13.395 1.00 78.75 313 GLU A CA 1
ATOM 2543 C C . GLU A 1 313 ? 24.205 -20.629 12.359 1.00 78.75 313 GLU A C 1
ATOM 2545 O O . GLU A 1 313 ? 23.532 -21.601 12.696 1.00 78.75 313 GLU A O 1
ATOM 2550 N N . GLY A 1 314 ? 24.351 -20.287 11.077 1.00 73.69 314 GLY A N 1
ATOM 2551 C CA . GLY A 1 314 ? 23.908 -21.117 9.961 1.00 73.69 314 GLY A CA 1
ATOM 2552 C C . GLY A 1 314 ? 24.972 -22.136 9.565 1.00 73.69 314 GLY A C 1
ATOM 2553 O O . GLY A 1 314 ? 26.102 -22.100 10.038 1.00 73.69 314 GLY A O 1
ATOM 2554 N N . SER A 1 315 ? 24.643 -23.016 8.619 1.00 76.81 315 SER A N 1
ATOM 2555 C CA . SER A 1 315 ? 25.527 -24.120 8.210 1.00 76.81 315 SER A CA 1
ATOM 2556 C C . SER A 1 315 ? 26.909 -23.676 7.702 1.00 76.81 315 SER A C 1
ATOM 2558 O O . SER A 1 315 ? 27.857 -24.442 7.812 1.00 76.81 315 SER A O 1
ATOM 2560 N N . ASN A 1 316 ? 27.022 -22.458 7.152 1.00 75.94 316 ASN A N 1
ATOM 2561 C CA . ASN A 1 316 ? 28.265 -21.926 6.570 1.00 75.94 316 ASN A CA 1
ATOM 2562 C C . ASN A 1 316 ? 28.683 -20.543 7.110 1.00 75.94 316 ASN A C 1
ATOM 2564 O O . ASN A 1 316 ? 29.843 -20.163 6.968 1.00 75.94 316 ASN A O 1
ATOM 2568 N N . CYS A 1 317 ? 27.761 -19.754 7.668 1.00 80.38 317 CYS A N 1
ATOM 2569 C CA . CYS A 1 317 ? 28.058 -18.457 8.278 1.00 80.38 317 CYS A CA 1
ATOM 2570 C C . CYS A 1 317 ? 26.932 -18.028 9.225 1.00 80.38 317 CYS A C 1
ATOM 2572 O O . CYS A 1 317 ? 25.831 -18.583 9.186 1.00 80.38 317 CYS A O 1
ATOM 2574 N N . TYR A 1 318 ? 27.190 -17.004 10.042 1.00 79.88 318 TYR A N 1
ATOM 2575 C CA . TYR A 1 318 ? 26.126 -16.320 10.772 1.00 79.88 318 TYR A CA 1
ATOM 2576 C C . TYR A 1 318 ? 25.047 -15.839 9.795 1.00 79.88 318 TYR A C 1
ATOM 2578 O O . TYR A 1 318 ? 25.354 -15.366 8.701 1.00 79.88 318 TYR A O 1
ATOM 2586 N N . GLN A 1 319 ? 23.783 -15.958 10.172 1.00 84.50 319 GLN A N 1
ATOM 2587 C CA . GLN A 1 319 ? 22.627 -15.634 9.348 1.00 84.50 319 GLN A CA 1
ATOM 2588 C C . GLN A 1 319 ? 21.592 -14.871 10.169 1.00 84.50 319 GLN A C 1
ATOM 2590 O O . GLN A 1 319 ? 21.372 -15.160 11.338 1.00 84.50 319 GLN A O 1
ATOM 2595 N N . PHE A 1 320 ? 20.948 -13.894 9.543 1.00 81.38 320 PHE A N 1
ATOM 2596 C CA . PHE A 1 320 ? 19.739 -13.278 10.048 1.00 81.38 320 PHE A CA 1
ATOM 2597 C C . PHE A 1 320 ? 18.569 -14.234 9.867 1.00 81.38 320 PHE A C 1
ATOM 2599 O O . PHE A 1 320 ? 18.133 -14.454 8.741 1.00 81.38 320 PHE A O 1
ATOM 2606 N N . THR A 1 321 ? 18.040 -14.788 10.942 1.00 72.75 321 THR A N 1
ATOM 2607 C CA . THR A 1 321 ? 16.845 -15.621 10.905 1.00 72.75 321 THR A CA 1
ATOM 2608 C C . THR A 1 321 ? 15.654 -14.836 11.411 1.00 72.75 321 THR A C 1
ATOM 2610 O O . THR A 1 321 ? 15.703 -14.070 12.377 1.00 72.75 321 THR A O 1
ATOM 2613 N N . CYS A 1 322 ? 14.544 -14.995 10.707 1.00 67.31 322 CYS A N 1
ATOM 2614 C CA . CYS A 1 322 ? 13.259 -14.631 11.238 1.00 67.31 322 CYS A CA 1
ATOM 2615 C C . CYS A 1 322 ? 12.703 -15.841 11.971 1.00 67.31 322 CYS A C 1
ATOM 2617 O O . CYS A 1 322 ? 12.485 -16.893 11.384 1.00 67.31 322 CYS A O 1
ATOM 2619 N N . HIS A 1 323 ? 12.401 -15.687 13.251 1.00 61.41 323 HIS A N 1
ATOM 2620 C CA . HIS A 1 323 ? 11.788 -16.780 13.992 1.00 61.41 323 HIS A CA 1
ATOM 2621 C C . HIS A 1 323 ? 10.289 -16.955 13.635 1.00 61.41 323 HIS A C 1
ATOM 2623 O O . HIS A 1 323 ? 9.673 -17.964 13.968 1.00 61.41 323 HIS A O 1
ATOM 2629 N N . ASN A 1 324 ? 9.656 -15.976 12.975 1.00 43.16 324 ASN A N 1
ATOM 2630 C CA . ASN A 1 324 ? 8.218 -15.960 12.645 1.00 43.16 324 ASN A CA 1
ATOM 2631 C C . ASN A 1 324 ? 7.852 -16.527 11.284 1.00 43.16 324 ASN A C 1
ATOM 2633 O O . ASN A 1 324 ? 6.693 -16.865 11.057 1.00 43.16 324 ASN A O 1
ATOM 2637 N N . CYS A 1 325 ? 8.792 -16.518 10.357 1.00 61.62 325 CYS A N 1
ATOM 2638 C CA . CYS A 1 325 ? 8.574 -16.986 9.006 1.00 61.62 325 CYS A CA 1
ATOM 2639 C C . CYS A 1 325 ? 9.861 -17.651 8.524 1.00 61.62 325 CYS A C 1
ATOM 2641 O O . CYS A 1 325 ? 10.906 -17.441 9.129 1.00 61.62 325 CYS A O 1
ATOM 2643 N N . PRO A 1 326 ? 9.835 -18.409 7.422 1.00 71.12 326 PRO A N 1
ATOM 2644 C CA . PRO A 1 326 ? 11.018 -19.112 6.926 1.00 71.12 326 PRO A CA 1
ATOM 2645 C C . PRO A 1 326 ? 12.138 -18.192 6.407 1.00 71.12 326 PRO A C 1
ATOM 2647 O O . PRO A 1 326 ? 13.052 -18.665 5.736 1.00 71.12 326 PRO A O 1
ATOM 2650 N N . TYR A 1 327 ? 12.054 -16.877 6.641 1.00 72.88 327 TYR A N 1
ATOM 2651 C CA . TYR A 1 327 ? 13.048 -15.927 6.180 1.00 72.88 327 TYR A CA 1
ATOM 2652 C C . TYR A 1 327 ? 14.379 -16.148 6.887 1.00 72.88 327 TYR A C 1
ATOM 2654 O O . TYR A 1 327 ? 14.490 -16.013 8.105 1.00 72.88 327 TYR A O 1
ATOM 2662 N N . VAL A 1 328 ? 15.400 -16.423 6.086 1.00 79.56 328 VAL A N 1
ATOM 2663 C CA . VAL A 1 328 ? 16.786 -16.543 6.517 1.00 79.56 328 VAL A CA 1
ATOM 2664 C C . VAL A 1 328 ? 17.647 -15.749 5.544 1.00 79.56 328 VAL A C 1
ATOM 2666 O O . VAL A 1 328 ? 17.503 -15.869 4.329 1.00 79.56 328 VAL A O 1
ATOM 2669 N N . GLN A 1 329 ? 18.551 -14.933 6.073 1.00 78.69 329 GLN A N 1
ATOM 2670 C CA . GLN A 1 329 ? 19.450 -14.090 5.304 1.00 78.69 329 GLN A CA 1
ATOM 2671 C C . GLN A 1 329 ? 20.897 -14.243 5.803 1.00 78.69 329 GLN A C 1
ATOM 2673 O O . GLN A 1 329 ? 21.247 -13.713 6.853 1.00 78.69 329 GLN A O 1
ATOM 2678 N N . PRO A 1 330 ? 21.785 -14.908 5.048 1.00 81.69 330 PRO A N 1
ATOM 2679 C CA . PRO A 1 330 ? 23.183 -15.094 5.437 1.00 81.69 330 PRO A CA 1
ATOM 2680 C C . PRO A 1 330 ? 23.950 -13.769 5.593 1.00 81.69 330 PRO A C 1
ATOM 2682 O O . PRO A 1 330 ? 23.955 -12.925 4.688 1.00 81.69 330 PRO A O 1
ATOM 2685 N N . ILE A 1 331 ? 24.671 -13.611 6.704 1.00 82.06 331 ILE A N 1
ATOM 2686 C CA . ILE A 1 331 ? 25.563 -12.480 6.985 1.00 82.06 331 ILE A CA 1
ATOM 2687 C C . ILE A 1 331 ? 26.890 -12.740 6.273 1.00 82.06 331 ILE A C 1
ATOM 2689 O O . ILE A 1 331 ? 27.783 -13.413 6.777 1.00 82.06 331 ILE A O 1
ATOM 2693 N N . THR A 1 332 ? 27.013 -12.220 5.053 1.00 73.06 332 THR A N 1
ATOM 2694 C CA . THR A 1 332 ? 28.193 -12.443 4.195 1.00 73.06 332 THR A CA 1
ATOM 2695 C C . THR A 1 332 ? 29.195 -11.291 4.205 1.00 73.06 332 THR A C 1
ATOM 2697 O O . THR A 1 332 ? 30.202 -11.346 3.508 1.00 73.06 332 THR A O 1
ATOM 2700 N N . LYS A 1 333 ? 28.902 -10.203 4.922 1.00 68.62 333 LYS A N 1
ATOM 2701 C CA . LYS A 1 333 ? 29.777 -9.032 5.058 1.00 68.62 333 LYS A CA 1
ATOM 2702 C C . LYS A 1 333 ? 29.744 -8.563 6.507 1.00 68.62 333 LYS A C 1
ATOM 2704 O O . LYS A 1 333 ? 28.725 -8.717 7.174 1.00 68.62 333 LYS A O 1
ATOM 2709 N N . LEU A 1 334 ? 30.842 -7.978 6.979 1.00 67.19 334 LEU A N 1
ATOM 2710 C CA . LEU A 1 334 ? 30.903 -7.376 8.308 1.00 67.19 334 LEU A CA 1
ATOM 2711 C C . LEU A 1 334 ? 29.885 -6.230 8.391 1.00 67.19 334 LEU A C 1
ATOM 2713 O O . LEU A 1 334 ? 30.054 -5.197 7.743 1.00 67.19 334 LEU A O 1
ATOM 2717 N N . ILE A 1 335 ? 28.842 -6.407 9.199 1.00 62.19 335 ILE A N 1
ATOM 2718 C CA . ILE A 1 335 ? 27.856 -5.362 9.472 1.00 62.19 335 ILE A CA 1
ATOM 2719 C C . ILE A 1 335 ? 28.296 -4.649 10.738 1.00 62.19 335 ILE A C 1
ATOM 2721 O O . ILE A 1 335 ? 28.208 -5.179 11.842 1.00 62.19 335 ILE A O 1
ATOM 2725 N N . LYS A 1 336 ? 28.812 -3.436 10.569 1.00 63.78 336 LYS A N 1
ATOM 2726 C CA . LYS A 1 336 ? 29.284 -2.606 11.669 1.00 63.78 336 LYS A CA 1
ATOM 2727 C C . LYS A 1 336 ? 28.727 -1.208 11.488 1.00 63.78 336 LYS A C 1
ATOM 2729 O O . LYS A 1 336 ? 29.112 -0.503 10.565 1.00 63.78 336 LYS A O 1
ATOM 2734 N N . SER A 1 337 ? 27.850 -0.804 12.397 1.00 50.62 337 SER A N 1
ATOM 2735 C CA . SER A 1 337 ? 27.492 0.600 12.562 1.00 50.62 337 SER A CA 1
ATOM 2736 C C . SER A 1 337 ? 28.303 1.144 13.731 1.00 50.62 337 SER A C 1
ATOM 2738 O O . SER A 1 337 ? 28.183 0.656 14.853 1.00 50.62 337 SER A O 1
ATOM 2740 N N . ARG A 1 338 ? 29.185 2.114 13.475 1.00 43.06 338 ARG A N 1
ATOM 2741 C CA . ARG A 1 338 ? 29.769 2.941 14.535 1.00 43.06 338 ARG A CA 1
ATOM 2742 C C . ARG A 1 338 ? 29.190 4.330 14.402 1.00 43.06 338 ARG A C 1
ATOM 2744 O O . ARG A 1 338 ? 29.557 5.075 13.499 1.00 43.06 338 ARG A O 1
ATOM 2751 N N . TYR A 1 339 ? 28.294 4.657 15.317 1.00 54.16 339 TYR A N 1
ATOM 2752 C CA . TYR A 1 339 ? 27.868 6.024 15.514 1.00 54.16 339 TYR A CA 1
ATOM 2753 C C . TYR A 1 339 ? 28.837 6.673 16.497 1.00 54.16 339 TYR A C 1
ATOM 2755 O O . TYR A 1 339 ? 28.881 6.300 17.667 1.00 54.16 339 TYR A O 1
ATOM 2763 N N . TYR A 1 340 ? 29.642 7.609 16.004 1.00 53.28 340 TYR A N 1
ATOM 2764 C CA . TYR A 1 340 ? 30.395 8.516 16.856 1.00 53.28 340 TYR A CA 1
ATOM 2765 C C . TYR A 1 340 ? 29.527 9.759 17.029 1.00 53.28 340 TYR A C 1
ATOM 2767 O O . TYR A 1 340 ? 29.323 10.472 16.042 1.00 53.28 340 TYR A O 1
ATOM 2775 N N . PRO A 1 341 ? 28.970 10.012 18.225 1.00 49.91 341 PRO A N 1
ATOM 2776 C CA . PRO A 1 341 ? 28.248 11.247 18.471 1.00 49.91 341 PRO A CA 1
ATOM 2777 C C . PRO A 1 341 ? 29.192 12.408 18.159 1.00 49.91 341 PRO A C 1
ATOM 2779 O O . PRO A 1 341 ? 30.234 12.551 18.798 1.00 49.91 341 PRO A O 1
ATOM 2782 N N . LYS A 1 342 ? 28.861 13.219 17.150 1.00 54.22 342 LYS A N 1
ATOM 2783 C CA . LYS A 1 342 ? 29.530 14.506 16.986 1.00 54.22 342 LYS A CA 1
ATOM 2784 C C . LYS A 1 342 ? 29.061 15.377 18.142 1.00 54.22 342 LYS A C 1
ATOM 2786 O O . LYS A 1 342 ? 27.862 15.617 18.283 1.00 54.22 342 LYS A O 1
ATOM 2791 N N . LEU A 1 343 ? 29.994 15.801 18.990 1.00 55.97 343 LEU A N 1
ATOM 2792 C CA . LEU A 1 343 ? 29.729 16.903 19.906 1.00 55.97 343 LEU A CA 1
ATOM 2793 C C . LEU A 1 343 ? 29.283 18.099 19.057 1.00 55.97 343 LEU A C 1
ATOM 2795 O O . LEU A 1 343 ? 29.860 18.335 17.994 1.00 55.97 343 LEU A O 1
ATOM 2799 N N . LYS A 1 344 ? 28.232 18.802 19.496 1.00 57.31 344 LYS A N 1
ATOM 2800 C CA . LYS A 1 344 ? 27.853 20.077 18.878 1.00 57.31 344 LYS A CA 1
ATOM 2801 C C . LYS A 1 344 ? 29.069 20.993 18.897 1.00 57.31 344 LYS A C 1
ATOM 2803 O O . LYS A 1 344 ? 29.795 21.010 19.895 1.00 57.31 344 LYS A O 1
ATOM 2808 N N . ASP A 1 345 ? 29.286 21.711 17.804 1.00 59.06 345 ASP A N 1
ATOM 2809 C CA . ASP A 1 345 ? 30.398 22.645 17.728 1.00 59.06 345 ASP A CA 1
ATOM 2810 C C . ASP A 1 345 ? 30.215 23.726 18.803 1.00 59.06 345 ASP A C 1
ATOM 2812 O O . ASP A 1 345 ? 29.092 24.189 19.034 1.00 59.06 345 ASP A O 1
ATOM 2816 N N . LEU A 1 346 ? 31.291 24.106 19.500 1.00 56.09 346 LEU A N 1
ATOM 2817 C CA . LEU A 1 346 ? 31.208 25.072 20.608 1.00 56.09 346 LEU A CA 1
ATOM 2818 C C . LEU A 1 346 ? 30.610 26.405 20.119 1.00 56.09 346 LEU A C 1
ATOM 2820 O O . LEU A 1 346 ? 29.921 27.097 20.866 1.00 56.09 346 LEU A O 1
ATOM 2824 N N . ASP A 1 347 ? 30.833 26.721 18.844 1.00 56.84 347 ASP A N 1
ATOM 2825 C CA . ASP A 1 347 ? 30.364 27.929 18.172 1.00 56.84 347 ASP A CA 1
ATOM 2826 C C . ASP A 1 347 ? 28.841 27.954 17.946 1.00 56.84 347 ASP A C 1
ATOM 2828 O O . ASP A 1 347 ? 28.244 29.030 17.961 1.00 56.84 347 ASP A O 1
ATOM 2832 N N . GLU A 1 348 ? 28.184 26.794 17.817 1.00 57.16 348 GLU A N 1
ATOM 2833 C CA . GLU A 1 348 ? 26.714 26.709 17.759 1.00 57.16 348 GLU A CA 1
ATOM 2834 C C . GLU A 1 348 ? 26.071 26.902 19.140 1.00 57.16 348 GLU A C 1
ATOM 2836 O O . GLU A 1 348 ? 24.928 27.344 19.238 1.00 57.16 348 GLU A O 1
ATOM 2841 N N . VAL A 1 349 ? 26.799 26.569 20.211 1.00 58.34 349 VAL A N 1
ATOM 2842 C CA . VAL A 1 349 ? 26.319 26.664 21.599 1.00 58.34 349 VAL A CA 1
ATOM 2843 C C . VAL A 1 349 ? 26.545 28.061 22.178 1.00 58.34 349 VAL A C 1
ATOM 2845 O O . VAL A 1 349 ? 25.701 28.564 22.914 1.00 58.34 349 VAL A O 1
ATOM 2848 N N . LEU A 1 350 ? 27.672 28.693 21.843 1.00 62.72 350 LEU A N 1
ATOM 2849 C CA . LEU A 1 350 ? 28.085 29.989 22.391 1.00 62.72 350 LEU A CA 1
ATOM 2850 C C . LEU A 1 350 ? 27.678 31.181 21.519 1.00 62.72 350 LEU A C 1
ATOM 2852 O O . LEU A 1 350 ? 27.917 32.316 21.915 1.00 62.72 350 LEU A O 1
ATOM 2856 N N . GLY A 1 351 ? 27.070 30.935 20.356 1.00 60.75 351 GLY A N 1
ATOM 2857 C CA . GLY A 1 351 ? 26.718 31.960 19.382 1.00 60.75 351 GLY A CA 1
ATOM 2858 C C . GLY A 1 351 ? 27.909 32.403 18.523 1.00 60.75 351 GLY A C 1
ATOM 2859 O O . GLY A 1 351 ? 29.082 32.238 18.872 1.00 60.75 351 GLY A O 1
ATOM 2860 N N . GLY A 1 352 ? 27.589 32.955 17.349 1.00 63.38 352 GLY A N 1
ATOM 2861 C CA . GLY A 1 352 ? 28.561 33.390 16.344 1.00 63.38 352 GLY A CA 1
ATOM 2862 C C . GLY A 1 352 ? 29.497 34.525 16.808 1.00 63.38 352 GLY A C 1
ATOM 2863 O O . GLY A 1 352 ? 29.577 34.851 17.991 1.00 63.38 352 GLY A O 1
ATOM 2864 N N . PRO A 1 353 ? 30.228 35.175 15.885 1.00 59.41 353 PRO A N 1
ATOM 2865 C CA . PRO A 1 353 ? 31.256 36.172 16.212 1.00 59.41 353 PRO A CA 1
ATOM 2866 C C . PRO A 1 353 ? 30.797 37.301 17.154 1.00 59.41 353 PRO A C 1
ATOM 2868 O O . PRO A 1 353 ? 31.601 37.749 17.975 1.00 59.41 353 PRO A O 1
ATOM 2871 N N . GLY A 1 354 ? 29.515 37.688 17.075 1.00 64.81 354 GLY A N 1
ATOM 2872 C CA . GLY A 1 354 ? 28.903 38.755 17.875 1.00 64.81 354 GLY A CA 1
ATOM 2873 C C . GLY A 1 354 ? 28.495 38.375 19.304 1.00 64.81 354 GLY A C 1
ATOM 2874 O O . GLY A 1 354 ? 28.195 39.251 20.106 1.00 64.81 354 GLY A O 1
ATOM 2875 N N . ALA A 1 355 ? 28.523 37.091 19.682 1.00 69.69 355 ALA A N 1
ATOM 2876 C CA . ALA A 1 355 ? 28.082 36.659 21.016 1.00 69.69 355 ALA A CA 1
ATOM 2877 C C . ALA A 1 355 ? 28.982 37.147 22.168 1.00 69.69 355 ALA A C 1
ATOM 2879 O O . ALA A 1 355 ? 28.579 37.144 23.326 1.00 69.69 355 ALA A O 1
ATOM 2880 N N . TRP A 1 356 ? 30.195 37.595 21.845 1.00 73.12 356 TRP A N 1
ATOM 2881 C CA . TRP A 1 356 ? 31.178 38.084 22.812 1.00 73.12 356 TRP A CA 1
ATOM 2882 C C . TRP A 1 356 ? 31.299 39.611 22.839 1.00 73.12 356 TRP A C 1
ATOM 2884 O O . TRP A 1 356 ? 32.087 40.124 23.624 1.00 73.12 356 TRP A O 1
ATOM 2894 N N . GLU A 1 357 ? 30.556 40.343 22.000 1.00 70.12 357 GLU A N 1
ATOM 2895 C CA . GLU A 1 357 ? 30.665 41.811 21.904 1.00 70.12 357 GLU A CA 1
ATOM 2896 C C . GLU A 1 357 ? 30.323 42.514 23.225 1.00 70.12 357 GLU A C 1
ATOM 2898 O O . GLU A 1 357 ? 30.892 43.557 23.530 1.00 70.12 357 GLU A O 1
ATOM 2903 N N . ASN A 1 358 ? 29.453 41.901 24.034 1.00 73.62 358 ASN A N 1
ATOM 2904 C CA . ASN A 1 358 ? 29.034 42.406 25.344 1.00 73.62 358 ASN A CA 1
ATOM 2905 C C . ASN A 1 358 ? 29.562 41.560 26.519 1.00 73.62 358 ASN A C 1
ATOM 2907 O O . ASN A 1 358 ? 29.086 41.708 27.645 1.00 73.62 358 ASN A O 1
ATOM 2911 N N . ALA A 1 359 ? 30.497 40.636 26.271 1.00 80.62 359 ALA A N 1
ATOM 2912 C CA . ALA A 1 359 ? 31.047 39.787 27.324 1.00 80.62 359 ALA A CA 1
ATOM 2913 C C . ALA A 1 359 ? 31.965 40.595 28.255 1.00 80.62 359 ALA A C 1
ATOM 2915 O O . ALA A 1 359 ? 32.703 41.480 27.819 1.00 80.62 359 ALA A O 1
ATOM 2916 N N . GLN A 1 360 ? 31.936 40.280 29.550 1.00 83.38 360 GLN A N 1
ATOM 2917 C CA . GLN A 1 360 ? 32.806 40.924 30.534 1.00 83.38 360 GLN A CA 1
ATOM 2918 C C . GLN A 1 360 ? 34.253 40.437 30.372 1.00 83.38 360 GLN A C 1
ATOM 2920 O O . GLN A 1 360 ? 34.486 39.295 29.976 1.00 83.38 360 GLN A O 1
ATOM 2925 N N . ILE A 1 361 ? 35.227 41.300 30.675 1.00 87.00 361 ILE A N 1
ATOM 2926 C CA . ILE A 1 361 ? 36.662 40.979 30.623 1.00 87.00 361 ILE A CA 1
ATOM 2927 C C . ILE A 1 361 ? 37.147 40.623 32.029 1.00 87.00 361 ILE A C 1
ATOM 2929 O O . ILE A 1 361 ? 36.794 41.297 32.994 1.00 87.00 361 ILE A O 1
ATOM 2933 N N . THR A 1 362 ? 37.983 39.595 32.124 1.00 89.12 362 THR A N 1
ATOM 2934 C CA . THR A 1 362 ? 38.673 39.174 33.344 1.00 89.12 362 THR A CA 1
ATOM 2935 C C . THR A 1 362 ? 40.160 38.928 33.069 1.00 89.12 362 THR A C 1
ATOM 2937 O O . THR A 1 362 ? 40.565 38.727 31.916 1.00 89.12 362 THR A O 1
ATOM 2940 N N . ASP A 1 363 ? 40.968 38.946 34.127 1.00 88.62 363 ASP A N 1
ATOM 2941 C CA . ASP A 1 363 ? 42.416 38.724 34.085 1.00 88.62 363 ASP A CA 1
ATOM 2942 C C . ASP A 1 363 ? 42.741 37.215 34.106 1.00 88.62 363 ASP A C 1
ATOM 2944 O O . ASP A 1 363 ? 43.407 36.713 35.009 1.00 88.62 363 ASP A O 1
ATOM 2948 N N . GLU A 1 364 ? 42.221 36.477 33.117 1.00 89.12 364 GLU A N 1
ATOM 2949 C CA . GLU A 1 364 ? 42.498 35.047 32.920 1.00 89.12 364 GLU A CA 1
ATOM 2950 C C . GLU A 1 364 ? 43.472 34.835 31.755 1.00 89.12 364 GLU A C 1
ATOM 2952 O O . GLU A 1 364 ? 43.310 35.406 30.666 1.00 89.12 364 GLU A O 1
ATOM 2957 N N . ARG A 1 365 ? 44.488 33.989 31.964 1.00 90.12 365 ARG A N 1
ATOM 2958 C CA . ARG A 1 365 ? 45.602 33.854 31.021 1.00 90.12 365 ARG A CA 1
ATOM 2959 C C . ARG A 1 365 ? 45.270 32.873 29.900 1.00 90.12 365 ARG A C 1
ATOM 2961 O O . ARG A 1 365 ? 45.022 31.694 30.125 1.00 90.12 365 ARG A O 1
ATOM 2968 N N . CYS A 1 366 ? 45.344 33.336 28.652 1.00 88.19 366 CYS A N 1
ATOM 2969 C CA . CYS A 1 366 ? 45.025 32.506 27.490 1.00 88.19 366 CYS A CA 1
ATOM 2970 C C . CYS A 1 366 ? 46.023 31.342 27.330 1.00 88.19 366 CYS A C 1
ATOM 2972 O O . CYS A 1 366 ? 47.216 31.596 27.139 1.00 88.19 366 CYS A O 1
ATOM 2974 N N . PRO A 1 367 ? 45.568 30.076 27.265 1.00 89.12 367 PRO A N 1
ATOM 2975 C CA . PRO A 1 367 ? 46.461 28.920 27.157 1.00 89.12 367 PRO A CA 1
ATOM 2976 C C . PRO A 1 367 ? 47.196 28.839 25.808 1.00 89.12 367 PRO A C 1
ATOM 2978 O O . PRO A 1 367 ? 48.177 28.112 25.683 1.00 89.12 367 PRO A O 1
ATOM 2981 N N . ARG A 1 368 ? 46.742 29.582 24.786 1.00 88.62 368 ARG A N 1
ATOM 2982 C CA . ARG A 1 368 ? 47.313 29.541 23.431 1.00 88.62 368 ARG A CA 1
ATOM 2983 C C . ARG A 1 368 ? 48.358 30.624 23.167 1.00 88.62 368 ARG A C 1
ATOM 2985 O O . ARG A 1 368 ? 49.393 30.332 22.582 1.00 88.62 368 ARG A O 1
ATOM 2992 N N . CYS A 1 369 ? 48.074 31.873 23.536 1.00 89.00 369 CYS A N 1
ATOM 2993 C CA . CYS A 1 369 ? 48.965 33.013 23.267 1.00 89.00 369 CYS A CA 1
ATOM 2994 C C . CYS A 1 369 ? 49.546 33.644 24.537 1.00 89.00 369 CYS A C 1
ATOM 2996 O O . CYS A 1 369 ? 50.235 34.655 24.445 1.00 89.00 369 CYS A O 1
ATOM 2998 N N . ALA A 1 370 ? 49.235 33.079 25.708 1.00 87.75 370 ALA A N 1
ATOM 2999 C CA . ALA A 1 370 ? 49.726 33.507 27.015 1.00 87.75 370 ALA A CA 1
ATOM 3000 C C . ALA A 1 370 ? 49.416 34.966 27.400 1.00 87.75 370 ALA A C 1
ATOM 3002 O O . ALA A 1 370 ? 50.060 35.483 28.309 1.00 87.75 370 ALA A O 1
ATOM 3003 N N . GLY A 1 371 ? 48.451 35.608 26.729 1.00 87.25 371 GLY A N 1
ATOM 3004 C CA . GLY A 1 371 ? 47.993 36.959 27.057 1.00 87.25 371 GLY A CA 1
ATOM 3005 C C . GLY A 1 371 ? 47.129 36.977 28.317 1.00 87.25 371 GLY A C 1
ATOM 3006 O O . GLY A 1 371 ? 46.417 36.009 28.575 1.00 87.25 371 GLY A O 1
ATOM 3007 N N . ASP A 1 372 ? 47.172 38.084 29.055 1.00 89.50 372 ASP A N 1
ATOM 3008 C CA . ASP A 1 372 ? 46.679 38.166 30.440 1.00 89.50 372 ASP A CA 1
ATOM 3009 C C . ASP A 1 372 ? 45.195 38.546 30.576 1.00 89.50 372 ASP A C 1
ATOM 3011 O O . ASP A 1 372 ? 44.717 38.757 31.682 1.00 89.50 372 ASP A O 1
ATOM 3015 N N . ARG A 1 373 ? 44.463 38.680 29.461 1.00 89.06 373 ARG A N 1
ATOM 3016 C CA . ARG A 1 373 ? 43.042 39.056 29.466 1.00 89.06 373 ARG A CA 1
ATOM 3017 C C . ARG A 1 373 ? 42.193 38.135 28.603 1.00 89.06 373 ARG A C 1
ATOM 3019 O O . ARG A 1 373 ? 42.541 37.826 27.453 1.00 89.06 373 ARG A O 1
ATOM 3026 N N . ALA A 1 374 ? 41.019 37.796 29.121 1.00 88.75 374 ALA A N 1
ATOM 3027 C CA . ALA A 1 374 ? 40.009 37.008 28.434 1.00 88.75 374 ALA A CA 1
ATOM 3028 C C . ALA A 1 374 ? 38.615 37.600 28.657 1.00 88.75 374 ALA A C 1
ATOM 3030 O O . ALA A 1 374 ? 38.294 38.082 29.740 1.00 88.75 374 ALA A O 1
ATOM 3031 N N . TYR A 1 375 ? 37.769 37.543 27.635 1.00 87.56 375 TYR A N 1
ATO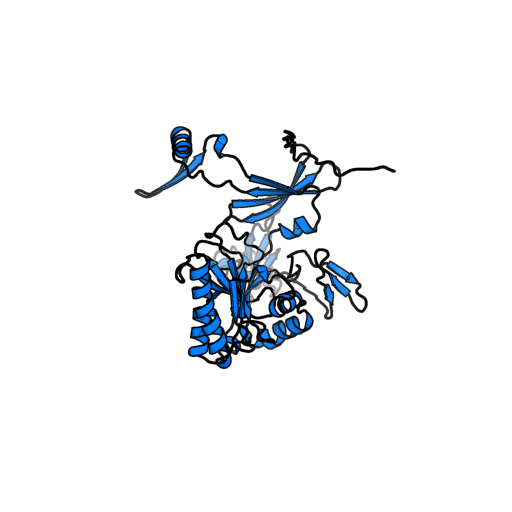M 3032 C CA . TYR A 1 375 ? 36.330 37.670 27.817 1.00 87.56 375 TYR A CA 1
ATOM 3033 C C . TYR A 1 375 ? 35.806 36.400 28.481 1.00 87.56 375 TYR A C 1
ATOM 3035 O O . TYR A 1 375 ? 36.255 35.313 28.112 1.00 87.56 375 TYR A O 1
ATOM 3043 N N . PHE A 1 376 ? 34.848 36.508 29.399 1.00 88.19 376 PHE A N 1
ATOM 3044 C CA . PHE A 1 376 ? 34.193 35.348 29.999 1.00 88.19 376 PHE A CA 1
ATOM 3045 C C . PHE A 1 376 ? 32.665 35.433 29.910 1.00 88.19 376 PHE A C 1
ATOM 3047 O O . PHE A 1 376 ? 32.075 36.514 29.881 1.00 88.19 376 PHE A O 1
ATOM 3054 N N . MET A 1 377 ? 32.025 34.268 29.864 1.00 84.62 377 MET A N 1
ATOM 3055 C CA . MET A 1 377 ? 30.577 34.099 29.927 1.00 84.62 377 MET A CA 1
ATOM 3056 C C . MET A 1 377 ? 30.259 32.849 30.743 1.00 84.62 377 MET A C 1
ATOM 3058 O O . MET A 1 377 ? 30.879 31.805 30.556 1.00 84.62 377 MET A O 1
ATOM 3062 N N . GLN A 1 378 ? 29.281 32.945 31.638 1.00 84.56 378 GLN A N 1
ATOM 3063 C CA . GLN A 1 378 ? 28.836 31.821 32.456 1.00 84.56 378 GLN A CA 1
ATOM 3064 C C . GLN A 1 378 ? 27.537 31.259 31.892 1.00 84.56 378 GLN A C 1
ATOM 3066 O O . GLN A 1 378 ? 26.588 32.000 31.638 1.00 84.56 378 GLN A O 1
ATOM 3071 N N . LEU A 1 379 ? 27.499 29.947 31.688 1.00 80.75 379 LEU A N 1
ATOM 3072 C CA . LEU A 1 379 ? 26.335 29.239 31.170 1.00 80.75 379 LEU A CA 1
ATOM 3073 C C . LEU A 1 379 ? 26.024 28.058 32.081 1.00 80.75 379 LEU A C 1
ATOM 3075 O O . LEU A 1 379 ? 26.906 27.260 32.410 1.00 80.75 379 LEU A O 1
ATOM 3079 N N . GLN A 1 380 ? 24.754 27.922 32.461 1.00 80.06 380 GLN A N 1
ATOM 3080 C CA . GLN A 1 380 ? 24.306 26.752 33.201 1.00 80.06 380 GLN A CA 1
ATOM 3081 C C . GLN A 1 380 ? 24.182 25.568 32.235 1.00 80.06 380 GLN A C 1
ATOM 3083 O O . GLN A 1 380 ? 23.223 25.477 31.470 1.00 80.06 380 GLN A O 1
ATOM 3088 N N . THR A 1 381 ? 25.185 24.688 32.222 1.00 73.62 381 THR A N 1
ATOM 3089 C CA . THR A 1 381 ? 25.209 23.510 31.336 1.00 73.62 381 THR A CA 1
ATOM 3090 C C . THR A 1 381 ? 24.716 22.237 32.027 1.00 73.62 381 THR A C 1
ATOM 3092 O O . THR A 1 381 ? 24.574 21.205 31.367 1.00 73.62 381 THR A O 1
ATOM 3095 N N . ARG A 1 382 ? 24.451 22.298 33.341 1.00 76.56 382 ARG A N 1
ATOM 3096 C CA . ARG A 1 382 ? 24.065 21.163 34.193 1.00 76.56 382 ARG A CA 1
ATOM 3097 C C . ARG A 1 382 ? 22.888 21.525 35.109 1.00 76.56 382 ARG A C 1
ATOM 3099 O O . ARG A 1 382 ? 22.254 22.563 34.923 1.00 76.56 382 ARG A O 1
ATOM 3106 N N . SER A 1 383 ? 22.524 20.634 36.035 1.00 74.06 383 SER A N 1
ATOM 3107 C CA . SER A 1 383 ? 21.441 20.866 37.002 1.00 74.06 383 SER A CA 1
ATOM 3108 C C . SER A 1 383 ? 21.670 22.141 37.814 1.00 74.06 383 SER A C 1
ATOM 3110 O O . SER A 1 383 ? 22.809 22.533 38.046 1.00 74.06 383 SER A O 1
ATOM 3112 N N . ALA A 1 384 ? 20.587 22.763 38.290 1.00 71.00 384 ALA A N 1
ATOM 3113 C CA . ALA A 1 384 ? 20.648 24.000 39.076 1.00 71.00 384 ALA A CA 1
ATOM 3114 C C . ALA A 1 384 ? 21.502 23.881 40.354 1.00 71.00 384 ALA A C 1
ATOM 3116 O O . ALA A 1 384 ? 22.021 24.887 40.827 1.00 71.00 384 ALA A O 1
ATOM 3117 N N . ASP A 1 385 ? 21.671 22.658 40.862 1.00 81.88 385 ASP A N 1
ATOM 3118 C CA . ASP A 1 385 ? 22.477 22.347 42.045 1.00 81.88 385 ASP A CA 1
ATOM 3119 C C . ASP A 1 385 ? 23.997 22.290 41.762 1.00 81.88 385 ASP A C 1
ATOM 3121 O O . ASP A 1 385 ? 24.789 22.159 42.693 1.00 81.88 385 ASP A O 1
ATOM 3125 N N . GLU A 1 386 ? 24.426 22.389 40.495 1.00 80.38 386 GLU A N 1
ATOM 3126 C CA . GLU A 1 386 ? 25.838 22.432 40.090 1.00 80.38 386 GLU A CA 1
ATOM 3127 C C . GLU A 1 386 ? 26.267 23.854 39.663 1.00 80.38 386 GLU A C 1
ATOM 3129 O O . GLU A 1 386 ? 25.462 24.603 39.093 1.00 80.38 386 GLU A O 1
ATOM 3134 N N . PRO A 1 387 ? 27.536 24.248 39.915 1.00 79.00 387 PRO A N 1
ATOM 3135 C CA . PRO A 1 387 ? 28.047 25.556 39.516 1.00 79.00 387 PRO A CA 1
ATOM 3136 C C . PRO A 1 387 ? 28.036 25.724 37.990 1.00 79.00 387 PRO A C 1
ATOM 3138 O O . PRO A 1 387 ? 28.239 24.773 37.233 1.00 79.00 387 PRO A O 1
ATOM 3141 N N . MET A 1 388 ? 27.818 26.961 37.538 1.00 83.88 388 MET A N 1
ATOM 3142 C CA . MET A 1 388 ? 27.797 27.290 36.111 1.00 83.88 388 MET A CA 1
ATOM 3143 C C . MET A 1 388 ? 29.163 27.043 35.466 1.00 83.88 388 MET A C 1
ATOM 3145 O O . MET A 1 388 ? 30.202 27.299 36.070 1.00 83.88 388 MET A O 1
ATOM 3149 N N . THR A 1 389 ? 29.162 26.601 34.209 1.00 84.81 389 THR A N 1
ATOM 3150 C CA . THR A 1 389 ? 30.392 26.446 33.422 1.00 84.81 389 THR A CA 1
ATOM 3151 C C . THR A 1 389 ? 30.845 27.806 32.913 1.00 84.81 389 THR A C 1
ATOM 3153 O O . THR A 1 389 ? 30.038 28.549 32.342 1.00 84.81 389 THR A O 1
ATOM 3156 N N . VAL A 1 390 ? 32.128 28.122 33.088 1.00 86.56 390 VAL A N 1
ATOM 3157 C CA . VAL A 1 390 ? 32.702 29.388 32.626 1.00 86.56 390 VAL A CA 1
ATOM 3158 C C . VAL A 1 390 ? 33.365 29.160 31.276 1.00 86.56 390 VAL A C 1
ATOM 3160 O O . VAL A 1 390 ? 34.229 28.304 31.117 1.00 86.56 390 VAL A O 1
ATOM 3163 N N . PHE A 1 391 ? 32.947 29.922 30.276 1.00 86.69 391 PHE A N 1
ATOM 3164 C CA . PHE A 1 391 ? 33.555 29.929 28.956 1.00 86.69 391 PHE A CA 1
ATOM 3165 C C . PHE A 1 391 ? 34.396 31.181 28.803 1.00 86.69 391 PHE A C 1
ATOM 3167 O O . PHE A 1 391 ? 33.924 32.282 29.074 1.00 86.69 391 PHE A O 1
ATOM 3174 N N . TYR A 1 392 ? 35.609 31.014 28.298 1.00 87.19 392 TYR A N 1
ATOM 3175 C CA . TYR A 1 392 ? 36.557 32.083 28.046 1.00 87.19 392 TYR A CA 1
ATOM 3176 C C . TYR A 1 392 ? 36.820 32.243 26.553 1.00 87.19 392 TYR A C 1
ATOM 3178 O O . TYR A 1 392 ? 36.848 31.268 25.796 1.00 87.19 392 TYR A O 1
ATOM 3186 N N . ARG A 1 393 ? 37.085 33.477 26.131 1.00 86.56 393 ARG A N 1
ATOM 3187 C CA . ARG A 1 393 ? 37.622 33.817 24.813 1.00 86.56 393 ARG A CA 1
ATOM 3188 C C . ARG A 1 393 ? 38.764 34.804 24.982 1.00 86.56 393 ARG A C 1
ATOM 3190 O O . ARG A 1 393 ? 38.603 35.839 25.616 1.00 86.56 393 ARG A O 1
ATOM 3197 N N . CYS A 1 394 ? 39.907 34.529 24.367 1.00 86.25 394 CYS A N 1
ATOM 3198 C CA . CYS A 1 394 ? 41.064 35.418 24.424 1.00 86.25 394 CYS A CA 1
ATOM 3199 C C . CYS A 1 394 ? 40.702 36.833 23.944 1.00 86.25 394 CYS A C 1
ATOM 3201 O O . CYS A 1 394 ? 40.098 36.982 22.879 1.00 86.25 394 CYS A O 1
ATOM 3203 N N . ALA A 1 395 ? 41.103 37.858 24.706 1.00 85.56 395 ALA A N 1
ATOM 3204 C CA . ALA A 1 395 ? 40.831 39.250 24.354 1.00 85.56 395 ALA A CA 1
ATOM 3205 C C . ALA A 1 395 ? 41.647 39.744 23.145 1.00 85.56 395 ALA A C 1
ATOM 3207 O O . ALA A 1 395 ? 41.287 40.741 22.522 1.00 85.56 395 ALA A O 1
ATOM 3208 N N . ASN A 1 396 ? 42.723 39.037 22.783 1.00 84.38 396 ASN A N 1
ATOM 3209 C CA . ASN A 1 396 ? 43.473 39.306 21.562 1.00 84.38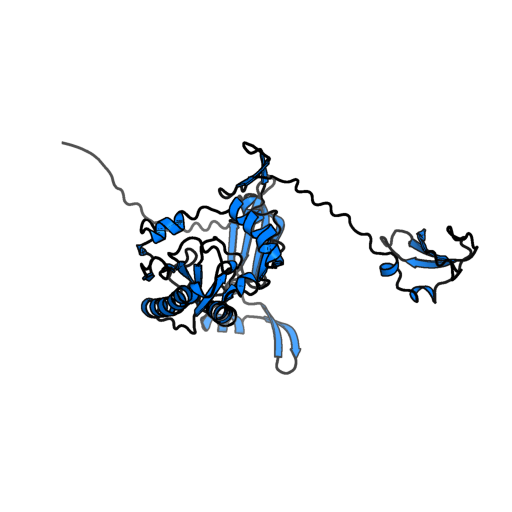 396 ASN A CA 1
ATOM 3210 C C . ASN A 1 396 ? 42.663 38.845 20.337 1.00 84.38 396 ASN A C 1
ATOM 3212 O O . ASN A 1 396 ? 42.423 37.645 20.157 1.00 84.38 396 ASN A O 1
ATOM 3216 N N . SER A 1 397 ? 42.284 39.801 19.487 1.00 79.38 397 SER A N 1
ATOM 3217 C CA . SER A 1 397 ? 41.504 39.589 18.265 1.00 79.38 397 SER A CA 1
ATOM 3218 C C . SER A 1 397 ? 42.178 38.646 17.265 1.00 79.38 397 SER A C 1
ATOM 3220 O O . SER A 1 397 ? 41.470 37.918 16.573 1.00 79.38 397 SER A O 1
ATOM 3222 N N . GLU A 1 398 ? 43.513 38.595 17.226 1.00 82.31 398 GLU A N 1
ATOM 3223 C CA . GLU A 1 398 ? 44.269 37.689 16.347 1.00 82.31 398 GLU A CA 1
ATOM 3224 C C . GLU A 1 398 ? 44.283 36.241 16.861 1.00 82.31 398 GLU A C 1
ATOM 3226 O O . GLU A 1 398 ? 44.348 35.294 16.079 1.00 82.31 398 GLU A O 1
ATOM 3231 N N . CYS A 1 399 ? 44.207 36.046 18.182 1.00 84.69 399 CYS A N 1
ATOM 3232 C CA . CYS A 1 399 ? 44.213 34.716 18.788 1.00 84.69 399 CYS A CA 1
ATOM 3233 C C . CYS A 1 399 ? 42.803 34.123 18.852 1.00 84.69 399 CYS A C 1
ATOM 3235 O O . CYS A 1 399 ? 42.607 32.967 18.466 1.00 84.69 399 CYS A O 1
ATOM 3237 N N . ALA A 1 400 ? 41.850 34.901 19.387 1.00 81.38 400 ALA A N 1
ATOM 3238 C CA . ALA A 1 400 ? 40.432 34.577 19.570 1.00 81.38 400 ALA A CA 1
ATOM 3239 C C . ALA A 1 400 ? 40.132 33.166 20.123 1.00 81.38 400 ALA A C 1
ATOM 3241 O O . ALA A 1 400 ? 39.016 32.668 19.971 1.00 81.38 400 ALA A O 1
ATOM 3242 N N . HIS A 1 401 ? 41.114 32.520 20.760 1.00 84.81 401 HIS A N 1
ATOM 3243 C CA . HIS A 1 401 ? 41.004 31.149 21.234 1.00 84.81 401 HIS A CA 1
ATOM 3244 C C . HIS A 1 401 ? 39.948 31.062 22.330 1.00 84.81 401 HIS A C 1
ATOM 3246 O O . HIS A 1 401 ? 39.914 31.916 23.215 1.00 84.81 401 HIS A O 1
ATOM 3252 N N . ARG A 1 402 ? 39.092 30.045 22.248 1.00 85.31 402 ARG A N 1
ATOM 3253 C CA . ARG A 1 402 ? 37.997 29.803 23.185 1.00 85.31 402 ARG A CA 1
ATOM 3254 C C . ARG A 1 402 ? 38.315 28.562 24.010 1.00 85.31 402 ARG A C 1
ATOM 3256 O O . ARG A 1 402 ? 38.719 27.550 23.440 1.00 85.31 402 ARG A O 1
ATOM 3263 N N . TRP A 1 403 ? 38.131 28.637 25.321 1.00 85.19 403 TRP A N 1
ATOM 3264 C CA . TRP A 1 403 ? 38.285 27.505 26.239 1.00 85.19 403 TRP A CA 1
ATOM 3265 C C . TRP A 1 403 ? 37.212 27.567 27.327 1.00 85.19 403 TRP A C 1
ATOM 3267 O O . TRP A 1 403 ? 36.434 28.516 27.380 1.00 85.19 403 TRP A O 1
ATOM 3277 N N . LYS A 1 404 ? 37.113 26.531 28.156 1.00 84.06 404 LYS A N 1
ATOM 3278 C CA . LYS A 1 404 ? 36.160 26.478 29.267 1.00 84.06 404 LYS A CA 1
ATOM 3279 C C . LYS A 1 404 ? 36.841 25.961 30.523 1.00 84.06 404 LYS A C 1
ATOM 3281 O O . LYS A 1 404 ? 37.806 25.203 30.403 1.00 84.06 404 LYS A O 1
ATOM 3286 N N . GLU A 1 405 ? 36.283 26.332 31.663 1.00 73.44 405 GLU A N 1
ATOM 3287 C CA . GLU A 1 405 ? 36.618 25.810 32.987 1.00 73.44 405 GLU A CA 1
ATOM 3288 C C . GLU A 1 405 ? 35.401 25.133 33.622 1.00 73.44 405 GLU A C 1
ATOM 3290 O O . GLU A 1 405 ? 34.270 25.677 33.504 1.00 73.44 405 GLU A O 1
#

Secondary structure (DSSP, 8-state):
----------------------GGGEEEEEEEEEETTTTEEEEEEEETTTTEEEEEEEEEPPPP-SHHHHHHHHHH-EEEEEEEETTEEEEEEE--GGG--EEEEEESS--HHHHHHHS---EEEEEE-HHHIIIIIHHHHHHHPPP-HHHHHHHTTSSSGGG-SEE---TTT-EEEEE-TT--SS-GGG-EEEEEESSSS--SGGG--GGGHHHHHHHHHHHHHHHHHHH---GGGEEEEEESS-SSSS-EEEEEETT---TT-STTTEEEHHHHHHHHHH-TTHHHHSPEEEEEE-TTB-TTT-PBPEEEE-SSSEEEE-SSSS-EEE--S-------PPPPPHHHHH-SGGGGTTPEEE----TTT--S-EEEEEE--S-TTSPPEEEEEES-TTT--EEE-

pLDDT: mean 83.25, std 16.83, range [25.55, 98.75]

Organism: Loa loa (NCBI:txid7209)

InterPro domains:
  IPR001222 Zinc finger, TFIIS-type [PF01096] (365-404)
  IPR001222 Zinc finger, TFIIS-type [PS00466] (366-403)
  IPR001222 Zinc finger, TFIIS-type [PS51133] (362-404)
  IPR001222 Zinc finger, TFIIS-type [SM00440] (364-405)
  IPR001529 DNA-directed RNA polymerase II subunit RPB9-like, zinc ribbon [PF02150] (301-332)
  IPR001529 DNA-directed RNA polymerase II subunit RPB9-like, zinc ribbon [SM00661] (300-350)
  IPR008594 Scavenger mRNA decapping enzyme DcpS/DCS2 [PF05652] (22-121)
  IPR008594 Scavenger mRNA decapping enzyme DcpS/DCS2 [PTHR12978] (6-295)
  IPR011145 Scavenger mRNA decapping enzyme, N-terminal [G3DSA:3.30.200.40] (18-121)
  IPR011145 Scavenger mRNA decapping enzyme, N-terminal [SSF102860] (23-121)
  IPR034014 Pol III subunit C11, C-terminal zinc ribbon [cd10509] (358-405)
  IPR036265 HIT-like superfamily [G3DSA:3.30.428.10] (123-298)
  IPR036265 HIT-like superfamily [SSF54197] (121-297)

Foldseek 3Di:
DYDDDDDDDDDPDDDPPPPPDDCPQKDWDAWQDADPVQRKTWTKIQGHPPNFIKIKIWGQDDDDPDPVVVVQFVVAKDWDWDDDDDPDTDTDIDGPPVRRDIDMDMGPRDDLLNSLLSHDFDKDKDFQFLCNCVPPVVVVCVQFADDPVVVVCCLVVNDDVVQWLDWDVDQQQTWTKGFDPPDPPPDQLWGKIKTFHNHPDQFFLLNAFLVCLSNLVCCLVVVQVSCCVPPVDHPVQWFKWTFVVHLHGGDMIMITGPSHPDPQCDPQTTDGSVNSSVQNVVPRNRSSGGGRIHMDGDPQADSNRSRGFDFDQDPPATWGQDPVDRRIGGPPDDDDDDDDDDDDDVCVVQDHPCSQVPFDKDQPADPPPRDRIWGKDWAQPDDPPDGTKIKTFDPPPVCRDIDID

Mean predicted aligned error: 16.01 Å

Nearest PDB structures (foldseek):
  5osy-assembly1_B  TM=8.927E-01  e=7.331E-34  Homo sapiens
  3bla-assembly1_B  TM=8.733E-01  e=2.963E-32  Homo sapiens
  5osy-assembly1_A  TM=6.616E-01  e=3.304E-34  Homo sapiens
  1xmm-assembly1_A  TM=6.847E-01  e=2.873E-33  Homo sapiens
  3bla-assembly1_A  TM=6.818E-01  e=3.819E-33  Homo sapiens